Protein AF-A0A7S0EJ70-F1 (afdb_monomer_lite)

Organism: NCBI:txid3032

Radius of gyration: 41.52 Å; chains: 1; bounding box: 97×137×93 Å

Structure (mmCIF, N/CA/C/O backbone):
data_AF-A0A7S0EJ70-F1
#
_entry.id   AF-A0A7S0EJ70-F1
#
loop_
_atom_site.group_PDB
_atom_site.id
_atom_site.type_symbol
_atom_site.label_atom_id
_atom_site.label_alt_id
_atom_site.label_comp_id
_atom_site.label_asym_id
_atom_site.label_entity_id
_atom_site.label_seq_id
_atom_site.pdbx_PDB_ins_code
_atom_site.Cartn_x
_atom_site.Cartn_y
_atom_site.Cartn_z
_atom_site.occupancy
_atom_site.B_iso_or_equiv
_atom_site.auth_seq_id
_atom_site.auth_comp_id
_atom_site.auth_asym_id
_atom_site.auth_atom_id
_atom_site.pdbx_PDB_model_num
ATOM 1 N N . MET A 1 1 ? 35.571 73.703 6.014 1.00 38.12 1 MET A N 1
ATOM 2 C CA . MET A 1 1 ? 34.980 73.577 4.668 1.00 38.12 1 MET A CA 1
ATOM 3 C C . MET A 1 1 ? 33.818 72.593 4.770 1.00 38.12 1 MET A C 1
ATOM 5 O O . MET A 1 1 ? 34.076 71.427 5.020 1.00 38.12 1 MET A O 1
ATOM 9 N N . THR A 1 2 ? 32.592 73.148 4.767 1.00 40.53 2 THR A N 1
ATOM 10 C CA . THR A 1 2 ? 31.270 72.582 4.368 1.00 40.53 2 THR A CA 1
ATOM 11 C C . THR A 1 2 ? 31.025 71.085 4.635 1.00 40.53 2 THR A C 1
ATOM 13 O O . THR A 1 2 ? 31.628 70.251 3.976 1.00 40.53 2 THR A O 1
ATOM 16 N N . ALA A 1 3 ? 30.224 70.627 5.607 1.00 42.25 3 ALA A N 1
ATOM 17 C CA . ALA A 1 3 ? 28.799 70.883 5.889 1.00 42.25 3 ALA A CA 1
ATOM 18 C C . ALA A 1 3 ? 27.889 70.742 4.657 1.00 42.25 3 ALA A C 1
ATOM 20 O O . ALA A 1 3 ? 27.806 71.680 3.874 1.00 42.25 3 ALA A O 1
ATOM 21 N N . GLU A 1 4 ? 27.162 69.624 4.544 1.00 50.06 4 GLU A N 1
ATOM 22 C CA . GLU A 1 4 ? 25.881 69.593 3.832 1.00 50.06 4 GLU A CA 1
ATOM 23 C C . GLU A 1 4 ? 24.958 68.478 4.348 1.00 50.06 4 GLU A C 1
ATOM 25 O O . GLU A 1 4 ? 25.303 67.300 4.407 1.00 50.06 4 GLU A O 1
ATOM 30 N N . ALA A 1 5 ? 23.773 68.918 4.756 1.00 47.47 5 ALA A N 1
ATOM 31 C CA . ALA A 1 5 ? 22.606 68.150 5.150 1.00 47.47 5 ALA A CA 1
ATOM 32 C C . ALA A 1 5 ? 21.531 68.321 4.065 1.00 47.47 5 ALA A C 1
ATOM 34 O O . ALA A 1 5 ? 21.446 69.406 3.493 1.00 47.47 5 ALA A O 1
ATOM 35 N N . ARG A 1 6 ? 20.682 67.309 3.831 1.00 46.62 6 ARG A N 1
ATOM 36 C CA . ARG A 1 6 ? 19.354 67.397 3.169 1.00 46.62 6 ARG A CA 1
ATOM 37 C C . ARG A 1 6 ? 18.613 66.064 3.390 1.00 46.62 6 ARG A C 1
ATOM 39 O O . ARG A 1 6 ? 19.174 65.013 3.121 1.00 46.62 6 ARG A O 1
ATOM 46 N N . ALA A 1 7 ? 17.538 66.054 4.187 1.00 44.34 7 ALA A N 1
ATOM 47 C CA . ALA A 1 7 ? 16.125 66.251 3.798 1.00 44.34 7 ALA A CA 1
ATOM 48 C C . ALA A 1 7 ? 15.545 65.003 3.091 1.00 44.34 7 ALA A C 1
ATOM 50 O O . ALA A 1 7 ? 15.982 64.658 2.004 1.00 44.34 7 ALA A O 1
ATOM 51 N N . ARG A 1 8 ? 14.774 64.167 3.809 1.00 45.34 8 ARG A N 1
ATOM 52 C CA . ARG A 1 8 ? 13.290 64.117 3.842 1.00 45.34 8 ARG A CA 1
ATOM 53 C C . ARG A 1 8 ? 12.657 63.863 2.470 1.00 45.34 8 ARG A C 1
ATOM 55 O O . ARG A 1 8 ? 12.648 64.774 1.660 1.00 45.34 8 ARG A O 1
ATOM 62 N N . GLU A 1 9 ? 11.984 62.719 2.328 1.00 48.88 9 GLU A N 1
ATOM 63 C CA . GLU A 1 9 ? 10.648 62.677 1.720 1.00 48.88 9 GLU A CA 1
ATOM 64 C C . GLU A 1 9 ? 9.852 61.444 2.180 1.00 48.88 9 GLU A C 1
ATOM 66 O O . GLU A 1 9 ? 10.308 60.303 2.114 1.00 48.88 9 GLU A O 1
ATOM 71 N N . ASP A 1 10 ? 8.667 61.736 2.718 1.00 45.50 10 ASP A N 1
ATOM 72 C CA . ASP A 1 10 ? 7.643 60.818 3.197 1.00 45.50 10 ASP A CA 1
ATOM 73 C C . ASP A 1 10 ? 6.857 60.231 2.016 1.00 45.50 10 ASP A C 1
ATOM 75 O O . ASP A 1 10 ? 6.258 60.965 1.233 1.00 45.50 10 ASP A O 1
ATOM 79 N N . GLY A 1 11 ? 6.780 58.902 1.932 1.00 41.53 11 GLY A N 1
ATOM 80 C CA . GLY A 1 11 ? 5.948 58.184 0.965 1.00 41.53 11 GLY A CA 1
ATOM 81 C C . GLY A 1 11 ? 4.915 57.296 1.653 1.00 41.53 11 GLY A C 1
ATOM 82 O O . GLY A 1 11 ? 5.081 56.081 1.715 1.00 41.53 11 GLY A O 1
ATOM 83 N N . ARG A 1 12 ? 3.839 57.894 2.182 1.00 44.09 12 ARG A N 1
ATOM 84 C CA . ARG A 1 12 ? 2.617 57.171 2.576 1.00 44.09 12 ARG A CA 1
ATOM 85 C C . ARG A 1 12 ? 1.803 56.838 1.319 1.00 44.09 12 ARG A C 1
ATOM 87 O O . ARG A 1 12 ? 1.282 57.744 0.680 1.00 44.09 12 ARG A O 1
ATOM 94 N N . GLN A 1 13 ? 1.629 55.555 1.015 1.00 45.81 13 GLN A N 1
ATOM 95 C CA . GLN A 1 13 ? 0.552 55.044 0.153 1.00 45.81 13 GLN A CA 1
ATOM 96 C C . GLN A 1 13 ? -0.200 53.993 0.982 1.00 45.81 13 GLN A C 1
ATOM 98 O O . GLN A 1 13 ? 0.390 53.020 1.438 1.00 45.81 13 GLN A O 1
ATOM 103 N N . ALA A 1 14 ? -1.370 54.329 1.519 1.00 41.78 14 ALA A N 1
ATOM 104 C CA . ALA A 1 14 ? -2.676 54.338 0.857 1.00 41.78 14 ALA A CA 1
ATOM 105 C C . ALA A 1 14 ? -3.209 52.915 0.620 1.00 41.78 14 ALA A C 1
ATOM 107 O O . ALA A 1 14 ? -2.726 52.141 -0.197 1.00 41.78 14 ALA A O 1
ATOM 108 N N . GLU A 1 15 ? -4.209 52.626 1.441 1.00 40.41 15 GLU A N 1
ATOM 109 C CA . GLU A 1 15 ? -5.035 51.442 1.591 1.00 40.41 15 GLU A CA 1
ATOM 110 C C . GLU A 1 15 ? -5.521 50.802 0.281 1.00 40.41 15 GLU A C 1
ATOM 112 O O . GLU A 1 15 ? -6.084 51.458 -0.591 1.00 40.41 15 GLU A O 1
ATOM 117 N N . GLY A 1 16 ? -5.414 49.472 0.213 1.00 38.56 16 GLY A N 1
ATOM 118 C CA . GLY A 1 16 ? -6.120 48.624 -0.745 1.00 38.56 16 GLY A CA 1
ATOM 119 C C . GLY A 1 16 ? -6.826 47.484 -0.015 1.00 38.56 16 GLY A C 1
ATOM 120 O O . GLY A 1 16 ? -6.340 46.355 0.011 1.00 38.56 16 GLY A O 1
ATOM 121 N N . ARG A 1 17 ? -7.961 47.784 0.629 1.00 37.53 17 ARG A N 1
ATOM 122 C CA . ARG A 1 17 ? -8.888 46.789 1.196 1.00 37.53 17 ARG A CA 1
ATOM 123 C C . ARG A 1 17 ? -9.523 45.991 0.051 1.00 37.53 17 ARG A C 1
ATOM 125 O O . ARG A 1 17 ? -10.331 46.530 -0.698 1.00 37.53 17 ARG A O 1
ATOM 132 N N . LEU A 1 18 ? -9.192 44.707 -0.061 1.00 42.69 18 LEU A N 1
ATOM 133 C CA . LEU A 1 18 ? -9.907 43.780 -0.941 1.00 42.69 18 LEU A CA 1
ATOM 134 C C . LEU A 1 18 ? -11.213 43.305 -0.273 1.00 42.69 18 LEU A C 1
ATOM 136 O O . LEU A 1 18 ? -11.208 43.011 0.926 1.00 42.69 18 LEU A O 1
ATOM 140 N N . PRO A 1 19 ? -12.333 43.221 -1.015 1.00 50.34 19 PRO A N 1
ATOM 141 C CA . PRO A 1 19 ? -13.626 42.834 -0.466 1.00 50.34 19 PRO A CA 1
ATOM 142 C C . PRO A 1 19 ? -13.698 41.334 -0.150 1.00 50.34 19 PRO A C 1
ATOM 144 O O . PRO A 1 19 ? -13.448 40.473 -0.992 1.00 50.34 19 PRO A O 1
ATOM 147 N N . SER A 1 20 ? -14.102 41.042 1.086 1.00 39.72 20 SER A N 1
ATOM 148 C CA . SER A 1 20 ? -14.458 39.719 1.589 1.00 39.72 20 SER A CA 1
ATOM 149 C C . SER A 1 20 ? -15.634 39.134 0.807 1.00 39.72 20 SER A C 1
ATOM 151 O O . SER A 1 20 ? -16.733 39.693 0.799 1.00 39.72 20 SER A O 1
ATOM 153 N N . SER A 1 21 ? -15.412 37.986 0.172 1.00 41.38 21 SER A N 1
ATOM 154 C CA . SER A 1 21 ? -16.433 37.222 -0.535 1.00 41.38 21 SER A CA 1
ATOM 155 C C . SER A 1 21 ? -17.496 36.681 0.428 1.00 41.38 21 SER A C 1
ATOM 157 O O . SER A 1 21 ? -17.243 35.781 1.228 1.00 41.38 21 SER A O 1
ATOM 159 N N . SER A 1 22 ? -18.683 37.266 0.286 1.00 39.41 22 SER A N 1
ATOM 160 C CA . SER A 1 22 ? -20.021 36.808 0.663 1.00 39.41 22 SER A CA 1
ATOM 161 C C . SER A 1 22 ? -20.165 35.293 0.882 1.00 39.41 22 SER A C 1
ATOM 163 O O . SER A 1 22 ? -20.052 34.482 -0.041 1.00 39.41 22 SER A O 1
ATOM 165 N N . SER A 1 23 ? -20.494 34.930 2.122 1.00 38.91 23 SER A N 1
ATOM 166 C CA . SER A 1 23 ? -21.069 33.647 2.505 1.00 38.91 23 SER A CA 1
ATOM 167 C C . SER A 1 23 ? -22.523 33.579 2.028 1.00 38.91 23 SER A C 1
ATOM 169 O O . SER A 1 23 ? -23.396 34.307 2.499 1.00 38.91 23 SER A O 1
ATOM 171 N N . LYS A 1 24 ? -22.808 32.682 1.081 1.00 43.22 24 LYS A N 1
ATOM 172 C CA . LYS A 1 24 ? -24.185 32.340 0.714 1.00 43.22 24 LYS A CA 1
ATOM 173 C C . LYS A 1 24 ? -24.809 31.512 1.835 1.00 43.22 24 LYS A C 1
ATOM 175 O O . LYS A 1 24 ? -24.442 30.355 2.041 1.00 43.22 24 LYS A O 1
ATOM 180 N N . GLY A 1 25 ? -25.743 32.138 2.548 1.00 35.34 25 GLY A N 1
ATOM 181 C CA . GLY A 1 25 ? -26.663 31.486 3.467 1.00 35.34 25 GLY A CA 1
ATOM 182 C C . GLY A 1 25 ? -27.493 30.435 2.736 1.00 35.34 25 GLY A C 1
ATOM 183 O O . GLY A 1 25 ? -28.000 30.669 1.640 1.00 35.34 25 GLY A O 1
ATOM 184 N N . ARG A 1 26 ? -27.592 29.253 3.340 1.00 40.72 26 ARG A N 1
ATOM 185 C CA . ARG A 1 26 ? -28.478 28.183 2.894 1.00 40.72 26 ARG A CA 1
ATOM 186 C C . ARG A 1 26 ? -29.655 28.169 3.861 1.00 40.72 26 ARG A C 1
ATOM 188 O O . ARG A 1 26 ? -29.526 27.691 4.984 1.00 40.72 26 ARG A O 1
ATOM 195 N N . GLU A 1 27 ? -30.749 28.786 3.427 1.00 36.31 27 GLU A N 1
ATOM 196 C CA . GLU A 1 27 ? -32.036 28.800 4.115 1.00 36.31 27 GLU A CA 1
ATOM 197 C C . GLU A 1 27 ? -32.553 27.376 4.325 1.00 36.31 27 GLU A C 1
ATOM 199 O O . GLU A 1 27 ? -32.675 26.573 3.399 1.00 36.31 27 GLU A O 1
ATOM 204 N N . SER A 1 28 ? -32.845 27.078 5.584 1.00 38.75 28 SER A N 1
ATOM 205 C CA . SER A 1 28 ? -33.533 25.894 6.062 1.00 38.75 28 SER A CA 1
ATOM 206 C C . SER A 1 28 ? -35.040 26.154 6.045 1.00 38.75 28 SER A C 1
ATOM 208 O O . SER A 1 28 ? -35.596 26.774 6.951 1.00 38.75 28 SER A O 1
ATOM 210 N N . SER A 1 29 ? -35.730 25.653 5.018 1.00 42.84 29 SER A N 1
ATOM 211 C CA . SER A 1 29 ? -37.192 25.609 5.000 1.00 42.84 29 SER A CA 1
ATOM 212 C C . SER A 1 29 ? -37.689 24.514 5.947 1.00 42.84 29 SER A C 1
ATOM 214 O O . SER A 1 29 ? -37.724 23.325 5.629 1.00 42.84 29 SER A O 1
ATOM 216 N N . ARG A 1 30 ? -38.044 24.976 7.140 1.00 37.62 30 ARG A N 1
ATOM 217 C CA . ARG A 1 30 ? -38.852 24.342 8.177 1.00 37.62 30 ARG A CA 1
ATOM 218 C C . ARG A 1 30 ? -40.230 23.981 7.599 1.00 37.62 30 ARG A C 1
ATOM 220 O O . ARG A 1 30 ? -40.937 24.865 7.124 1.00 37.62 30 ARG A O 1
ATOM 227 N N . ARG A 1 31 ? -40.622 22.705 7.647 1.00 41.31 31 ARG A N 1
ATOM 228 C CA . ARG A 1 31 ? -42.029 22.288 7.546 1.00 41.31 31 ARG A CA 1
ATOM 229 C C . ARG A 1 31 ? -42.414 21.605 8.850 1.00 41.31 31 ARG A C 1
ATOM 231 O O . ARG A 1 31 ? -41.865 20.566 9.203 1.00 41.31 31 ARG A O 1
ATOM 238 N N . GLU A 1 32 ? -43.293 22.288 9.568 1.00 41.53 32 GLU A N 1
ATOM 239 C CA . GLU A 1 32 ? -44.003 21.831 10.751 1.00 41.53 32 GLU A CA 1
ATOM 240 C C . GLU A 1 32 ? -45.259 21.083 10.309 1.00 41.53 32 GLU A C 1
ATOM 242 O O . GLU A 1 32 ? -46.124 21.677 9.680 1.00 41.53 32 GLU A O 1
ATOM 247 N N . GLU A 1 33 ? -45.364 19.815 10.684 1.00 43.81 33 GLU A N 1
ATOM 248 C CA . GLU A 1 33 ? -46.610 19.086 10.944 1.00 43.81 33 GLU A CA 1
ATOM 249 C C . GLU A 1 33 ? -46.226 18.125 12.085 1.00 43.81 33 GLU A C 1
ATOM 251 O O . GLU A 1 33 ? -45.161 17.519 12.050 1.00 43.81 33 GLU A O 1
ATOM 256 N N . GLY A 1 34 ? -46.917 17.978 13.203 1.00 37.16 34 GLY A N 1
ATOM 257 C CA . GLY A 1 34 ? -48.317 18.208 13.498 1.00 37.16 34 GLY A CA 1
ATOM 258 C C . GLY A 1 34 ? -48.708 17.071 14.443 1.00 37.16 34 GLY A C 1
ATOM 259 O O . GLY A 1 34 ? -48.805 15.931 14.020 1.00 37.16 34 GLY A O 1
ATOM 260 N N . ARG A 1 35 ? -48.785 17.405 15.735 1.00 39.94 35 ARG A N 1
ATOM 261 C CA . ARG A 1 35 ? -49.450 16.735 16.870 1.00 39.94 35 ARG A CA 1
ATOM 262 C C . ARG A 1 35 ? -50.154 15.394 16.603 1.00 39.94 35 ARG A C 1
ATOM 264 O O . ARG A 1 35 ? -51.080 15.354 15.813 1.00 39.94 35 ARG A O 1
ATOM 271 N N . GLU A 1 36 ? -49.931 14.432 17.502 1.00 39.53 36 GLU A N 1
ATOM 272 C CA . GLU A 1 36 ? -51.046 13.767 18.191 1.00 39.53 36 GLU A CA 1
ATOM 273 C C . GLU A 1 36 ? -50.621 13.214 19.560 1.00 39.53 36 GLU A C 1
ATOM 275 O O . GLU A 1 36 ? -49.578 12.583 19.726 1.00 39.53 36 GLU A O 1
ATOM 280 N N . ALA A 1 37 ? -51.425 13.554 20.566 1.00 42.16 37 ALA A N 1
ATOM 281 C CA . ALA A 1 37 ? -51.299 13.148 21.955 1.00 42.16 37 ALA A CA 1
ATOM 282 C C . ALA A 1 37 ? -52.043 11.824 22.173 1.00 42.16 37 ALA A C 1
ATOM 284 O O . ALA A 1 37 ? -53.129 11.638 21.634 1.00 42.16 37 ALA A O 1
ATOM 285 N N . GLY A 1 38 ? -51.496 10.931 23.001 1.00 37.16 38 GLY A N 1
ATOM 286 C CA . GLY A 1 38 ? -52.126 9.641 23.286 1.00 37.16 38 GLY A CA 1
ATOM 287 C C . GLY A 1 38 ? -51.602 8.981 24.556 1.00 37.16 38 GLY A C 1
ATOM 288 O O . GLY A 1 38 ? -50.678 8.183 24.517 1.00 37.16 38 GLY A O 1
ATOM 289 N N . GLU A 1 39 ? -52.198 9.383 25.675 1.00 38.59 39 GLU A N 1
ATOM 290 C CA . GLU A 1 39 ? -52.530 8.596 26.871 1.00 38.59 39 GLU A CA 1
ATOM 291 C C . GLU A 1 39 ? -51.533 7.571 27.454 1.00 38.59 39 GLU A C 1
ATOM 293 O O . GLU A 1 39 ? -51.325 6.455 26.983 1.00 38.59 39 GLU A O 1
ATOM 298 N N . ARG A 1 40 ? -51.068 7.924 28.659 1.00 44.62 40 ARG A N 1
ATOM 299 C CA . ARG A 1 40 ? -50.572 7.011 29.694 1.00 44.62 40 ARG A CA 1
ATOM 300 C C . ARG A 1 40 ? -51.592 5.905 29.989 1.00 44.62 40 ARG A C 1
ATOM 302 O O . ARG A 1 40 ? -52.687 6.196 30.468 1.00 44.62 40 ARG A O 1
ATOM 309 N N . ARG A 1 41 ? -51.167 4.642 29.904 1.00 40.81 41 ARG A N 1
ATOM 310 C CA . ARG A 1 41 ? -51.750 3.555 30.703 1.00 40.81 41 ARG A CA 1
ATOM 311 C C . ARG A 1 41 ? -50.665 2.777 31.438 1.00 40.81 41 ARG A C 1
ATOM 313 O O . ARG A 1 41 ? -49.696 2.306 30.853 1.00 40.81 41 ARG A O 1
ATOM 320 N N . GLN A 1 42 ? -50.857 2.702 32.753 1.00 48.38 42 GLN A N 1
ATOM 321 C CA . GLN A 1 42 ? -50.129 1.870 33.702 1.00 48.38 42 GLN A CA 1
ATOM 322 C C . GLN A 1 42 ? -50.197 0.400 33.274 1.00 48.38 42 GLN A C 1
ATOM 324 O O . GLN A 1 42 ? -51.289 -0.149 33.139 1.00 48.38 42 GLN A O 1
ATOM 329 N N . ALA A 1 43 ? -49.045 -0.253 33.126 1.00 41.16 43 ALA A N 1
ATOM 330 C CA . ALA A 1 43 ? -48.972 -1.706 33.036 1.00 41.16 43 ALA A CA 1
ATOM 331 C C . ALA A 1 43 ? -48.594 -2.265 34.410 1.00 41.16 43 ALA A C 1
ATOM 333 O O . ALA A 1 43 ? -47.462 -2.135 34.874 1.00 41.16 43 ALA A O 1
ATOM 334 N N . GLN A 1 44 ? -49.594 -2.851 35.063 1.00 39.53 44 GLN A N 1
ATOM 335 C CA . GLN A 1 44 ? -49.446 -3.681 36.246 1.00 39.53 44 GLN A CA 1
ATOM 336 C C . GLN A 1 44 ? -48.725 -4.982 35.881 1.00 39.53 44 GLN A C 1
ATOM 338 O O . GLN A 1 44 ? -48.993 -5.611 34.856 1.00 39.53 44 GLN A O 1
ATOM 343 N N . SER A 1 45 ? -47.831 -5.394 36.767 1.00 47.97 45 SER A N 1
ATOM 344 C CA . SER A 1 45 ? -47.182 -6.693 36.803 1.00 47.97 45 SER A CA 1
ATOM 345 C C . SER A 1 45 ? -48.207 -7.820 36.977 1.00 47.97 45 SER A C 1
ATOM 347 O O . SER A 1 45 ? -48.816 -7.971 38.033 1.00 47.97 45 SER A O 1
ATOM 349 N N . LYS A 1 46 ? -48.354 -8.671 35.958 1.00 41.72 46 LYS A N 1
ATOM 350 C CA . LYS A 1 46 ? -48.888 -10.030 36.117 1.00 41.72 46 LYS A CA 1
ATOM 351 C C . LYS A 1 46 ? -48.005 -11.008 35.356 1.00 41.72 46 LYS A C 1
ATOM 353 O O . LYS A 1 46 ? -48.079 -11.126 34.138 1.00 41.72 46 LYS A O 1
ATOM 358 N N . ALA A 1 47 ? -47.165 -11.704 36.116 1.00 44.81 47 ALA A N 1
ATOM 359 C CA . ALA A 1 47 ? -46.543 -12.944 35.698 1.00 44.81 47 ALA A CA 1
ATOM 360 C C . ALA A 1 47 ? -47.655 -13.985 35.499 1.00 44.81 47 ALA A C 1
ATOM 362 O O . ALA A 1 47 ? -48.252 -14.458 36.463 1.00 44.81 47 ALA A O 1
ATOM 363 N N . VAL A 1 48 ? -47.962 -14.298 34.242 1.00 39.69 48 VAL A N 1
ATOM 364 C CA . VAL A 1 48 ? -48.814 -15.427 33.865 1.00 39.69 48 VAL A CA 1
ATOM 365 C C . VAL A 1 48 ? -47.918 -16.437 33.165 1.00 39.69 48 VAL A C 1
ATOM 367 O O . VAL A 1 48 ? -47.328 -16.155 32.124 1.00 39.69 48 VAL A O 1
ATOM 370 N N . MET A 1 49 ? -47.789 -17.600 33.796 1.00 44.06 49 MET A N 1
ATOM 371 C CA . MET A 1 49 ? -47.125 -18.784 33.266 1.00 44.06 49 MET A CA 1
ATOM 372 C C . MET A 1 49 ? -47.776 -19.199 31.943 1.00 44.06 49 MET A C 1
ATOM 374 O O . MET A 1 49 ? -48.946 -19.574 31.916 1.00 44.06 49 MET A O 1
ATOM 378 N N . PHE A 1 50 ? -47.015 -19.144 30.851 1.00 36.59 50 PHE A N 1
ATOM 379 C CA . PHE A 1 50 ? -47.409 -19.713 29.566 1.00 36.59 50 PHE A CA 1
ATOM 380 C C . PHE A 1 50 ? -46.926 -21.167 29.487 1.00 36.59 50 PHE A C 1
ATOM 382 O O . PHE A 1 50 ? -45.798 -21.443 29.085 1.00 36.59 50 PHE A O 1
ATOM 389 N N . SER A 1 51 ? -47.793 -22.110 29.851 1.00 45.41 51 SER A N 1
ATOM 390 C CA . SER A 1 51 ? -47.738 -23.481 29.342 1.00 45.41 51 SER A CA 1
ATOM 391 C C . SER A 1 51 ? -48.484 -23.515 28.003 1.00 45.41 51 SER A C 1
ATOM 393 O O . SER A 1 51 ? -49.705 -23.642 27.944 1.00 45.41 51 SER A O 1
ATOM 395 N N . LEU A 1 52 ? -47.754 -23.324 26.901 1.00 41.03 52 LEU A N 1
ATOM 396 C CA . LEU A 1 52 ? -48.318 -23.440 25.556 1.00 41.03 52 LEU A CA 1
ATOM 397 C C . LEU A 1 52 ? -48.482 -24.916 25.191 1.00 41.03 52 LEU A C 1
ATOM 399 O O . LEU A 1 52 ? -47.504 -25.633 24.991 1.00 41.03 52 LEU A O 1
ATOM 403 N N . SER A 1 53 ? -49.738 -25.344 25.073 1.00 50.22 53 SER A N 1
ATOM 404 C CA . SER A 1 53 ? -50.111 -26.510 24.278 1.00 50.22 53 SER A CA 1
ATOM 405 C C . SER A 1 53 ? -49.797 -26.250 22.793 1.00 50.22 53 SER A C 1
ATOM 407 O O . SER A 1 53 ? -49.804 -25.091 22.357 1.00 50.22 53 SER A O 1
ATOM 409 N N . PRO A 1 54 ? -49.518 -27.293 21.990 1.00 46.59 54 PRO A N 1
ATOM 410 C CA . PRO A 1 54 ? -49.273 -27.135 20.563 1.00 46.59 54 PRO A CA 1
ATOM 411 C C . PRO A 1 54 ? -50.574 -26.702 19.877 1.00 46.59 54 PRO A C 1
ATOM 413 O O . PRO A 1 54 ? -51.451 -27.513 19.585 1.00 46.59 54 PRO A O 1
ATOM 416 N N . ARG A 1 55 ? -50.721 -25.396 19.639 1.00 46.12 55 ARG A N 1
ATOM 417 C CA . ARG A 1 55 ? -51.769 -24.865 18.767 1.00 46.12 55 ARG A CA 1
ATOM 418 C C . ARG A 1 55 ? -51.450 -25.277 17.334 1.00 46.12 55 ARG A C 1
ATOM 420 O O . ARG A 1 55 ? -50.458 -24.841 16.759 1.00 46.12 55 ARG A O 1
ATOM 427 N N . THR A 1 56 ? -52.312 -26.118 16.781 1.00 52.69 56 THR A N 1
ATOM 428 C CA . THR A 1 56 ? -52.383 -26.453 15.359 1.00 52.69 56 THR A CA 1
ATOM 429 C C . THR A 1 56 ? -52.440 -25.177 14.514 1.00 52.69 56 THR A C 1
ATOM 431 O O . THR A 1 56 ? -53.245 -24.282 14.792 1.00 52.69 56 THR A O 1
ATOM 434 N N . LEU A 1 57 ? -51.587 -25.118 13.489 1.00 51.41 57 LEU A N 1
ATOM 435 C CA . LEU A 1 57 ? -51.335 -23.986 12.584 1.00 51.41 57 LEU A CA 1
ATOM 436 C C . LEU A 1 57 ? -52.608 -23.389 11.937 1.00 51.41 57 LEU A C 1
ATOM 438 O O . LEU A 1 57 ? -52.610 -22.235 11.522 1.00 51.41 57 LEU A O 1
ATOM 442 N N . ASP A 1 58 ? -53.712 -24.138 11.905 1.00 54.53 58 ASP A N 1
ATOM 443 C CA . ASP A 1 58 ? -54.960 -23.731 11.249 1.00 54.53 58 ASP A CA 1
ATOM 444 C C . ASP A 1 58 ? -55.763 -22.653 11.995 1.00 54.53 58 ASP A C 1
ATOM 446 O O . ASP A 1 58 ? -56.622 -21.994 11.405 1.00 54.53 58 ASP A O 1
ATOM 450 N N . GLN A 1 59 ? -55.503 -22.421 13.287 1.00 54.88 59 GLN A N 1
ATOM 451 C CA . GLN A 1 59 ? -56.282 -21.445 14.063 1.00 54.88 59 GLN A CA 1
ATOM 452 C C . GLN A 1 59 ? -55.794 -19.994 13.932 1.00 54.88 59 GLN A C 1
ATOM 454 O O . G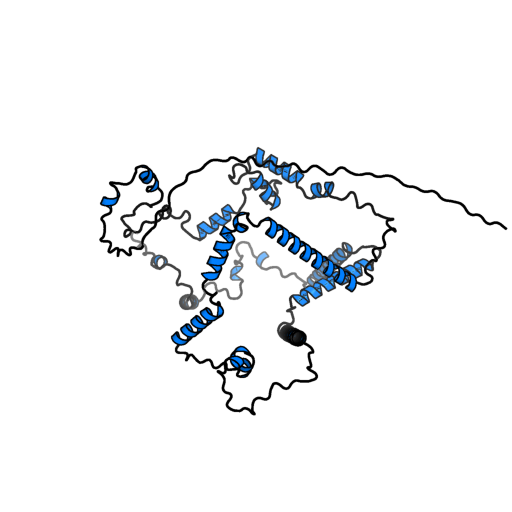LN A 1 59 ? -56.535 -19.077 14.283 1.00 54.88 59 GLN A O 1
ATOM 459 N N . THR A 1 60 ? -54.598 -19.743 13.393 1.00 52.84 60 THR A N 1
ATOM 460 C CA . THR A 1 60 ? -54.057 -18.378 13.238 1.00 52.84 60 THR A CA 1
ATOM 461 C C . THR A 1 60 ? -54.442 -17.700 11.918 1.00 52.84 60 THR A C 1
ATOM 463 O O . THR A 1 60 ? -54.268 -16.490 11.789 1.00 52.84 60 THR A O 1
ATOM 466 N N . LEU A 1 61 ? -55.041 -18.418 10.959 1.00 53.09 61 LEU A N 1
ATOM 467 C CA . LEU A 1 61 ? -55.387 -17.868 9.637 1.00 53.09 61 LEU A CA 1
ATOM 468 C C . LEU A 1 61 ? -56.762 -17.183 9.555 1.00 53.09 61 LEU A C 1
ATOM 470 O O . LEU A 1 61 ? -57.010 -16.424 8.616 1.00 53.09 61 LEU A O 1
ATOM 474 N N . LYS A 1 62 ? -57.662 -17.404 10.523 1.00 57.31 62 LYS A N 1
ATOM 475 C CA . LYS A 1 62 ? -59.053 -16.907 10.449 1.00 57.31 62 LYS A CA 1
ATOM 476 C C . LYS A 1 62 ? -59.284 -15.483 10.978 1.00 57.31 62 LYS A C 1
ATOM 478 O O . LYS A 1 62 ? -60.408 -15.006 10.892 1.00 57.31 62 LYS A O 1
ATOM 483 N N . GLY A 1 63 ? -58.255 -14.786 11.471 1.00 56.19 63 GLY A N 1
ATOM 484 C CA . GLY A 1 63 ? -58.416 -13.444 12.060 1.00 56.19 63 GLY A CA 1
ATOM 485 C C . GLY A 1 63 ? -57.383 -12.389 11.659 1.00 56.19 63 GLY A C 1
ATOM 486 O O . GLY A 1 63 ? -57.455 -11.268 12.155 1.00 56.19 63 GLY A O 1
ATOM 487 N N . ALA A 1 64 ? -56.418 -12.709 10.793 1.00 54.69 64 ALA A N 1
ATOM 488 C CA . ALA A 1 64 ? -55.389 -11.746 10.409 1.00 54.69 64 ALA A CA 1
ATOM 489 C C . ALA A 1 64 ? -55.930 -10.744 9.362 1.00 54.69 64 ALA A C 1
ATOM 491 O O . ALA A 1 64 ? -56.468 -11.177 8.334 1.00 54.69 64 ALA A O 1
ATOM 492 N N . PRO A 1 65 ? -55.797 -9.421 9.586 1.00 59.75 65 PRO A N 1
ATOM 493 C CA . PRO A 1 65 ? -56.227 -8.400 8.633 1.00 59.75 65 PRO A CA 1
ATOM 494 C C . PRO A 1 65 ? -55.510 -8.572 7.287 1.00 59.75 65 PRO A C 1
ATOM 496 O O . PRO A 1 65 ? -54.322 -8.890 7.246 1.00 59.75 65 PRO A O 1
ATOM 499 N N . ALA A 1 66 ? -56.227 -8.350 6.178 1.00 60.66 66 ALA A N 1
ATOM 500 C CA . ALA A 1 66 ? -55.764 -8.638 4.812 1.00 60.66 66 ALA A CA 1
ATOM 501 C C . ALA A 1 66 ? -54.410 -7.991 4.447 1.00 60.66 66 ALA A C 1
ATOM 503 O O . ALA A 1 66 ? -53.675 -8.531 3.626 1.00 60.66 66 ALA A O 1
ATOM 504 N N . VAL A 1 67 ? -54.039 -6.896 5.116 1.00 55.75 67 VAL A N 1
ATOM 505 C CA . VAL A 1 67 ? -52.755 -6.196 4.940 1.00 55.75 67 VAL A CA 1
ATOM 506 C C . VAL A 1 67 ? -51.548 -7.063 5.345 1.00 55.75 67 VAL A C 1
ATOM 508 O O . VAL A 1 67 ? -50.472 -6.914 4.777 1.00 55.75 67 VAL A O 1
ATOM 511 N N . PHE A 1 68 ? -51.719 -8.026 6.258 1.00 50.50 68 PHE A N 1
ATOM 512 C CA . PHE A 1 68 ? -50.652 -8.953 6.659 1.00 50.50 68 PHE A CA 1
ATOM 513 C C . PHE A 1 68 ? -50.531 -10.195 5.767 1.00 50.50 68 PHE A C 1
ATOM 515 O O . PHE A 1 68 ? -49.522 -10.890 5.847 1.00 50.50 68 PHE A O 1
ATOM 522 N N . LYS A 1 69 ? -51.503 -10.466 4.883 1.00 52.66 69 LYS A N 1
ATOM 523 C CA . LYS A 1 69 ? -51.428 -11.624 3.976 1.00 52.66 69 LYS A CA 1
ATOM 524 C C . LYS A 1 69 ? -50.393 -11.433 2.863 1.00 52.66 69 LYS A C 1
ATOM 526 O O . LYS A 1 69 ? -49.761 -12.403 2.472 1.00 52.66 69 LYS A O 1
ATOM 531 N N . CYS A 1 70 ? -50.128 -10.196 2.435 1.00 46.81 70 CYS A N 1
ATOM 532 C CA . CYS A 1 70 ? -49.090 -9.920 1.432 1.00 46.81 70 CYS A CA 1
ATOM 533 C C . CYS A 1 70 ? -47.661 -9.898 2.001 1.00 46.81 70 CYS A C 1
ATOM 535 O O . CYS A 1 70 ? -46.705 -9.972 1.238 1.00 46.81 70 CYS A O 1
ATOM 537 N N . ALA A 1 71 ? -47.494 -9.792 3.324 1.00 48.97 71 ALA A N 1
ATOM 538 C CA . ALA A 1 71 ? -46.173 -9.731 3.957 1.00 48.97 71 ALA A CA 1
ATOM 539 C C . ALA A 1 71 ? -45.608 -11.113 4.331 1.00 48.97 71 ALA A C 1
ATOM 541 O O . ALA A 1 71 ? -44.440 -11.207 4.694 1.00 48.97 71 ALA A O 1
ATOM 542 N N . GLN A 1 72 ? -46.416 -12.177 4.261 1.00 47.81 72 GLN A N 1
ATOM 543 C CA . GLN A 1 72 ? -46.020 -13.514 4.719 1.00 47.81 72 GLN A CA 1
ATOM 544 C C . GLN A 1 72 ? -45.614 -14.470 3.582 1.00 47.81 72 GLN A C 1
ATOM 546 O O . GLN A 1 72 ? -45.028 -15.515 3.853 1.00 47.81 72 GLN A O 1
ATOM 551 N N . GLU A 1 73 ? -45.867 -14.105 2.321 1.00 50.94 73 GLU A N 1
ATOM 552 C CA . GLU A 1 73 ? -45.414 -14.866 1.140 1.00 50.94 73 GLU A CA 1
ATOM 553 C C . GLU A 1 73 ? -44.032 -14.428 0.626 1.00 50.94 73 GLU A C 1
ATOM 555 O O . GLU A 1 73 ? -43.481 -15.042 -0.287 1.00 50.94 73 GLU A O 1
ATOM 560 N N . VAL A 1 74 ? -43.436 -13.398 1.230 1.00 52.62 74 VAL A N 1
ATOM 561 C CA . VAL A 1 74 ? -42.090 -12.934 0.890 1.00 52.62 74 VAL A CA 1
ATOM 562 C C . VAL A 1 74 ? -41.106 -13.583 1.872 1.00 52.62 74 VAL A C 1
ATOM 564 O O . VAL A 1 74 ? -41.079 -13.246 3.050 1.00 52.62 74 VAL A O 1
ATOM 567 N N . ASP A 1 75 ? -40.328 -14.546 1.375 1.00 55.69 75 ASP A N 1
ATOM 568 C CA . ASP A 1 75 ? -39.107 -15.127 1.975 1.00 55.69 75 ASP A CA 1
ATOM 569 C C . ASP A 1 75 ? -39.201 -16.346 2.910 1.00 55.69 75 ASP A C 1
ATOM 571 O O . ASP A 1 75 ? -38.167 -16.825 3.387 1.00 55.69 75 ASP A O 1
ATOM 575 N N . LEU A 1 76 ? -40.369 -16.960 3.109 1.00 53.22 76 LEU A N 1
ATOM 576 C CA . LEU A 1 76 ? -40.409 -18.315 3.67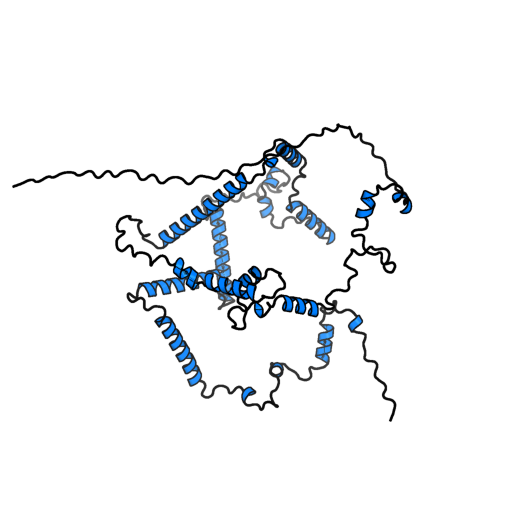5 1.00 53.22 76 LEU A CA 1
ATOM 577 C C . LEU A 1 76 ? -40.234 -19.319 2.529 1.00 53.22 76 LEU A C 1
ATOM 579 O O . LEU A 1 76 ? -41.178 -19.634 1.812 1.00 53.22 76 LEU A O 1
ATOM 583 N N . GLY A 1 77 ? -38.980 -19.734 2.314 1.00 56.47 77 GLY A N 1
ATOM 584 C CA . GLY A 1 77 ? -38.540 -20.612 1.225 1.00 56.47 77 GLY A CA 1
ATOM 585 C C . GLY A 1 77 ? -39.419 -21.849 1.000 1.00 56.47 77 GLY A C 1
ATOM 586 O O . GLY A 1 77 ? -40.160 -22.292 1.879 1.00 56.47 77 GLY A O 1
ATOM 587 N N . ARG A 1 78 ? -39.343 -22.410 -0.215 1.00 56.53 78 ARG A N 1
ATOM 588 C CA . ARG A 1 78 ? -40.140 -23.579 -0.608 1.00 56.53 78 ARG A CA 1
ATOM 589 C C . ARG A 1 78 ? -39.891 -24.735 0.362 1.00 56.53 78 ARG A C 1
ATOM 591 O O . ARG A 1 78 ? -38.754 -25.085 0.661 1.00 56.53 78 ARG A O 1
ATOM 598 N N . TYR A 1 79 ? -40.977 -25.328 0.845 1.00 56.34 79 TYR A N 1
ATOM 599 C CA . TYR A 1 79 ? -40.917 -26.492 1.717 1.00 56.34 79 TYR A CA 1
ATOM 600 C C . TYR A 1 79 ? -40.540 -27.719 0.882 1.00 56.34 79 TYR A C 1
ATOM 602 O O . TYR A 1 79 ? -41.360 -28.239 0.124 1.00 56.34 79 TYR A O 1
ATOM 610 N N . ASP A 1 80 ? -39.295 -28.173 0.994 1.00 58.38 80 ASP A N 1
ATOM 611 C CA . ASP A 1 80 ? -38.869 -29.415 0.360 1.00 58.38 80 ASP A CA 1
ATOM 612 C C . ASP A 1 80 ? -39.305 -30.603 1.230 1.00 58.38 80 ASP A C 1
ATOM 614 O O . ASP A 1 80 ? -38.694 -30.929 2.251 1.00 58.38 80 ASP A O 1
ATOM 618 N N . SER A 1 81 ? -40.408 -31.244 0.833 1.00 60.41 81 SER A N 1
ATOM 619 C CA . SER A 1 81 ? -40.989 -32.402 1.534 1.00 60.41 81 SER A CA 1
ATOM 620 C C . SER A 1 81 ? -40.026 -33.591 1.678 1.00 60.41 81 SER A C 1
ATOM 622 O O . SER A 1 81 ? -40.241 -34.450 2.532 1.00 60.41 81 SER A O 1
ATOM 624 N N . SER A 1 82 ? -38.940 -33.625 0.896 1.00 67.31 82 SER A N 1
ATOM 625 C CA . SER A 1 82 ? -37.922 -34.677 0.955 1.00 67.31 82 SER A CA 1
ATOM 626 C C . SER A 1 82 ? -36.893 -34.490 2.081 1.00 67.31 82 SER A C 1
ATOM 628 O O . SER A 1 82 ? -36.228 -35.450 2.473 1.00 67.31 82 SER A O 1
ATOM 630 N N . ARG A 1 83 ? -36.762 -33.278 2.645 1.00 60.97 83 ARG A N 1
ATOM 631 C CA . ARG A 1 83 ? -35.722 -32.918 3.626 1.00 60.97 83 ARG A CA 1
ATOM 632 C C . ARG A 1 83 ? -36.309 -32.510 4.980 1.00 60.97 83 ARG A C 1
ATOM 634 O O . ARG A 1 83 ? -36.269 -31.343 5.348 1.00 60.97 83 ARG A O 1
ATOM 641 N N . LEU A 1 84 ? -36.820 -33.487 5.740 1.00 67.00 84 LEU A N 1
ATOM 642 C CA . LEU A 1 84 ? -37.019 -33.445 7.210 1.00 67.00 84 LEU A CA 1
ATOM 643 C C . LEU A 1 84 ? -37.567 -32.120 7.810 1.00 67.00 84 LEU A C 1
ATOM 645 O O . LEU A 1 84 ? -37.232 -31.761 8.936 1.00 67.00 84 LEU A O 1
ATOM 649 N N . GLY A 1 85 ? -38.418 -31.387 7.085 1.00 65.88 85 GLY A N 1
ATOM 650 C CA . GLY A 1 85 ? -39.097 -30.187 7.588 1.00 65.88 85 GLY A CA 1
ATOM 651 C C . GLY A 1 85 ? -38.202 -28.981 7.906 1.00 65.88 85 GLY A C 1
ATOM 652 O O . GLY A 1 85 ? -38.645 -28.074 8.609 1.00 65.88 85 GLY A O 1
ATOM 653 N N . MET A 1 86 ? -36.959 -28.929 7.415 1.00 65.81 86 MET A N 1
ATOM 654 C CA . MET A 1 86 ? -36.126 -27.730 7.560 1.00 65.81 86 MET A CA 1
ATOM 655 C C . MET A 1 86 ? -36.363 -26.792 6.376 1.00 65.81 86 MET A C 1
ATOM 657 O O . MET A 1 86 ? -35.976 -27.102 5.252 1.00 65.81 86 MET A O 1
ATOM 661 N N . SER A 1 87 ? -36.981 -25.634 6.624 1.00 67.75 87 SER A N 1
ATOM 662 C CA . SER A 1 87 ? -37.134 -24.588 5.609 1.00 67.75 87 SER A CA 1
ATOM 663 C C . SER A 1 87 ? -35.754 -24.083 5.183 1.00 67.75 87 SER A C 1
ATOM 665 O O . SER A 1 87 ? -35.054 -23.426 5.961 1.00 67.75 87 SER A O 1
ATOM 667 N N . VAL A 1 88 ? -35.354 -24.403 3.957 1.00 67.00 88 VAL A N 1
ATOM 668 C CA . VAL A 1 88 ? -34.125 -23.900 3.351 1.00 67.00 88 VAL A CA 1
ATOM 669 C C . VAL A 1 88 ? -34.380 -22.445 2.919 1.00 67.00 88 VAL A C 1
ATOM 671 O O . VAL A 1 88 ? -35.369 -22.187 2.229 1.00 67.00 88 VAL A O 1
ATOM 674 N N . PRO A 1 89 ? -33.561 -21.463 3.349 1.00 75.38 89 PRO A N 1
ATOM 675 C CA . PRO A 1 89 ? -33.751 -20.070 2.954 1.00 75.38 89 PRO A CA 1
ATOM 676 C C . PRO A 1 89 ? -33.792 -19.929 1.429 1.00 75.38 89 PRO A C 1
ATOM 678 O O . PRO A 1 89 ? -32.982 -20.539 0.725 1.00 75.38 89 PRO A O 1
ATOM 681 N N . GLY A 1 90 ? -34.718 -19.113 0.917 1.00 71.56 90 GLY A N 1
ATOM 682 C CA . GLY A 1 90 ? -34.863 -18.885 -0.522 1.00 71.56 90 GLY A CA 1
ATOM 683 C C . GLY A 1 90 ? -33.518 -18.543 -1.178 1.00 71.56 90 GLY A C 1
ATOM 684 O O . GLY A 1 90 ? -32.804 -17.653 -0.723 1.00 71.56 90 GLY A O 1
ATOM 685 N N . GLY A 1 91 ? -33.146 -19.296 -2.219 1.00 70.06 91 GLY A N 1
ATOM 686 C CA . GLY A 1 91 ? -31.874 -19.150 -2.942 1.00 70.06 91 GLY A CA 1
ATOM 687 C C . GLY A 1 91 ? -30.810 -20.209 -2.631 1.00 70.06 91 GLY A C 1
ATOM 688 O O . GLY A 1 91 ? -29.845 -20.320 -3.380 1.00 70.06 91 GLY A O 1
ATOM 689 N N . TRP A 1 92 ? -30.992 -21.026 -1.590 1.00 73.00 92 TRP A N 1
ATOM 690 C CA . TRP A 1 92 ? -30.100 -22.158 -1.286 1.00 73.00 92 TRP A CA 1
ATOM 691 C C . TRP A 1 92 ? -30.459 -23.442 -2.052 1.00 73.00 92 TRP A C 1
ATOM 693 O O . TRP A 1 92 ? -29.636 -24.350 -2.127 1.00 73.00 92 TRP A O 1
ATOM 703 N N . ASP A 1 93 ? -31.649 -23.488 -2.658 1.00 69.25 93 ASP A N 1
ATOM 704 C CA . ASP A 1 93 ? -32.088 -24.572 -3.552 1.00 69.25 93 ASP A CA 1
ATOM 705 C C . ASP A 1 93 ? -31.560 -24.419 -4.987 1.00 69.25 93 ASP A C 1
ATOM 707 O O . ASP A 1 93 ? -31.794 -25.275 -5.836 1.00 69.25 93 ASP A O 1
ATOM 711 N N . GLN A 1 94 ? -30.863 -23.319 -5.290 1.00 80.69 94 GLN A N 1
ATOM 712 C CA . GLN A 1 94 ? -30.228 -23.157 -6.592 1.00 80.69 94 GLN A CA 1
ATOM 713 C C . GLN A 1 94 ? -28.926 -23.951 -6.614 1.00 80.69 94 GLN A C 1
ATOM 715 O O . GLN A 1 94 ? -28.046 -23.732 -5.777 1.00 80.69 94 GLN A O 1
ATOM 720 N N . ASP A 1 95 ? -28.788 -24.837 -7.602 1.00 86.06 95 ASP A N 1
ATOM 721 C CA . ASP A 1 95 ? -27.511 -25.484 -7.878 1.00 86.06 95 ASP A CA 1
ATOM 722 C C . ASP A 1 95 ? -26.411 -24.413 -7.958 1.00 86.06 95 ASP A C 1
ATOM 724 O O . ASP A 1 95 ? -26.589 -23.381 -8.622 1.00 86.06 95 ASP A O 1
ATOM 728 N N . PRO A 1 96 ? -25.272 -24.606 -7.267 1.00 88.44 96 PRO A N 1
ATOM 729 C CA . PRO A 1 96 ? -24.230 -23.599 -7.242 1.00 88.44 96 PRO A CA 1
ATOM 730 C C . PRO A 1 96 ? -23.784 -23.302 -8.674 1.00 88.44 96 PRO A C 1
ATOM 732 O O . PRO A 1 96 ? -23.439 -24.212 -9.427 1.00 88.44 96 PRO A O 1
ATOM 735 N N . LYS A 1 97 ? -23.729 -22.008 -9.030 1.00 91.12 97 LYS A N 1
ATOM 736 C CA . LYS A 1 97 ? -23.330 -21.524 -10.369 1.00 91.12 97 LYS A CA 1
ATOM 737 C C . LYS A 1 97 ? -22.032 -22.158 -10.888 1.00 91.12 97 LYS A C 1
ATOM 739 O O . LYS A 1 97 ? -21.839 -22.253 -12.093 1.00 91.12 97 LYS A O 1
ATOM 744 N N . TYR A 1 98 ? -21.146 -22.561 -9.978 1.00 95.69 98 TYR A N 1
ATOM 745 C CA . TYR A 1 98 ? -19.914 -23.277 -10.282 1.00 95.69 98 TYR A CA 1
ATOM 746 C C . TYR A 1 98 ? -19.884 -24.575 -9.476 1.00 95.69 98 TYR A C 1
ATOM 748 O O . TYR A 1 98 ? -19.972 -24.538 -8.245 1.00 95.69 98 TYR A O 1
ATOM 756 N N . LYS A 1 99 ? -19.719 -25.714 -10.155 1.00 93.50 99 LYS A N 1
ATOM 757 C CA . LYS A 1 99 ? -19.759 -27.047 -9.529 1.00 93.50 99 LYS A CA 1
ATOM 758 C C . LYS A 1 99 ? -18.486 -27.349 -8.744 1.00 93.50 99 LYS A C 1
ATOM 760 O O . LYS A 1 99 ? -18.501 -28.129 -7.797 1.00 93.50 99 LYS A O 1
ATOM 765 N N . THR A 1 100 ? -17.368 -26.733 -9.131 1.00 96.56 100 THR A N 1
ATOM 766 C CA . THR A 1 100 ? -16.057 -26.976 -8.518 1.00 96.56 100 THR A CA 1
ATOM 767 C C . THR A 1 100 ? -15.380 -25.688 -8.055 1.00 96.56 100 THR A C 1
ATOM 769 O O . THR A 1 100 ? -15.571 -24.599 -8.600 1.00 96.56 100 THR A O 1
ATOM 772 N N . ARG A 1 101 ? -14.509 -25.805 -7.043 1.00 95.25 101 ARG A N 1
ATOM 773 C CA . ARG A 1 101 ? -13.702 -24.675 -6.549 1.00 95.25 101 ARG A CA 1
ATOM 774 C C . ARG A 1 101 ? -12.780 -24.107 -7.632 1.00 95.25 101 ARG A C 1
ATOM 776 O O . ARG A 1 101 ? -12.539 -22.902 -7.659 1.00 95.25 101 ARG A O 1
ATOM 783 N N . THR A 1 102 ? -12.232 -24.965 -8.488 1.00 95.56 102 THR A N 1
ATOM 784 C CA . THR A 1 102 ? -11.347 -24.578 -9.594 1.00 95.56 102 THR A CA 1
ATOM 785 C C . THR A 1 102 ? -12.091 -23.736 -10.622 1.00 95.56 102 THR A C 1
ATOM 787 O O . THR A 1 102 ? -11.595 -22.673 -10.988 1.00 95.56 102 THR A O 1
ATOM 790 N N . GLU A 1 103 ? -13.299 -24.145 -11.005 1.00 96.44 103 GLU A N 1
ATOM 791 C CA . GLU A 1 103 ? -14.184 -23.396 -11.900 1.00 96.44 103 GLU A CA 1
ATOM 792 C C . GLU A 1 103 ? -14.541 -22.019 -11.322 1.00 96.44 103 GLU A C 1
ATOM 794 O O . GLU A 1 103 ? -14.372 -21.002 -11.994 1.00 96.44 103 GLU A O 1
ATOM 799 N N . LEU A 1 104 ? -14.898 -21.951 -10.035 1.00 96.00 104 LEU A N 1
ATOM 800 C CA . LEU A 1 104 ? -15.163 -20.684 -9.344 1.00 96.00 104 LEU A CA 1
ATOM 801 C C . LEU A 1 104 ? -13.944 -19.749 -9.354 1.00 96.00 104 LEU A C 1
ATOM 803 O O . LEU A 1 104 ? -14.075 -18.541 -9.565 1.00 96.00 104 LEU A O 1
ATOM 807 N N . LEU A 1 105 ? -12.741 -20.280 -9.120 1.00 95.75 105 LEU A N 1
ATOM 808 C CA . LEU A 1 105 ? -11.514 -19.481 -9.150 1.00 95.75 105 LEU A CA 1
ATOM 809 C C . LEU A 1 105 ? -11.157 -19.027 -10.567 1.00 95.75 105 LEU A C 1
ATOM 811 O O . LEU A 1 105 ? -10.693 -17.900 -10.731 1.00 95.75 105 LEU A O 1
ATOM 815 N N . GLN A 1 106 ? -11.386 -19.858 -11.583 1.00 95.62 106 GLN A N 1
ATOM 816 C CA . GLN A 1 106 ? -11.205 -19.474 -12.981 1.00 95.62 106 GLN A CA 1
ATOM 817 C C . GLN A 1 106 ? -12.198 -18.387 -13.388 1.00 95.62 106 GLN A C 1
ATOM 819 O O . GLN A 1 106 ? -11.781 -17.393 -13.974 1.00 95.62 106 GLN A O 1
ATOM 824 N N . ALA A 1 107 ? -13.470 -18.511 -13.008 1.00 95.00 107 ALA A N 1
ATOM 825 C CA . ALA A 1 107 ? -14.479 -17.486 -13.245 1.00 95.00 107 ALA A CA 1
ATOM 826 C C . ALA A 1 107 ? -14.103 -16.155 -12.578 1.00 95.00 107 ALA A C 1
ATOM 828 O O . ALA A 1 107 ? -14.166 -15.111 -13.218 1.00 95.00 107 ALA A O 1
ATOM 829 N N . ARG A 1 108 ? -13.601 -16.187 -11.336 1.00 95.62 108 ARG A N 1
ATOM 830 C CA . ARG A 1 108 ? -13.085 -14.990 -10.644 1.00 95.62 108 ARG A CA 1
ATOM 831 C C . ARG A 1 108 ? -11.838 -14.391 -11.289 1.00 95.62 108 ARG A C 1
ATOM 833 O O . ARG A 1 108 ? -11.606 -13.197 -11.148 1.00 95.62 108 ARG A O 1
ATOM 840 N N . ARG A 1 109 ? -10.985 -15.205 -11.918 1.00 93.69 109 ARG A N 1
ATOM 841 C CA . ARG A 1 109 ? -9.833 -14.697 -12.678 1.00 93.69 109 ARG A CA 1
ATOM 842 C C . ARG A 1 109 ? -10.307 -14.039 -13.967 1.00 93.69 109 ARG A C 1
ATOM 844 O O . ARG A 1 109 ? -9.900 -12.920 -14.231 1.00 93.69 109 ARG A O 1
ATOM 851 N N . LYS A 1 110 ? -11.215 -14.689 -14.699 1.00 92.00 110 LYS A N 1
ATOM 852 C CA . LYS A 1 110 ? -11.820 -14.151 -15.923 1.00 92.00 110 LYS A CA 1
ATOM 853 C C . LYS A 1 110 ? -12.556 -12.836 -15.662 1.00 92.00 110 LYS A C 1
ATOM 855 O O . LYS A 1 110 ? -12.339 -11.890 -16.394 1.00 92.00 110 LYS A O 1
ATOM 860 N N . SER A 1 111 ? -13.315 -12.733 -14.570 1.00 88.56 111 SER A N 1
ATOM 861 C CA . SER A 1 111 ? -14.029 -11.499 -14.206 1.00 88.56 111 SER A CA 1
ATOM 862 C C . SER A 1 111 ? -13.123 -10.357 -13.729 1.00 88.56 111 SER A C 1
ATOM 864 O O . SER A 1 111 ? -13.609 -9.258 -13.499 1.00 88.56 111 SER A O 1
ATOM 866 N N . LYS A 1 112 ? -11.839 -10.626 -13.465 1.00 90.75 112 LYS A N 1
ATOM 867 C CA . LYS A 1 112 ? -10.852 -9.609 -13.071 1.00 90.75 112 LYS A CA 1
ATOM 868 C C . LYS A 1 112 ? -10.040 -9.089 -14.249 1.00 90.75 112 LYS A C 1
ATOM 870 O O . LYS A 1 112 ? -9.342 -8.095 -14.081 1.00 90.75 112 LYS A O 1
ATOM 875 N N . ILE A 1 113 ? -10.065 -9.792 -15.377 1.00 92.62 113 ILE A N 1
ATOM 876 C CA . ILE A 1 113 ? -9.388 -9.354 -16.590 1.00 92.62 113 ILE A CA 1
ATOM 877 C C . ILE A 1 113 ? -10.339 -8.357 -17.260 1.00 92.62 113 ILE A C 1
ATOM 879 O O . ILE A 1 113 ? -11.460 -8.756 -17.580 1.00 92.62 113 ILE A O 1
ATOM 883 N N . PRO A 1 114 ? -9.951 -7.077 -17.401 1.00 96.00 114 PRO A N 1
ATOM 884 C CA . PRO A 1 114 ? -10.769 -6.103 -18.111 1.00 96.00 114 PRO A CA 1
ATOM 885 C C . PRO A 1 114 ? -10.935 -6.507 -19.578 1.00 96.00 114 PRO A C 1
ATOM 887 O O . PRO A 1 114 ? -10.082 -7.198 -20.141 1.00 96.00 114 PRO A O 1
ATOM 890 N N . ASP A 1 115 ? -12.041 -6.087 -20.185 1.00 96.50 115 ASP A N 1
ATOM 891 C CA . ASP A 1 115 ? -12.270 -6.286 -21.612 1.00 96.50 115 ASP A CA 1
ATOM 892 C C . ASP A 1 115 ? -11.241 -5.487 -22.434 1.00 96.50 115 ASP A C 1
ATOM 894 O O . ASP A 1 115 ? -10.760 -4.437 -22.002 1.00 96.50 115 ASP A O 1
ATOM 898 N N . ALA A 1 116 ? -10.894 -5.980 -23.625 1.00 96.56 116 ALA A N 1
ATOM 899 C CA . ALA A 1 116 ? -9.920 -5.327 -24.499 1.00 96.56 116 ALA A CA 1
ATOM 900 C C . ALA A 1 116 ? -10.374 -3.929 -24.955 1.00 96.56 116 ALA A C 1
ATOM 902 O O . ALA A 1 116 ? -9.551 -3.109 -25.332 1.00 96.56 116 ALA A O 1
ATOM 903 N N . THR A 1 117 ? -11.671 -3.620 -24.895 1.00 97.56 117 THR A N 1
ATOM 904 C CA . THR A 1 117 ? -12.191 -2.274 -25.193 1.00 97.56 117 THR A CA 1
ATOM 905 C C . THR A 1 117 ? -11.728 -1.196 -24.208 1.00 97.56 117 THR A C 1
ATOM 907 O O . THR A 1 117 ? -11.798 -0.013 -24.543 1.00 97.56 117 THR A O 1
ATOM 910 N N . PHE A 1 118 ? -11.237 -1.582 -23.025 1.00 97.94 118 PHE A N 1
ATOM 911 C CA . PHE A 1 118 ? -10.682 -0.658 -22.028 1.00 97.94 118 PHE A CA 1
ATOM 912 C C . PHE A 1 118 ? -9.251 -0.218 -22.365 1.00 97.94 118 PHE A C 1
ATOM 914 O O . PHE A 1 118 ? -8.732 0.682 -21.709 1.00 97.94 118 PHE A O 1
ATOM 921 N N . ASP A 1 119 ? -8.632 -0.837 -23.373 1.00 97.62 119 ASP A N 1
ATOM 922 C CA . ASP A 1 119 ? -7.368 -0.409 -23.962 1.00 97.62 119 ASP A CA 1
ATOM 923 C C . ASP A 1 119 ? -7.627 0.802 -24.879 1.00 97.62 119 ASP A C 1
ATOM 925 O O . ASP A 1 119 ? -8.197 0.705 -25.983 1.00 97.62 119 ASP A O 1
ATOM 929 N N . LEU A 1 120 ? -7.312 1.989 -24.357 1.00 97.19 120 LEU A N 1
ATOM 930 C CA . LEU A 1 120 ? -7.606 3.248 -25.027 1.00 97.19 120 LEU A CA 1
ATOM 931 C C . LEU A 1 120 ? -6.478 3.616 -25.993 1.00 97.19 120 LEU A C 1
ATOM 933 O O . LEU A 1 120 ? -6.776 4.184 -27.046 1.00 97.19 120 LEU A O 1
ATOM 937 N N . ASP A 1 121 ? -5.225 3.291 -25.676 1.00 95.62 121 ASP A N 1
ATOM 938 C CA . ASP A 1 121 ? -4.066 3.594 -26.520 1.00 95.62 121 ASP A CA 1
ATOM 939 C C . ASP A 1 121 ? -3.734 2.513 -27.569 1.00 95.62 121 ASP A C 1
ATOM 941 O O . ASP A 1 121 ? -3.116 2.829 -28.591 1.00 95.62 121 ASP A O 1
ATOM 945 N N . GLY A 1 122 ? -4.249 1.294 -27.399 1.00 96.31 122 GLY A N 1
ATOM 946 C CA . GLY A 1 122 ? -4.119 0.187 -28.343 1.00 96.31 122 GLY A CA 1
ATOM 947 C C . GLY A 1 122 ? -2.813 -0.597 -28.213 1.00 96.31 122 GLY A C 1
ATOM 948 O O . GLY A 1 122 ? -2.398 -1.225 -29.193 1.00 96.31 122 GLY A O 1
ATOM 949 N N . ASP A 1 123 ? -2.140 -0.550 -27.062 1.00 95.56 123 ASP A N 1
ATOM 950 C CA . ASP A 1 123 ? -0.892 -1.278 -26.810 1.00 95.56 123 ASP A CA 1
ATOM 951 C C . ASP A 1 123 ? -1.098 -2.765 -26.433 1.00 95.56 123 ASP A C 1
ATOM 953 O O . ASP A 1 123 ? -0.143 -3.551 -26.387 1.00 95.56 123 ASP A O 1
ATOM 957 N N . GLY A 1 124 ? -2.353 -3.175 -26.226 1.00 95.38 124 GLY A N 1
ATOM 958 C CA . GLY A 1 124 ? -2.769 -4.516 -25.831 1.00 95.38 124 GLY A CA 1
ATOM 959 C C . GLY A 1 124 ? -2.757 -4.770 -24.318 1.00 95.38 124 GLY A C 1
ATOM 960 O O . GLY A 1 124 ? -3.002 -5.908 -23.899 1.00 95.38 124 GLY A O 1
ATOM 961 N N . ILE A 1 125 ? -2.469 -3.767 -23.484 1.00 95.62 125 ILE A N 1
ATOM 962 C CA . ILE A 1 125 ? -2.364 -3.856 -22.026 1.00 95.62 125 ILE A CA 1
ATOM 963 C C . ILE A 1 125 ? -3.134 -2.705 -21.371 1.00 95.62 125 ILE A C 1
ATOM 965 O O . ILE A 1 125 ? -2.665 -1.584 -21.265 1.00 95.62 125 ILE A O 1
ATOM 969 N N . VAL A 1 126 ? -4.261 -3.028 -20.734 1.00 97.00 126 VAL A N 1
ATOM 970 C CA . VAL A 1 126 ? -5.032 -2.024 -19.985 1.00 97.00 126 VAL A CA 1
ATOM 971 C C . VAL A 1 126 ? -4.248 -1.530 -18.763 1.00 97.00 126 VAL A C 1
ATOM 973 O O . VAL A 1 126 ? -4.100 -2.239 -17.755 1.00 97.00 126 VAL A O 1
ATOM 976 N N . SER A 1 127 ? -3.772 -0.290 -18.818 1.00 95.06 127 SER A N 1
ATOM 977 C CA . SER A 1 127 ? -3.098 0.366 -17.704 1.00 95.06 127 SER A CA 1
ATOM 978 C C . SER A 1 127 ? -4.078 0.701 -16.568 1.00 95.06 127 SER A C 1
ATOM 980 O O . SER A 1 127 ? -5.302 0.724 -16.718 1.00 95.06 127 SER A O 1
ATOM 982 N N . ARG A 1 128 ? -3.552 0.988 -15.368 1.00 94.81 128 ARG A N 1
ATOM 983 C CA . ARG A 1 128 ? -4.401 1.353 -14.217 1.00 94.81 128 ARG A CA 1
ATOM 984 C C . ARG A 1 128 ? -5.211 2.626 -14.481 1.00 94.81 128 ARG A C 1
ATOM 986 O O . ARG A 1 128 ? -6.342 2.726 -14.012 1.00 94.81 128 ARG A O 1
ATOM 993 N N . GLU A 1 129 ? -4.617 3.594 -15.171 1.00 94.44 129 GLU A N 1
ATOM 994 C CA . GLU A 1 129 ? -5.248 4.882 -15.462 1.00 94.44 129 GLU A CA 1
ATOM 995 C C . GLU A 1 129 ? -6.393 4.701 -16.461 1.00 94.44 129 GLU A C 1
ATOM 997 O O . GLU A 1 129 ? -7.518 5.124 -16.177 1.00 94.44 129 GLU A O 1
ATOM 1002 N N . GLU A 1 130 ? -6.149 3.966 -17.547 1.00 96.69 130 GLU A N 1
ATOM 1003 C CA . GLU A 1 130 ? -7.172 3.606 -18.532 1.00 96.69 130 GLU A CA 1
ATOM 1004 C C . GLU A 1 130 ? -8.302 2.800 -17.912 1.00 96.69 130 GLU A C 1
ATOM 1006 O O . GLU A 1 130 ? -9.460 3.123 -18.149 1.00 96.69 130 GLU A O 1
ATOM 1011 N N . TYR A 1 131 ? -8.004 1.828 -17.044 1.00 96.81 131 TYR A N 1
ATOM 1012 C CA . TYR A 1 131 ? -9.039 1.080 -16.332 1.00 96.81 131 TYR A CA 1
ATOM 1013 C C . TYR A 1 131 ? -9.934 2.011 -15.501 1.00 96.81 131 TYR A C 1
ATOM 1015 O O . TYR A 1 131 ? -11.158 1.926 -15.565 1.00 96.81 131 TYR A O 1
ATOM 1023 N N . THR A 1 132 ? -9.347 2.937 -14.732 1.00 95.88 132 THR A N 1
ATOM 1024 C CA . THR A 1 132 ? -10.135 3.865 -13.902 1.00 95.88 132 THR A CA 1
ATOM 1025 C C . THR A 1 132 ? -10.964 4.855 -14.714 1.00 95.88 132 THR A C 1
ATOM 1027 O O . THR A 1 132 ? -12.069 5.201 -14.296 1.00 95.88 132 THR A O 1
ATOM 1030 N N . LEU A 1 133 ? -10.450 5.313 -15.859 1.00 96.38 133 LEU A N 1
ATOM 1031 C CA . LEU A 1 133 ? -11.182 6.194 -16.765 1.00 96.38 133 LEU A CA 1
ATOM 1032 C C . LEU A 1 133 ? -12.296 5.430 -17.479 1.00 96.38 133 LEU A C 1
ATOM 1034 O O . LEU A 1 133 ? -13.430 5.899 -17.486 1.00 96.38 133 LEU A O 1
ATOM 1038 N N . SER A 1 134 ? -12.004 4.237 -17.986 1.00 97.12 134 SER A N 1
ATOM 1039 C CA . SER A 1 134 ? -12.968 3.367 -18.662 1.00 97.12 134 SER A CA 1
ATOM 1040 C C . SER A 1 134 ? -14.150 3.045 -17.754 1.00 97.12 134 SER A C 1
ATOM 1042 O O . SER A 1 134 ? -15.277 3.350 -18.114 1.00 97.12 134 SER A O 1
ATOM 1044 N N . VAL A 1 135 ? -13.909 2.607 -16.511 1.00 96.94 135 VAL A N 1
ATOM 1045 C CA . VAL A 1 135 ? -14.975 2.343 -15.517 1.00 96.94 135 VAL A CA 1
ATOM 1046 C C . VAL A 1 135 ? -15.803 3.591 -15.179 1.00 96.94 135 VAL A C 1
ATOM 1048 O O . VAL A 1 135 ? -16.965 3.489 -14.799 1.00 96.94 135 VAL A O 1
ATOM 1051 N N . LYS A 1 136 ? -15.217 4.789 -15.273 1.00 97.44 136 LYS A N 1
ATOM 1052 C CA . LYS A 1 136 ? -15.940 6.046 -15.034 1.00 97.44 136 LYS A CA 1
ATOM 1053 C C . LYS A 1 136 ? -16.823 6.440 -16.225 1.00 97.44 136 LYS A C 1
ATOM 1055 O O . LYS A 1 136 ? -17.814 7.144 -16.026 1.00 97.44 136 LYS A O 1
ATOM 1060 N N . HIS A 1 137 ? -16.426 6.052 -17.434 1.00 97.62 137 HIS A N 1
ATOM 1061 C CA . HIS A 1 137 ? -17.098 6.398 -18.685 1.00 97.62 137 HIS A CA 1
ATOM 1062 C C . HIS A 1 137 ? -18.041 5.303 -19.211 1.00 97.62 137 HIS A C 1
ATOM 1064 O O . HIS A 1 137 ? -18.894 5.646 -20.021 1.00 97.62 137 HIS A O 1
ATOM 1070 N N . ASP A 1 138 ? -17.934 4.073 -18.703 1.00 97.69 138 ASP A N 1
ATOM 1071 C CA . ASP A 1 138 ? -18.871 2.948 -18.846 1.00 97.69 138 ASP A CA 1
ATOM 1072 C C . ASP A 1 138 ? -20.164 3.251 -18.053 1.00 97.69 138 ASP A C 1
ATOM 1074 O O . ASP A 1 138 ? -20.227 3.114 -16.821 1.00 97.69 138 ASP A O 1
ATOM 1078 N N . ARG A 1 139 ? -21.172 3.814 -18.734 1.00 97.44 139 ARG A N 1
ATOM 1079 C CA . ARG A 1 139 ? -22.397 4.325 -18.089 1.00 97.44 139 ARG A CA 1
ATOM 1080 C C . ARG A 1 139 ? -23.410 3.225 -17.824 1.00 97.44 139 ARG A C 1
ATOM 1082 O O . ARG A 1 139 ? -24.139 3.313 -16.832 1.00 97.44 139 ARG A O 1
ATOM 1089 N N . ASP A 1 140 ? -23.482 2.243 -18.709 1.00 96.62 140 ASP A N 1
ATOM 1090 C CA . ASP A 1 140 ? -24.375 1.093 -18.612 1.00 96.62 140 ASP A CA 1
ATOM 1091 C C . ASP A 1 140 ? -23.811 -0.025 -17.720 1.00 96.62 140 ASP A C 1
ATOM 1093 O O . ASP A 1 140 ? -24.585 -0.846 -17.221 1.00 96.62 140 ASP A O 1
ATOM 1097 N N . ARG A 1 141 ? -22.515 0.028 -17.381 1.00 96.19 141 ARG A N 1
ATOM 1098 C CA . ARG A 1 141 ? -21.805 -0.910 -16.495 1.00 96.19 141 ARG A CA 1
ATOM 1099 C C . ARG A 1 141 ? -21.837 -2.333 -17.028 1.00 96.19 141 ARG A C 1
ATOM 1101 O O . ARG A 1 141 ? -21.905 -3.288 -16.244 1.00 96.19 141 ARG A O 1
ATOM 1108 N N . ASP A 1 142 ? -21.806 -2.475 -18.346 1.00 95.56 142 ASP A N 1
ATOM 1109 C CA . ASP A 1 142 ? -21.776 -3.774 -19.007 1.00 95.56 142 ASP A CA 1
ATOM 1110 C C . ASP A 1 142 ? -20.357 -4.387 -19.013 1.00 95.56 142 ASP A C 1
ATOM 1112 O O . ASP A 1 142 ? -20.190 -5.586 -19.268 1.00 95.56 142 ASP A O 1
ATOM 1116 N N . GLY A 1 143 ? -19.344 -3.597 -18.627 1.00 95.19 143 GLY A N 1
ATOM 1117 C CA . GLY A 1 143 ? -17.940 -3.992 -18.578 1.00 95.19 143 GLY A CA 1
ATOM 1118 C C . GLY A 1 143 ? -17.228 -3.891 -19.926 1.00 95.19 143 GLY A C 1
ATOM 1119 O O . GLY A 1 143 ? -16.140 -4.455 -20.075 1.00 95.19 143 GLY A O 1
ATOM 1120 N N . ARG A 1 144 ? -17.825 -3.205 -20.902 1.00 97.12 144 ARG A N 1
ATOM 1121 C CA . ARG A 1 144 ? -17.285 -2.895 -22.225 1.00 97.12 144 ARG A CA 1
ATOM 1122 C C . ARG A 1 144 ? -17.477 -1.408 -22.499 1.00 97.12 144 ARG A C 1
ATOM 1124 O O . ARG A 1 144 ? -18.286 -0.741 -21.881 1.00 97.12 144 ARG A O 1
ATOM 1131 N N . LEU A 1 145 ? -16.675 -0.857 -23.402 1.00 97.38 145 LEU A N 1
ATOM 1132 C CA . LEU A 1 145 ? -16.855 0.531 -23.828 1.00 97.38 145 LEU A CA 1
ATOM 1133 C C . LEU A 1 145 ? -17.492 0.576 -25.210 1.00 97.38 145 LEU A C 1
ATOM 1135 O O . LEU A 1 145 ? -16.899 0.120 -26.194 1.00 97.38 145 LEU A O 1
ATOM 1139 N N . CYS A 1 146 ? -18.668 1.195 -25.302 1.00 97.62 146 CYS A N 1
ATOM 1140 C CA . CYS A 1 146 ? -19.263 1.546 -26.586 1.00 97.62 146 CYS A CA 1
ATOM 1141 C C . CYS A 1 146 ? -18.442 2.649 -27.285 1.00 97.62 146 CYS A C 1
ATOM 1143 O O . CYS A 1 146 ? -17.716 3.411 -26.646 1.00 97.62 146 CYS A O 1
ATOM 1145 N N . THR A 1 147 ? -18.572 2.793 -28.610 1.00 97.56 147 THR A N 1
ATOM 1146 C CA . THR A 1 147 ? -17.833 3.810 -29.389 1.00 97.56 147 THR A CA 1
ATOM 1147 C C . THR A 1 147 ? -17.920 5.244 -28.827 1.00 97.56 147 THR A C 1
ATOM 1149 O O . THR A 1 147 ? -16.860 5.856 -28.669 1.00 97.56 147 THR A O 1
ATOM 1152 N N . PRO A 1 148 ? -19.094 5.792 -28.433 1.00 97.62 148 PRO A N 1
ATOM 1153 C CA . PRO A 1 148 ? -19.158 7.139 -27.855 1.00 97.62 148 PRO A CA 1
ATOM 1154 C C . PRO A 1 148 ? -18.517 7.238 -26.462 1.00 97.62 148 PRO A C 1
ATOM 1156 O O . PRO A 1 148 ? -17.942 8.270 -26.109 1.00 97.62 148 PRO A O 1
ATOM 1159 N N . GLU A 1 149 ? -18.596 6.179 -25.655 1.00 97.94 149 GLU A N 1
ATOM 1160 C CA . GLU A 1 149 ? -17.997 6.147 -24.317 1.00 97.94 149 GLU A CA 1
ATOM 1161 C C . GLU A 1 149 ? -16.477 6.070 -24.406 1.00 97.94 149 GLU A C 1
ATOM 1163 O O . GLU A 1 149 ? -15.777 6.812 -23.712 1.00 97.94 149 GLU A O 1
ATOM 1168 N N . ARG A 1 150 ? -15.971 5.252 -25.335 1.00 97.38 150 ARG A N 1
ATOM 1169 C CA . ARG A 1 150 ? -14.549 5.146 -25.654 1.00 97.38 150 ARG A CA 1
ATOM 1170 C C . ARG A 1 150 ? -13.977 6.488 -26.097 1.00 97.38 150 ARG A C 1
ATOM 1172 O O . ARG A 1 150 ? -12.924 6.888 -25.607 1.00 97.38 150 ARG A O 1
ATOM 1179 N N . GLU A 1 151 ? -14.671 7.224 -26.965 1.00 97.44 151 GLU A N 1
ATOM 1180 C CA . GLU A 1 151 ? -14.251 8.574 -27.364 1.00 97.44 151 GLU A CA 1
ATOM 1181 C C . GLU A 1 151 ? -14.206 9.546 -26.180 1.00 97.44 151 GLU A C 1
ATOM 1183 O O . GLU A 1 151 ? -13.265 10.336 -26.054 1.00 97.44 151 GLU A O 1
ATOM 1188 N N . SER A 1 152 ? -15.199 9.489 -25.289 1.00 97.12 152 SER A N 1
ATOM 1189 C CA . SER A 1 152 ? -15.215 10.316 -24.082 1.00 97.12 152 SER A CA 1
ATOM 1190 C C . SER A 1 152 ? -14.061 9.970 -23.139 1.00 97.12 152 SER A C 1
ATOM 1192 O O . SER A 1 152 ? -13.445 10.882 -22.584 1.00 97.12 152 SER A O 1
ATOM 1194 N N . ALA A 1 153 ? -13.760 8.682 -22.965 1.00 97.06 153 ALA A N 1
ATOM 1195 C CA . ALA A 1 153 ? -12.649 8.209 -22.149 1.00 97.06 153 ALA A CA 1
ATOM 1196 C C . ALA A 1 153 ? -11.298 8.627 -22.752 1.00 97.06 153 ALA A C 1
ATOM 1198 O O . ALA A 1 153 ? -10.430 9.113 -22.031 1.00 97.06 153 ALA A O 1
ATOM 1199 N N . LEU A 1 154 ? -11.152 8.549 -24.078 1.00 96.75 154 LEU A N 1
ATOM 1200 C CA . LEU A 1 154 ? -9.973 9.017 -24.810 1.00 96.75 154 LEU A CA 1
ATOM 1201 C C . LEU A 1 154 ? -9.731 10.520 -24.651 1.00 96.75 154 LEU A C 1
ATOM 1203 O O . LEU A 1 154 ? -8.590 10.942 -24.460 1.00 96.75 154 LEU A O 1
ATOM 1207 N N . ARG A 1 155 ? -10.784 11.345 -24.709 1.00 96.12 155 ARG A N 1
ATOM 1208 C CA . ARG A 1 155 ? -10.670 12.787 -24.425 1.00 96.12 155 ARG A CA 1
ATOM 1209 C C . ARG A 1 155 ? -10.200 13.017 -22.990 1.00 96.12 155 ARG A C 1
ATOM 1211 O O . ARG A 1 155 ? -9.219 13.722 -22.778 1.00 96.12 155 ARG A O 1
ATOM 1218 N N . ALA A 1 156 ? -10.819 12.336 -22.027 1.00 95.06 156 ALA A N 1
ATOM 1219 C CA . ALA A 1 156 ? -10.434 12.438 -20.625 1.00 95.06 156 ALA A CA 1
ATOM 1220 C C . ALA A 1 156 ? -9.001 11.944 -20.353 1.00 95.06 156 ALA A C 1
ATOM 1222 O O . ALA A 1 156 ? -8.342 12.491 -19.470 1.00 95.06 156 ALA A O 1
ATOM 1223 N N . LEU A 1 157 ? -8.510 10.942 -21.090 1.00 94.00 157 LEU A N 1
ATOM 1224 C CA . LEU A 1 157 ? -7.131 10.455 -21.008 1.00 94.00 157 LEU A CA 1
ATOM 1225 C C . LEU A 1 157 ? -6.145 11.516 -21.513 1.00 94.00 157 LEU A C 1
ATOM 1227 O O . LEU A 1 157 ? -5.165 11.810 -20.830 1.00 94.00 157 LEU A O 1
ATOM 1231 N N . LYS A 1 158 ? -6.440 12.155 -22.654 1.00 92.38 158 LYS A N 1
ATOM 1232 C CA . LYS A 1 158 ? -5.641 13.270 -23.196 1.00 92.38 158 LYS A CA 1
ATOM 1233 C C . LYS A 1 158 ? -5.589 14.454 -22.228 1.00 92.38 158 LYS A C 1
ATOM 1235 O O . LYS A 1 158 ? -4.515 15.003 -21.989 1.00 92.38 158 LYS A O 1
ATOM 1240 N N . ASP A 1 159 ? -6.717 14.789 -21.609 1.00 90.06 159 ASP A N 1
ATOM 1241 C CA . ASP A 1 159 ? -6.803 15.880 -20.634 1.00 90.06 159 ASP A CA 1
ATOM 1242 C C . ASP A 1 159 ? -6.083 15.545 -19.317 1.00 90.06 159 ASP A C 1
ATOM 1244 O O . ASP A 1 159 ? -5.460 16.412 -18.705 1.00 90.06 159 ASP A O 1
ATOM 1248 N N . ASN A 1 160 ? -6.138 14.283 -18.873 1.00 80.19 160 ASN A N 1
ATOM 1249 C CA . ASN A 1 160 ? -5.512 13.833 -17.627 1.00 80.19 160 ASN A CA 1
ATOM 1250 C C . ASN A 1 160 ? -4.043 13.442 -17.749 1.00 80.19 160 ASN A C 1
ATOM 1252 O O . ASN A 1 160 ? -3.435 13.158 -16.707 1.00 80.19 160 ASN A O 1
ATOM 1256 N N . HIS A 1 161 ? -3.501 13.429 -18.964 1.00 77.06 161 HIS A N 1
ATOM 1257 C CA . HIS A 1 161 ? -2.137 13.020 -19.231 1.00 77.06 161 HIS A CA 1
ATOM 1258 C C . HIS A 1 161 ? -1.164 13.819 -18.344 1.00 77.06 161 HIS A C 1
ATOM 1260 O O . HIS A 1 161 ? -1.268 15.042 -18.228 1.00 77.06 161 HIS A O 1
ATOM 1266 N N . PRO A 1 162 ? -0.197 13.173 -17.676 1.00 71.50 162 PRO A N 1
ATOM 1267 C CA . PRO A 1 162 ? 0.676 13.860 -16.732 1.00 71.50 162 PRO A CA 1
ATOM 1268 C C . PRO A 1 162 ? 1.392 15.051 -17.376 1.00 71.50 162 PRO A C 1
ATOM 1270 O O . PRO A 1 162 ? 1.518 16.087 -16.731 1.00 71.50 162 PRO A O 1
ATOM 1273 N N . LEU A 1 163 ? 1.786 14.966 -18.655 1.00 67.75 163 LEU A N 1
ATOM 1274 C CA . LEU A 1 163 ? 2.410 16.104 -19.341 1.00 67.75 163 LEU A CA 1
ATOM 1275 C C . LEU A 1 163 ? 1.487 17.329 -19.432 1.00 67.75 163 LEU A C 1
ATOM 1277 O O . LEU A 1 163 ? 1.992 18.428 -19.242 1.00 67.75 163 LEU A O 1
ATOM 1281 N N . THR A 1 164 ? 0.178 17.179 -19.666 1.00 68.00 164 THR A N 1
ATOM 1282 C CA . THR A 1 164 ? -0.749 18.327 -19.762 1.00 68.00 164 THR A CA 1
ATOM 1283 C C . THR A 1 164 ? -1.033 18.938 -18.390 1.00 68.00 164 THR A C 1
ATOM 1285 O O . THR A 1 164 ? -1.112 20.160 -18.241 1.00 68.00 164 THR A O 1
ATOM 1288 N N . LYS A 1 165 ? -1.085 18.109 -17.341 1.00 68.81 165 LYS A N 1
ATOM 1289 C CA . LYS A 1 165 ? -1.111 18.599 -15.956 1.00 68.81 165 LYS A CA 1
ATOM 1290 C C . LYS A 1 165 ? 0.164 19.371 -15.635 1.00 68.81 165 LYS A C 1
ATOM 1292 O O . LYS A 1 165 ? 0.083 20.493 -15.150 1.00 68.81 165 LYS A O 1
ATOM 1297 N N . PHE A 1 166 ? 1.330 18.829 -15.988 1.00 61.81 166 PHE A N 1
ATOM 1298 C CA . PHE A 1 166 ? 2.613 19.491 -15.762 1.00 61.81 166 PHE A CA 1
ATOM 1299 C C . PHE A 1 166 ? 2.831 20.735 -16.628 1.00 61.81 166 PHE A C 1
ATOM 1301 O O . PHE A 1 166 ? 3.580 21.600 -16.196 1.00 61.81 166 PHE A O 1
ATOM 1308 N N . THR A 1 167 ? 2.221 20.893 -17.804 1.00 62.28 167 THR A N 1
ATOM 1309 C CA . THR A 1 167 ? 2.337 22.154 -18.561 1.00 62.28 167 THR A CA 1
ATOM 1310 C C . THR A 1 167 ? 1.568 23.286 -17.894 1.00 62.28 167 THR A C 1
ATOM 1312 O O . THR A 1 167 ? 2.068 24.404 -17.861 1.00 62.28 167 THR A O 1
ATOM 1315 N N . ASN A 1 168 ? 0.408 22.991 -17.299 1.00 61.50 168 ASN A N 1
ATOM 1316 C CA . ASN A 1 168 ? -0.430 24.004 -16.653 1.00 61.50 168 ASN A CA 1
ATOM 1317 C C . ASN A 1 168 ? -0.047 24.256 -15.187 1.00 61.50 168 ASN A C 1
ATOM 1319 O O . ASN A 1 168 ? -0.269 25.349 -14.677 1.00 61.50 168 ASN A O 1
ATOM 1323 N N . THR A 1 169 ? 0.532 23.265 -14.502 1.00 58.28 169 THR A N 1
ATOM 1324 C CA . THR A 1 169 ? 0.985 23.393 -13.107 1.00 58.28 169 THR A CA 1
ATOM 1325 C C . THR A 1 169 ? 2.494 23.462 -12.960 1.00 58.28 169 THR A C 1
ATOM 1327 O O . THR A 1 169 ? 2.976 23.478 -11.827 1.00 58.28 169 THR A O 1
ATOM 1330 N N . ARG A 1 170 ? 3.276 23.482 -14.049 1.00 51.28 170 ARG A N 1
ATOM 1331 C CA . ARG A 1 170 ? 4.641 23.993 -13.939 1.00 51.28 170 ARG A CA 1
ATOM 1332 C C . ARG A 1 170 ? 4.468 25.427 -13.454 1.00 51.28 170 ARG A C 1
ATOM 1334 O O . ARG A 1 170 ? 3.885 26.211 -14.202 1.00 51.28 170 ARG A O 1
ATOM 1341 N N . PRO A 1 171 ? 4.918 25.785 -12.235 1.00 52.53 171 PRO A N 1
ATOM 1342 C CA . PRO A 1 171 ? 5.126 27.191 -11.956 1.00 52.53 171 PRO A CA 1
ATOM 1343 C C . PRO A 1 171 ? 5.977 27.670 -13.121 1.00 52.53 171 PRO A C 1
ATOM 1345 O O . PRO A 1 171 ? 7.020 27.059 -13.387 1.00 52.53 171 PRO A O 1
ATOM 1348 N N . GLN A 1 172 ? 5.450 28.631 -13.887 1.00 49.69 172 GLN A N 1
ATOM 1349 C CA . GLN A 1 172 ? 6.202 29.375 -14.886 1.00 49.69 172 GLN A CA 1
ATOM 1350 C C . GLN A 1 172 ? 7.565 29.582 -14.257 1.00 49.69 172 GLN A C 1
ATOM 1352 O O . GLN A 1 172 ? 7.600 30.169 -13.177 1.00 49.69 172 GLN A O 1
ATOM 1357 N N . THR A 1 173 ? 8.561 28.867 -14.806 1.00 50.16 173 THR A N 1
ATOM 1358 C CA . THR A 1 173 ? 9.862 28.554 -14.194 1.00 50.16 173 THR A CA 1
ATOM 1359 C C . THR A 1 173 ? 10.112 29.463 -13.020 1.00 50.16 173 THR A C 1
ATOM 1361 O O . THR A 1 173 ? 10.274 30.650 -13.301 1.00 50.16 173 THR A O 1
ATOM 1364 N N . VAL A 1 174 ? 10.027 28.926 -11.782 1.00 46.72 174 VAL A N 1
ATOM 1365 C CA . VAL A 1 174 ? 10.313 29.627 -10.513 1.00 46.72 174 VAL A CA 1
ATOM 1366 C C . VAL A 1 174 ? 11.091 30.877 -10.871 1.00 46.72 174 VAL A C 1
ATOM 1368 O O . VAL A 1 174 ? 12.219 30.670 -11.340 1.00 46.72 174 VAL A O 1
ATOM 1371 N N . PRO A 1 175 ? 10.503 32.099 -10.830 1.00 46.28 175 PRO A N 1
ATOM 1372 C CA . PRO A 1 175 ? 11.305 33.282 -11.070 1.00 46.28 175 PRO A CA 1
ATOM 1373 C C . PRO A 1 175 ? 12.505 33.056 -10.178 1.00 46.28 175 PRO A C 1
ATOM 1375 O O . PRO A 1 175 ? 12.342 32.788 -8.982 1.00 46.28 175 PRO A O 1
ATOM 1378 N N . MET A 1 176 ? 13.685 32.925 -10.787 1.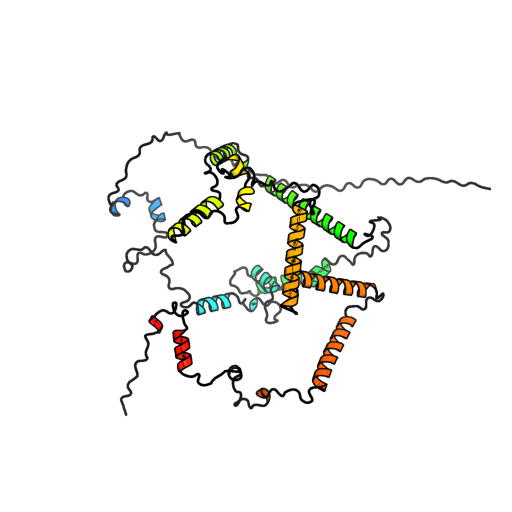00 39.78 176 MET A N 1
ATOM 1379 C CA . MET A 1 176 ? 14.881 32.906 -9.988 1.00 39.78 176 MET A CA 1
ATOM 1380 C C . MET A 1 176 ? 14.788 34.246 -9.285 1.00 39.78 176 MET A C 1
ATOM 1382 O O . MET A 1 176 ? 14.946 35.284 -9.920 1.00 39.78 176 MET A O 1
ATOM 1386 N N . ASN A 1 177 ? 14.389 34.226 -8.014 1.00 43.94 177 ASN A N 1
ATOM 1387 C CA . ASN A 1 177 ? 14.564 35.345 -7.122 1.00 43.94 177 ASN A CA 1
ATOM 1388 C C . ASN A 1 177 ? 16.080 35.416 -6.978 1.00 43.94 177 ASN A C 1
ATOM 1390 O O . ASN A 1 177 ? 16.655 34.843 -6.055 1.00 43.94 177 ASN A O 1
ATOM 1394 N N . VAL A 1 178 ? 16.723 35.989 -7.998 1.00 50.28 178 VAL A N 1
ATOM 1395 C CA . VAL A 1 178 ? 18.151 36.263 -8.022 1.00 50.28 178 VAL A CA 1
ATOM 1396 C C . VAL A 1 178 ? 18.453 37.281 -6.919 1.00 50.28 178 VAL A C 1
ATOM 1398 O O . VAL A 1 178 ? 19.534 37.218 -6.360 1.00 50.28 178 VAL A O 1
ATOM 1401 N N . ASP A 1 179 ? 17.464 38.071 -6.471 1.00 46.91 179 ASP A N 1
ATOM 1402 C CA . ASP A 1 179 ? 17.709 39.214 -5.587 1.00 46.91 179 ASP A CA 1
ATOM 1403 C C . ASP A 1 179 ? 16.698 39.372 -4.427 1.00 46.91 179 ASP A C 1
ATOM 1405 O O . ASP A 1 179 ? 16.344 40.489 -4.057 1.00 46.91 179 ASP A O 1
ATOM 1409 N N . GLU A 1 180 ? 16.224 38.293 -3.788 1.00 51.00 180 GLU A N 1
ATOM 1410 C CA . GLU A 1 180 ? 15.598 38.441 -2.454 1.00 51.00 180 GLU A CA 1
ATOM 1411 C C . GLU A 1 180 ? 16.660 38.379 -1.342 1.00 51.00 180 GLU A C 1
ATOM 1413 O O . GLU A 1 180 ? 16.673 37.492 -0.489 1.00 51.00 180 GLU A O 1
ATOM 1418 N N . GLU A 1 181 ? 17.547 39.376 -1.327 1.00 51.62 181 GLU A N 1
ATOM 1419 C CA . GLU A 1 181 ? 18.495 39.662 -0.236 1.00 51.62 181 GLU A CA 1
ATOM 1420 C C . GLU A 1 181 ? 17.804 40.191 1.048 1.00 51.62 181 GLU A C 1
ATOM 1422 O O . GLU A 1 181 ? 18.459 40.537 2.028 1.00 51.62 181 GLU A O 1
ATOM 1427 N N . GLY A 1 182 ? 16.468 40.254 1.088 1.00 53.19 182 GLY A N 1
ATOM 1428 C CA . GLY A 1 182 ? 15.744 41.098 2.045 1.00 53.19 182 GLY A CA 1
ATOM 1429 C C . GLY A 1 182 ? 15.226 40.457 3.334 1.00 53.19 182 GLY A C 1
ATOM 1430 O O . GLY A 1 182 ? 14.826 41.189 4.237 1.00 53.19 182 GLY A O 1
ATOM 1431 N N . GLN A 1 183 ? 15.187 39.129 3.481 1.00 51.88 183 GLN A N 1
ATOM 1432 C CA . GLN A 1 183 ? 14.692 38.518 4.725 1.00 51.88 183 GLN A CA 1
ATOM 1433 C C . GLN A 1 183 ? 15.575 37.359 5.170 1.00 51.88 183 GLN A C 1
ATOM 1435 O O . GLN A 1 183 ? 15.412 36.217 4.742 1.00 51.88 183 GLN A O 1
ATOM 1440 N N . GLY A 1 184 ? 16.505 37.682 6.074 1.00 55.72 184 GLY A N 1
ATOM 1441 C CA . GLY A 1 184 ? 17.449 36.781 6.729 1.00 55.72 184 GLY A CA 1
ATOM 1442 C C . GLY A 1 184 ? 16.784 35.677 7.549 1.00 55.72 184 GLY A C 1
ATOM 1443 O O . GLY A 1 184 ? 16.895 35.631 8.771 1.00 55.72 184 GLY A O 1
ATOM 1444 N N . LYS A 1 185 ? 16.129 34.724 6.886 1.00 62.44 185 LYS A N 1
ATOM 1445 C CA . LYS A 1 185 ? 15.943 33.392 7.452 1.00 62.44 185 LYS A CA 1
ATOM 1446 C C . LYS A 1 185 ? 17.318 32.745 7.440 1.00 62.44 185 LYS A C 1
ATOM 1448 O O . LYS A 1 185 ? 17.723 32.181 6.425 1.00 62.44 185 LYS A O 1
ATOM 1453 N N . GLU A 1 186 ? 18.038 32.891 8.555 1.00 68.31 186 GLU A N 1
ATOM 1454 C CA . GLU A 1 186 ? 19.316 32.222 8.786 1.00 68.31 186 GLU A CA 1
ATOM 1455 C C . GLU A 1 186 ? 19.189 30.770 8.319 1.00 68.31 186 GLU A C 1
ATOM 1457 O O . GLU A 1 186 ? 18.367 29.989 8.818 1.00 68.31 186 GLU A O 1
ATOM 1462 N N . ARG A 1 187 ? 19.969 30.419 7.293 1.00 66.31 187 ARG A N 1
ATOM 1463 C CA . ARG A 1 187 ? 20.095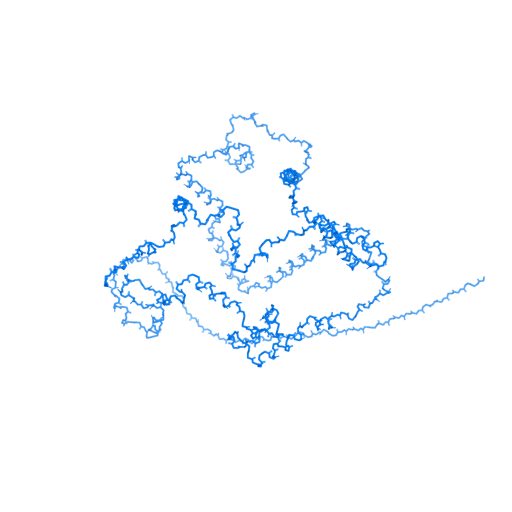 29.025 6.885 1.00 66.31 187 ARG A CA 1
ATOM 1464 C C . ARG A 1 187 ? 20.658 28.284 8.103 1.00 66.31 187 ARG A C 1
ATOM 1466 O O . ARG A 1 187 ? 21.617 28.781 8.694 1.00 66.31 187 ARG A O 1
ATOM 1473 N N . PRO A 1 188 ? 20.062 27.151 8.517 1.00 72.00 188 PRO A N 1
ATOM 1474 C CA . PRO A 1 188 ? 20.529 26.431 9.696 1.00 72.00 188 PRO A CA 1
ATOM 1475 C C . PRO A 1 188 ? 22.021 26.146 9.541 1.00 72.00 188 PRO A C 1
ATOM 1477 O O . PRO A 1 188 ? 22.447 25.626 8.506 1.00 72.00 188 PRO A O 1
ATOM 1480 N N . ARG A 1 189 ? 22.811 26.532 10.548 1.00 75.94 189 ARG A N 1
ATOM 1481 C CA . ARG A 1 189 ? 24.279 26.523 10.474 1.00 75.94 189 ARG A CA 1
ATOM 1482 C C . ARG A 1 189 ? 24.811 25.096 10.443 1.00 75.94 189 ARG A C 1
ATOM 1484 O O . ARG A 1 189 ? 25.893 24.842 9.923 1.00 75.94 189 ARG A O 1
ATOM 1491 N N . THR A 1 190 ? 24.038 24.152 10.980 1.00 79.12 190 THR A N 1
ATOM 1492 C CA . THR A 1 190 ? 24.412 22.741 11.065 1.00 79.12 190 THR A CA 1
ATOM 1493 C C . THR A 1 190 ? 23.273 21.795 10.663 1.00 79.12 190 THR A C 1
ATOM 1495 O O . THR A 1 190 ? 22.082 22.088 10.794 1.00 79.12 190 THR A O 1
ATOM 1498 N N . ARG A 1 191 ? 23.636 20.593 10.187 1.00 73.56 191 ARG A N 1
ATOM 1499 C CA . ARG A 1 191 ? 22.685 19.516 9.833 1.00 73.56 191 ARG A CA 1
ATOM 1500 C C . ARG A 1 191 ? 21.797 19.115 11.014 1.00 73.56 191 ARG A C 1
ATOM 1502 O O . ARG A 1 191 ? 20.627 18.786 10.829 1.00 73.56 191 ARG A O 1
ATOM 1509 N N . THR A 1 192 ? 22.353 19.112 12.219 1.00 79.50 192 THR A N 1
ATOM 1510 C CA . THR A 1 192 ? 21.642 18.775 13.456 1.00 79.50 192 THR A CA 1
ATOM 1511 C C . THR A 1 192 ? 20.527 19.777 13.746 1.00 79.50 192 THR A C 1
ATOM 1513 O O . THR A 1 192 ? 19.417 19.355 14.069 1.00 79.50 192 THR A O 1
ATOM 1516 N N . GLU A 1 193 ? 20.766 21.073 13.537 1.00 80.38 193 GLU A N 1
ATOM 1517 C CA . GLU A 1 193 ? 19.744 22.122 13.653 1.00 80.38 193 GLU A CA 1
ATOM 1518 C C . GLU A 1 193 ? 18.639 21.975 12.608 1.00 80.38 193 GLU A C 1
ATOM 1520 O O . GLU A 1 193 ? 17.463 22.041 12.960 1.00 80.38 193 GLU A O 1
ATOM 1525 N N . LEU A 1 194 ? 18.987 21.697 11.344 1.00 85.31 194 LEU A N 1
ATOM 1526 C CA . LEU A 1 194 ? 17.995 21.446 10.292 1.00 85.31 194 LEU A CA 1
ATOM 1527 C C . LEU A 1 194 ? 17.068 20.279 10.668 1.00 85.31 194 LEU A C 1
ATOM 1529 O O . LEU A 1 194 ? 15.849 20.370 10.521 1.00 85.31 194 LEU A O 1
ATOM 1533 N N . MET A 1 195 ? 17.636 19.178 11.165 1.00 81.75 195 MET A N 1
ATOM 1534 C CA . MET A 1 195 ? 16.857 18.004 11.563 1.00 81.75 195 MET A CA 1
ATOM 1535 C C . MET A 1 195 ? 16.025 18.262 12.820 1.00 81.75 195 MET A C 1
ATOM 1537 O O . MET A 1 195 ? 14.901 17.768 12.904 1.00 81.75 195 MET A O 1
ATOM 1541 N N . ARG A 1 196 ? 16.536 19.045 13.778 1.00 85.44 196 ARG A N 1
ATOM 1542 C CA . ARG A 1 196 ? 15.769 19.468 14.957 1.00 85.44 196 ARG A CA 1
ATOM 1543 C C . ARG A 1 196 ? 14.571 20.318 14.539 1.00 85.44 196 ARG A C 1
ATOM 1545 O O . ARG A 1 196 ? 13.451 19.991 14.911 1.00 85.44 196 ARG A O 1
ATOM 1552 N N . LYS A 1 197 ? 14.792 21.304 13.668 1.00 86.50 197 LYS A N 1
ATOM 1553 C CA . LYS A 1 197 ? 13.743 22.176 13.134 1.00 86.50 197 LYS A CA 1
ATOM 1554 C C . LYS A 1 197 ? 12.677 21.394 12.364 1.00 86.50 197 LYS A C 1
ATOM 1556 O O . LYS A 1 197 ? 11.498 21.563 12.633 1.00 86.50 197 LYS A O 1
ATOM 1561 N N . ARG A 1 198 ? 13.064 20.443 11.503 1.00 87.56 198 ARG A N 1
ATOM 1562 C CA . ARG A 1 198 ? 12.097 19.553 10.826 1.00 87.56 198 ARG A CA 1
ATOM 1563 C C . ARG A 1 198 ? 11.295 18.684 11.797 1.00 87.56 198 ARG A C 1
ATOM 1565 O O . ARG A 1 198 ? 10.128 18.406 11.544 1.00 87.56 198 ARG A O 1
ATOM 1572 N N . ARG A 1 199 ? 11.905 18.216 12.894 1.00 89.38 199 ARG A N 1
ATOM 1573 C CA . ARG A 1 199 ? 11.179 17.468 13.936 1.00 89.38 199 ARG A CA 1
ATOM 1574 C C . ARG A 1 199 ? 10.176 18.359 14.661 1.00 89.38 199 ARG A C 1
ATOM 1576 O O . ARG A 1 199 ? 9.054 17.917 14.874 1.00 89.38 199 ARG A O 1
ATOM 1583 N N . GLU A 1 200 ? 10.564 19.584 15.000 1.00 91.81 200 GLU A N 1
ATOM 1584 C CA . GLU A 1 200 ? 9.679 20.588 15.603 1.00 91.81 200 GLU A CA 1
ATOM 1585 C C . GLU A 1 200 ? 8.515 20.936 14.659 1.00 91.81 200 GLU A C 1
ATOM 1587 O O . GLU A 1 200 ? 7.361 20.886 15.075 1.00 91.81 200 GLU A O 1
ATOM 1592 N N . GLU A 1 201 ? 8.787 21.176 13.374 1.00 89.44 201 GLU A N 1
ATOM 1593 C CA . GLU A 1 201 ? 7.772 21.440 12.343 1.00 89.44 201 GLU A CA 1
ATOM 1594 C C . GLU A 1 201 ? 6.803 20.260 12.175 1.00 89.44 201 GLU A C 1
ATOM 1596 O O . GLU A 1 201 ? 5.590 20.459 12.133 1.00 89.44 201 GLU A O 1
ATOM 1601 N N . ASN A 1 202 ? 7.306 19.021 12.150 1.00 90.50 202 ASN A N 1
ATOM 1602 C CA . ASN A 1 202 ? 6.459 17.826 12.089 1.00 90.50 202 ASN A CA 1
ATOM 1603 C C . ASN A 1 202 ? 5.609 17.646 13.354 1.00 90.50 202 ASN A C 1
ATOM 1605 O O . ASN A 1 202 ? 4.447 17.258 13.254 1.00 90.50 202 ASN A O 1
ATOM 1609 N N . LEU A 1 203 ? 6.164 17.921 14.539 1.00 92.38 203 LEU A N 1
ATOM 1610 C CA . LEU A 1 203 ? 5.410 17.885 15.794 1.00 92.38 203 LEU A CA 1
ATOM 1611 C C . LEU A 1 203 ? 4.292 18.930 15.788 1.00 92.38 203 LEU A C 1
ATOM 1613 O O . LEU A 1 203 ? 3.154 18.586 16.094 1.00 92.38 203 LEU A O 1
ATOM 1617 N N . GLN A 1 204 ? 4.583 20.162 15.364 1.00 92.44 204 GLN A N 1
ATOM 1618 C CA . GLN A 1 204 ? 3.586 21.226 15.239 1.00 92.44 204 GLN A CA 1
ATOM 1619 C C . GLN A 1 204 ? 2.517 20.900 14.193 1.00 92.44 204 GLN A C 1
ATOM 1621 O O . GLN A 1 204 ? 1.338 21.155 14.422 1.00 92.44 204 GLN A O 1
ATOM 1626 N N . HIS A 1 205 ? 2.900 20.329 13.049 1.00 91.56 205 HIS A N 1
ATOM 1627 C CA . HIS A 1 205 ? 1.951 19.913 12.018 1.00 91.56 205 HIS A CA 1
ATOM 1628 C C . HIS A 1 205 ? 1.010 18.817 12.530 1.00 91.56 205 HIS A C 1
ATOM 1630 O O . HIS A 1 205 ? -0.204 18.926 12.370 1.00 91.56 205 HIS A O 1
ATOM 1636 N N . ASN A 1 206 ? 1.555 17.803 13.208 1.00 89.12 206 ASN A N 1
ATOM 1637 C CA . ASN A 1 206 ? 0.757 16.745 13.821 1.00 89.12 206 ASN A CA 1
ATOM 1638 C C . ASN A 1 206 ? -0.169 17.301 14.906 1.00 89.12 206 ASN A C 1
ATOM 1640 O O . ASN A 1 206 ? -1.343 16.949 14.928 1.00 89.12 206 ASN A O 1
ATOM 1644 N N . GLN A 1 207 ? 0.335 18.184 15.770 1.00 92.38 207 GLN A N 1
ATOM 1645 C CA . GLN A 1 207 ? -0.461 18.824 16.814 1.00 92.38 207 GLN A CA 1
ATOM 1646 C C . GLN A 1 207 ? -1.632 19.616 16.219 1.00 92.38 207 GLN A C 1
ATOM 1648 O O . GLN A 1 207 ? -2.769 19.400 16.624 1.00 92.38 207 GLN A O 1
ATOM 1653 N N . LYS A 1 208 ? -1.389 20.434 15.186 1.00 92.69 208 LYS A N 1
ATOM 1654 C CA . LYS A 1 208 ? -2.458 21.134 14.455 1.00 92.69 208 LYS A CA 1
ATOM 1655 C C . LYS A 1 208 ? -3.471 20.167 13.842 1.00 92.69 208 LYS A C 1
ATOM 1657 O O . LYS A 1 208 ? -4.663 20.451 13.850 1.00 92.69 208 LYS A O 1
ATOM 1662 N N . GLY A 1 209 ? -3.016 19.027 13.321 1.00 90.94 209 GLY A N 1
ATOM 1663 C CA . GLY A 1 209 ? -3.901 17.975 12.815 1.00 90.94 209 GLY A CA 1
ATOM 1664 C C . GLY A 1 209 ? -4.805 17.382 13.903 1.00 90.94 209 GLY A C 1
ATOM 1665 O O . GLY A 1 209 ? -5.992 17.177 13.659 1.00 90.94 209 GLY A O 1
ATOM 1666 N N . TYR A 1 210 ? -4.274 17.155 15.109 1.00 90.81 210 TYR A N 1
ATOM 1667 C CA . TYR A 1 210 ? -5.067 16.721 16.265 1.00 90.81 210 TYR A CA 1
ATOM 1668 C C . TYR A 1 210 ? -6.074 17.788 16.704 1.00 90.81 210 TYR A C 1
ATOM 1670 O O . TYR A 1 210 ? -7.242 17.463 16.889 1.00 90.81 210 TYR A O 1
ATOM 1678 N N . GLU A 1 211 ? -5.658 19.051 16.797 1.00 91.44 211 GLU A N 1
ATOM 1679 C CA . GLU A 1 211 ? -6.538 20.170 17.162 1.00 91.44 211 GLU A CA 1
ATOM 1680 C C . GLU A 1 211 ? -7.692 20.327 16.156 1.00 91.44 211 GLU A C 1
ATOM 1682 O O . GLU A 1 211 ? -8.851 20.430 16.552 1.00 91.44 211 GLU A O 1
ATOM 1687 N N . GLN A 1 212 ? -7.410 20.244 14.850 1.00 91.62 212 GLN A N 1
ATOM 1688 C CA . GLN A 1 212 ? -8.441 20.265 13.802 1.00 91.62 212 GLN A CA 1
ATOM 1689 C C . GLN A 1 212 ? -9.402 19.078 13.901 1.00 91.62 212 GLN A C 1
ATOM 1691 O O . GL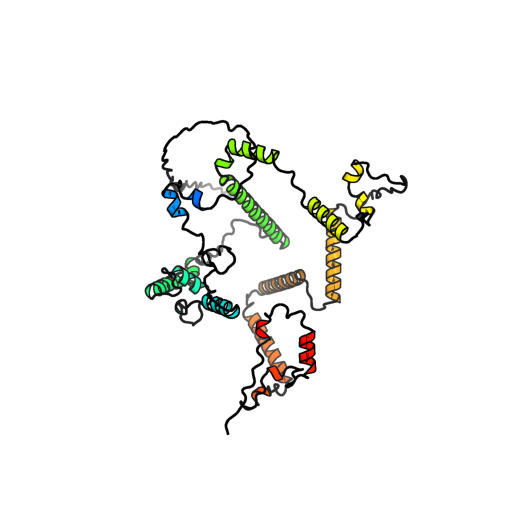N A 1 212 ? -10.601 19.224 13.660 1.00 91.62 212 GLN A O 1
ATOM 1696 N N . TYR A 1 213 ? -8.888 17.894 14.238 1.00 90.00 213 TYR A N 1
ATOM 1697 C CA . TYR A 1 213 ? -9.715 16.711 14.434 1.00 90.00 213 TYR A CA 1
ATOM 1698 C C . TYR A 1 213 ? -10.625 16.859 15.659 1.00 90.00 213 TYR A C 1
ATOM 1700 O O . TYR A 1 213 ? -11.817 16.577 15.560 1.00 90.00 213 TYR A O 1
ATOM 1708 N N . GLU A 1 214 ? -10.113 17.344 16.790 1.00 84.62 214 GLU A N 1
ATOM 1709 C CA . GLU A 1 214 ? -10.922 17.621 17.983 1.00 84.62 214 GLU A CA 1
ATOM 1710 C C . GLU A 1 214 ? -11.975 18.707 17.722 1.00 84.62 214 GLU A C 1
ATOM 1712 O O . GLU A 1 214 ? -13.135 18.563 18.119 1.00 84.62 214 GLU A O 1
ATOM 1717 N N . GLU A 1 215 ? -11.624 19.758 16.978 1.00 89.56 215 GLU A N 1
ATOM 1718 C CA . GLU A 1 215 ? -12.566 20.792 16.548 1.00 89.56 215 GLU A CA 1
ATOM 1719 C C . GLU A 1 215 ? -13.656 20.220 15.620 1.00 89.56 215 GLU A C 1
ATOM 1721 O O . GLU A 1 215 ? -14.839 20.527 15.766 1.00 89.56 215 GLU A O 1
ATOM 1726 N N . ALA A 1 216 ? -13.301 19.337 14.685 1.00 85.69 216 ALA A N 1
ATOM 1727 C CA . ALA A 1 216 ? -14.275 18.668 13.826 1.00 85.69 216 ALA A CA 1
ATOM 1728 C C . ALA A 1 216 ? -15.190 17.723 14.624 1.00 85.69 216 ALA A C 1
ATOM 1730 O O . ALA A 1 216 ? -16.406 17.736 14.437 1.00 85.69 216 ALA A O 1
ATOM 1731 N N . VAL A 1 217 ? -14.635 16.931 15.544 1.00 83.06 217 VAL A N 1
ATOM 1732 C CA . VAL A 1 217 ? -15.402 16.005 16.390 1.00 83.06 217 VAL A CA 1
ATOM 1733 C C . VAL A 1 217 ? -16.348 16.765 17.318 1.00 83.06 217 VAL A C 1
ATOM 1735 O O . VAL A 1 217 ? -17.504 16.366 17.454 1.00 83.06 217 VAL A O 1
ATOM 1738 N N . SER A 1 218 ? -15.896 17.872 17.911 1.00 79.12 218 SER A N 1
ATOM 1739 C CA . SER A 1 218 ? -16.737 18.728 18.758 1.00 79.12 218 SER A CA 1
ATOM 1740 C C . SER A 1 218 ? -17.873 19.394 17.975 1.00 79.12 218 SER A C 1
ATOM 1742 O O . SER A 1 218 ? -18.993 19.460 18.479 1.00 79.12 218 SER A O 1
ATOM 1744 N N . LYS A 1 219 ? -17.648 19.795 16.717 1.00 84.19 219 LYS A N 1
ATOM 1745 C CA . LYS A 1 219 ? -18.702 20.328 15.832 1.00 84.19 219 LYS A CA 1
ATOM 1746 C C . LYS A 1 219 ? -19.714 19.274 15.376 1.00 84.19 219 LYS A C 1
ATOM 1748 O O . LYS A 1 219 ? -20.861 19.615 15.103 1.00 84.19 219 LYS A O 1
ATOM 1753 N N . VAL A 1 220 ? -19.308 18.008 15.275 1.00 82.19 220 VAL A N 1
ATOM 1754 C CA . VAL A 1 220 ? -20.150 16.902 14.775 1.00 82.19 220 VAL A CA 1
ATOM 1755 C C . VAL A 1 220 ? -20.908 16.191 15.904 1.00 82.19 220 VAL A C 1
ATOM 1757 O O . VAL A 1 220 ? -21.620 15.221 15.646 1.00 82.19 220 VAL A O 1
ATOM 1760 N N . VAL A 1 221 ? -20.830 16.663 17.156 1.00 73.88 221 VAL A N 1
ATOM 1761 C CA . VAL A 1 221 ? -21.674 16.127 18.233 1.00 73.88 221 VAL A CA 1
ATOM 1762 C C . VAL A 1 221 ? -23.144 16.316 17.830 1.00 73.88 221 VAL A C 1
ATOM 1764 O O . VAL A 1 221 ? -23.607 17.450 17.719 1.00 73.88 221 VAL A O 1
ATOM 1767 N N . PRO A 1 222 ? -23.898 15.231 17.578 1.00 77.81 222 PRO A N 1
ATOM 1768 C CA . PRO A 1 222 ? -25.279 15.353 17.141 1.00 77.81 222 PRO A CA 1
ATOM 1769 C C . PRO A 1 222 ? -26.101 16.102 18.193 1.00 77.81 222 PRO A C 1
ATOM 1771 O O . PRO A 1 222 ? -25.958 15.815 19.380 1.00 77.81 222 PRO A O 1
ATOM 1774 N N . LEU A 1 223 ? -27.002 16.994 17.771 1.00 74.94 223 LEU A N 1
ATOM 1775 C CA . LEU A 1 223 ? -27.851 17.812 18.661 1.00 74.94 223 LEU A CA 1
ATOM 1776 C C . LEU A 1 223 ? -28.589 16.995 19.741 1.00 74.94 223 LEU A C 1
ATOM 1778 O O . LEU A 1 223 ? -28.828 17.478 20.847 1.00 74.94 223 LEU A O 1
ATOM 1782 N N . TRP A 1 224 ? -28.909 15.728 19.462 1.00 78.75 224 TRP A N 1
ATOM 1783 C CA . TRP A 1 224 ? -29.535 14.837 20.441 1.00 78.75 224 TRP A CA 1
ATOM 1784 C C . TRP A 1 224 ? -28.598 14.450 21.596 1.00 78.75 224 TRP A C 1
ATOM 1786 O O . TRP A 1 224 ? -29.077 14.268 22.710 1.00 78.75 224 TRP A O 1
ATOM 1796 N N . LYS A 1 225 ? -27.272 14.406 21.393 1.00 80.12 225 LYS A N 1
ATOM 1797 C CA . LYS A 1 225 ? -26.291 14.164 22.468 1.00 80.12 225 LYS A CA 1
ATOM 1798 C C . LYS A 1 225 ? -26.108 15.360 23.406 1.00 80.12 225 LYS A C 1
ATOM 1800 O O . LYS A 1 225 ? -25.649 15.175 24.528 1.00 80.12 225 LYS A O 1
ATOM 1805 N N . SER A 1 226 ? -26.471 16.571 22.979 1.00 78.62 226 SER A N 1
ATOM 1806 C CA . SER A 1 226 ? -26.520 17.749 23.859 1.00 78.62 226 SER A CA 1
ATOM 1807 C C . SER A 1 226 ? -27.832 17.884 24.640 1.00 78.62 226 SER A C 1
ATOM 1809 O O . SER A 1 226 ? -27.924 18.753 25.504 1.00 78.62 226 SER A O 1
ATOM 1811 N N . SER A 1 227 ? -28.839 17.046 24.366 1.00 90.31 227 SER A N 1
ATOM 1812 C CA . SER A 1 227 ? -30.119 17.090 25.080 1.00 90.31 227 SER A CA 1
ATOM 1813 C C . SER A 1 227 ? -29.978 16.648 26.543 1.00 90.31 227 SER A C 1
ATOM 1815 O O . SER A 1 227 ? -29.183 15.765 26.877 1.00 90.31 227 SER A O 1
ATOM 1817 N N . GLU A 1 228 ? -30.783 17.233 27.432 1.00 92.06 228 GLU A N 1
ATOM 1818 C CA . GLU A 1 228 ? -30.855 16.806 28.837 1.00 92.06 228 GLU A CA 1
ATOM 1819 C C . GLU A 1 228 ? -31.325 15.353 28.980 1.00 92.06 228 GLU A C 1
ATOM 1821 O O . GLU A 1 228 ? -30.927 14.650 29.908 1.00 92.06 228 GLU A O 1
ATOM 1826 N N . GLU A 1 229 ? -32.150 14.883 28.043 1.00 88.62 229 GLU A N 1
ATOM 1827 C CA . GLU A 1 229 ? -32.633 13.504 27.999 1.00 88.62 229 GLU A CA 1
ATOM 1828 C C . GLU A 1 229 ? -31.494 12.518 27.750 1.00 88.62 229 GLU A C 1
ATOM 1830 O O . GLU A 1 229 ? -31.417 11.484 28.416 1.00 88.62 229 GLU A O 1
ATOM 1835 N N . TYR A 1 230 ? -30.568 12.856 26.849 1.00 89.12 230 TYR A N 1
ATOM 1836 C CA . TYR A 1 230 ? -29.388 12.038 26.602 1.00 89.12 230 TYR A CA 1
ATOM 1837 C C . TYR A 1 230 ? -28.464 11.994 27.818 1.00 89.12 230 TYR A C 1
ATOM 1839 O O . TYR A 1 230 ? -27.999 10.911 28.163 1.00 89.12 230 TYR A O 1
ATOM 1847 N N . LYS A 1 231 ? -28.263 13.121 28.518 1.00 90.44 231 LYS A N 1
ATOM 1848 C CA . LYS A 1 231 ? -27.504 13.135 29.782 1.00 90.44 231 LYS A CA 1
ATOM 1849 C C . LYS A 1 231 ? -28.136 12.208 30.820 1.00 90.44 231 LYS A C 1
ATOM 1851 O O . LYS A 1 231 ? -27.466 11.311 31.311 1.00 90.44 231 LYS A O 1
ATOM 1856 N N . LYS A 1 232 ? -29.453 12.305 31.037 1.00 93.50 232 LYS A N 1
ATOM 1857 C CA . LYS A 1 232 ? -30.188 11.401 31.944 1.00 93.50 232 LYS A CA 1
ATOM 1858 C C . LYS A 1 232 ? -30.085 9.929 31.529 1.00 93.50 232 LYS A C 1
ATOM 1860 O O . LYS A 1 232 ? -30.024 9.053 32.388 1.00 93.50 232 LYS A O 1
ATOM 1865 N N . CYS A 1 233 ? -30.088 9.633 30.227 1.00 88.50 233 CYS A N 1
ATOM 1866 C CA . CYS A 1 233 ? -29.890 8.270 29.725 1.00 88.50 233 CYS A CA 1
ATOM 1867 C C . CYS A 1 233 ? -28.452 7.785 29.925 1.00 88.50 233 CYS A C 1
ATOM 1869 O O . CYS A 1 233 ? -28.249 6.611 30.225 1.00 88.50 233 CYS A O 1
ATOM 1871 N N . GLN A 1 234 ? -27.470 8.671 29.768 1.00 91.75 234 GLN A N 1
ATOM 1872 C CA . GLN A 1 234 ? -26.067 8.367 30.000 1.00 91.75 234 GLN A CA 1
ATOM 1873 C C . GLN A 1 234 ? -25.805 8.090 31.482 1.00 91.75 234 GLN A C 1
ATOM 1875 O O . GLN A 1 234 ? -25.199 7.068 31.784 1.00 91.75 234 GLN A O 1
ATOM 1880 N N . ASP A 1 235 ? -26.338 8.909 32.387 1.00 93.31 235 ASP A N 1
ATOM 1881 C CA . ASP A 1 235 ? -26.206 8.716 33.835 1.00 93.31 235 ASP A CA 1
ATOM 1882 C C . ASP A 1 235 ? -26.840 7.385 34.264 1.00 93.31 235 ASP A C 1
ATOM 1884 O O . ASP A 1 235 ? -26.186 6.551 34.889 1.00 93.31 235 ASP A O 1
ATOM 1888 N N . LYS A 1 236 ? -28.068 7.098 33.804 1.00 94.56 236 LYS A N 1
ATOM 1889 C CA . LYS A 1 236 ? -28.711 5.791 34.030 1.00 94.56 236 LYS A CA 1
ATOM 1890 C C . LYS A 1 236 ? -27.911 4.636 33.439 1.00 94.56 236 LYS A C 1
ATOM 1892 O O . LYS A 1 236 ? -27.861 3.559 34.029 1.00 94.56 236 LYS A O 1
ATOM 1897 N N . TYR A 1 237 ? -27.312 4.813 32.263 1.00 91.00 237 TYR A N 1
ATOM 1898 C CA . TYR A 1 237 ? -26.460 3.790 31.664 1.00 91.00 237 TYR A CA 1
ATOM 1899 C C . TYR A 1 237 ? -25.189 3.572 32.481 1.00 91.00 237 TYR A C 1
ATOM 1901 O O . TYR A 1 237 ? -24.766 2.432 32.612 1.00 91.00 237 TYR A O 1
ATOM 1909 N N . GLU A 1 238 ? -24.583 4.618 33.040 1.00 89.19 238 GLU A N 1
ATOM 1910 C CA . GLU A 1 238 ? -23.398 4.511 33.893 1.00 89.19 238 GLU A CA 1
ATOM 1911 C C . GLU A 1 238 ? -23.716 3.853 35.241 1.00 89.19 238 GLU A C 1
ATOM 1913 O O . GLU A 1 238 ? -22.954 2.985 35.665 1.00 89.19 238 GLU A O 1
ATOM 1918 N N . GLU A 1 239 ? -24.869 4.156 35.841 1.00 91.06 239 GLU A N 1
ATOM 1919 C CA . GLU A 1 239 ? -25.384 3.487 37.046 1.00 91.06 239 GLU A CA 1
ATOM 1920 C C . GLU A 1 239 ? -25.701 2.005 36.805 1.00 91.06 239 GLU A C 1
ATOM 1922 O O . GLU A 1 239 ? -25.398 1.147 37.634 1.00 91.06 239 GLU A O 1
ATOM 1927 N N . THR A 1 240 ? -26.303 1.684 35.657 1.00 88.25 240 THR A N 1
ATOM 1928 C CA . THR A 1 240 ? -26.684 0.306 35.295 1.00 88.25 240 THR A CA 1
ATOM 1929 C C . THR A 1 240 ? -25.573 -0.463 34.596 1.00 88.25 240 THR A C 1
ATOM 1931 O O . THR A 1 240 ? -25.729 -1.653 34.300 1.00 88.25 240 THR A O 1
ATOM 1934 N N . LYS A 1 241 ? -24.435 0.184 34.323 1.00 83.19 241 LYS A N 1
ATOM 1935 C CA . LYS A 1 241 ? -23.323 -0.451 33.634 1.00 83.19 241 LYS A CA 1
ATOM 1936 C C . LYS A 1 241 ? -22.812 -1.577 34.519 1.00 83.19 241 LYS A C 1
ATOM 1938 O O . LYS A 1 241 ? -22.342 -1.304 35.626 1.00 83.19 241 LYS A O 1
ATOM 1943 N N . PRO A 1 242 ? -22.822 -2.837 34.051 1.00 79.88 242 PRO A N 1
ATOM 1944 C CA . PRO A 1 242 ? -22.149 -3.879 34.799 1.00 79.88 242 PRO A CA 1
ATOM 1945 C C . PRO A 1 242 ? -20.690 -3.436 34.974 1.00 79.88 242 PRO A C 1
ATOM 1947 O O . PRO A 1 242 ? -20.099 -2.932 34.004 1.00 79.88 242 PRO A O 1
ATOM 1950 N N . PRO A 1 243 ? -20.107 -3.576 36.181 1.00 76.50 243 PRO A N 1
ATOM 1951 C CA . PRO A 1 243 ? -18.717 -3.215 36.408 1.00 76.50 243 PRO A CA 1
ATOM 1952 C C . PRO A 1 243 ? -17.909 -3.871 35.300 1.00 76.50 243 PRO A C 1
ATOM 1954 O O . PRO A 1 243 ? -18.074 -5.070 35.054 1.00 76.50 243 PRO A O 1
ATOM 1957 N N . LYS A 1 244 ? -17.130 -3.067 34.559 1.00 67.06 244 LYS A N 1
ATOM 1958 C CA . LYS A 1 244 ? -16.327 -3.568 33.440 1.00 67.06 244 LYS A CA 1
ATOM 1959 C C . LYS A 1 244 ? -15.541 -4.745 33.984 1.00 67.06 244 LYS A C 1
ATOM 1961 O O . LYS A 1 244 ? -14.598 -4.545 34.748 1.00 67.06 244 LYS A O 1
ATOM 1966 N N . LYS A 1 245 ? -15.943 -5.958 33.609 1.00 63.06 245 LYS A N 1
ATOM 1967 C CA . LYS A 1 245 ? -15.197 -7.148 33.966 1.00 63.06 245 LYS A CA 1
ATOM 1968 C C . LYS A 1 245 ? -13.840 -6.938 33.335 1.00 63.06 245 LYS A C 1
ATOM 1970 O O . LYS A 1 245 ? -13.719 -6.843 32.111 1.00 63.06 245 LYS A O 1
ATOM 1975 N N . THR A 1 246 ? -12.837 -6.704 34.169 1.00 66.31 246 THR A N 1
ATOM 1976 C CA . THR A 1 246 ? -11.485 -6.527 33.680 1.00 66.31 246 THR A CA 1
ATOM 1977 C C . THR A 1 246 ? -11.175 -7.819 32.950 1.00 66.31 246 THR A C 1
ATOM 1979 O O . THR A 1 246 ? -11.240 -8.905 33.518 1.00 66.31 246 THR A O 1
ATOM 1982 N N . ARG A 1 247 ? -10.939 -7.720 31.640 1.00 69.19 247 ARG A N 1
ATOM 1983 C CA . ARG A 1 247 ? -10.682 -8.867 30.761 1.00 69.19 247 ARG A CA 1
ATOM 1984 C C . ARG A 1 247 ? -9.623 -9.808 31.358 1.00 69.19 247 ARG A C 1
ATOM 1986 O O . ARG A 1 247 ? -9.658 -11.006 31.115 1.00 69.19 247 ARG A O 1
ATOM 1993 N N . SER A 1 248 ? -8.726 -9.269 32.186 1.00 72.69 248 SER A N 1
ATOM 1994 C CA . SER A 1 248 ? -7.773 -10.015 33.005 1.00 72.69 248 SER A CA 1
ATOM 1995 C C . SER A 1 248 ? -8.422 -11.008 33.976 1.00 72.69 248 SER A C 1
ATOM 1997 O O . SER A 1 248 ? -7.973 -12.143 34.019 1.00 72.69 248 SER A O 1
ATOM 1999 N N . GLN A 1 249 ? -9.477 -10.649 34.710 1.00 73.31 249 GLN A N 1
ATOM 2000 C CA . GLN A 1 249 ? -10.130 -11.538 35.679 1.00 73.31 249 GLN A CA 1
ATOM 2001 C C . GLN A 1 249 ? -10.874 -12.695 35.005 1.00 73.31 249 GLN A C 1
ATOM 2003 O O . GLN A 1 249 ? -10.827 -13.820 35.496 1.00 73.31 249 GLN A O 1
ATOM 2008 N N . GLU A 1 250 ? -11.545 -12.453 33.877 1.00 77.19 250 GLU A N 1
ATOM 2009 C CA . GLU A 1 250 ? -12.207 -13.529 33.124 1.00 77.19 250 GLU A CA 1
ATOM 2010 C C . GLU A 1 250 ? -11.193 -14.458 32.455 1.00 77.19 250 GLU A C 1
ATOM 2012 O O . GLU A 1 250 ? -11.357 -15.674 32.513 1.00 77.19 250 GLU A O 1
ATOM 2017 N N . ILE A 1 251 ? -10.109 -13.907 31.893 1.00 75.25 251 ILE A N 1
ATOM 2018 C CA . ILE A 1 251 ? -8.995 -14.705 31.364 1.00 75.25 251 ILE A CA 1
ATOM 2019 C C . ILE A 1 251 ? -8.344 -15.529 32.479 1.00 75.25 251 ILE A C 1
ATOM 2021 O O . ILE A 1 251 ? -8.014 -16.691 32.255 1.00 75.25 251 ILE A O 1
ATOM 2025 N N . GLU A 1 252 ? -8.187 -14.973 33.679 1.00 76.56 252 GLU A N 1
ATOM 2026 C CA . GLU A 1 252 ? -7.600 -15.693 34.808 1.00 76.56 252 GLU A CA 1
ATOM 2027 C C . GLU A 1 252 ? -8.528 -16.808 35.312 1.00 76.56 252 GLU A C 1
ATOM 2029 O O . GLU A 1 252 ? -8.072 -17.927 35.530 1.00 76.56 252 GLU A O 1
ATOM 2034 N N . LYS A 1 253 ? -9.847 -16.577 35.372 1.00 80.94 253 LYS A N 1
ATOM 2035 C CA . LYS A 1 253 ? -10.840 -17.635 35.642 1.00 80.94 253 LYS A CA 1
ATOM 2036 C C . LYS A 1 253 ? -10.820 -18.731 34.570 1.00 80.94 253 LYS A C 1
ATOM 2038 O O . LYS A 1 253 ? -10.881 -19.915 34.899 1.00 80.94 253 LYS A O 1
ATOM 2043 N N . LEU A 1 254 ? -10.687 -18.366 33.294 1.00 84.56 254 LEU A N 1
ATOM 2044 C CA . LEU A 1 254 ? -10.534 -19.315 32.183 1.00 84.56 254 LEU A CA 1
ATOM 2045 C C . LEU A 1 254 ? -9.239 -20.130 32.293 1.00 84.56 254 LEU A C 1
ATOM 2047 O O . LEU A 1 254 ? -9.238 -21.336 32.057 1.00 84.56 254 LEU A O 1
ATOM 2051 N N . ARG A 1 255 ? -8.136 -19.505 32.710 1.00 79.12 255 ARG A N 1
ATOM 2052 C CA . ARG A 1 255 ? -6.874 -20.204 32.987 1.00 79.12 255 ARG A CA 1
ATOM 2053 C C . ARG A 1 255 ? -7.004 -21.159 34.167 1.00 79.12 255 ARG A C 1
ATOM 2055 O O . ARG A 1 255 ? -6.546 -22.292 34.070 1.00 79.12 255 ARG A O 1
ATOM 2062 N N . GLN A 1 256 ? -7.650 -20.737 35.251 1.00 80.00 256 GLN A N 1
ATOM 2063 C CA . GLN A 1 256 ? -7.879 -21.577 36.428 1.00 80.00 256 GLN A CA 1
ATOM 2064 C C . GLN A 1 256 ? -8.778 -22.777 36.110 1.00 80.00 256 GLN A C 1
ATOM 2066 O O . GLN A 1 256 ? -8.474 -23.891 36.524 1.00 80.00 256 GLN A O 1
ATOM 2071 N N . THR A 1 257 ? -9.851 -22.581 35.343 1.00 87.94 257 THR A N 1
ATOM 2072 C CA . THR A 1 257 ? -10.736 -23.675 34.900 1.00 87.94 257 THR A CA 1
ATOM 2073 C C . THR A 1 257 ? -10.029 -24.632 33.944 1.00 87.94 257 THR A C 1
ATOM 2075 O O . THR A 1 257 ? -10.114 -25.839 34.141 1.00 87.94 257 THR A O 1
ATOM 2078 N N . SER A 1 258 ? -9.253 -24.115 32.986 1.00 84.88 258 SER A N 1
ATOM 2079 C CA . SER A 1 258 ? -8.432 -24.944 32.087 1.00 84.88 258 SER A CA 1
ATOM 2080 C C . SER A 1 258 ? -7.399 -25.773 32.855 1.00 84.88 258 SER A C 1
ATOM 2082 O O . SER A 1 258 ? -7.152 -26.919 32.510 1.00 84.88 258 SER A O 1
ATOM 2084 N N . ARG A 1 259 ? -6.814 -25.225 33.926 1.00 76.56 259 ARG A N 1
ATOM 2085 C CA . ARG A 1 259 ? -5.881 -25.958 34.797 1.00 76.56 259 ARG A CA 1
ATOM 2086 C C . ARG A 1 259 ? -6.569 -27.042 35.617 1.00 76.56 259 ARG A C 1
ATOM 2088 O O . ARG A 1 259 ? -6.047 -28.147 35.675 1.00 76.56 259 ARG A O 1
ATOM 2095 N N . LYS A 1 260 ? -7.741 -26.744 36.192 1.00 82.75 260 LYS A N 1
ATOM 2096 C CA . LYS A 1 260 ? -8.564 -27.738 36.899 1.00 82.75 260 LYS A CA 1
ATOM 2097 C C . LYS A 1 260 ? -8.964 -28.898 35.987 1.00 82.75 260 LYS A C 1
ATOM 2099 O O . LYS A 1 260 ? -8.964 -30.028 36.438 1.00 82.75 260 LYS A O 1
ATOM 2104 N N . LEU A 1 261 ? -9.267 -28.618 34.718 1.00 89.75 261 LEU A N 1
ATOM 2105 C CA . LEU A 1 261 ? -9.563 -29.640 33.706 1.00 89.75 261 LEU A CA 1
ATOM 2106 C C . LEU A 1 261 ? -8.362 -30.530 33.357 1.00 89.75 261 LEU A C 1
ATOM 2108 O O . LEU A 1 261 ? -8.559 -31.634 32.866 1.00 89.75 261 LEU A O 1
ATOM 2112 N N . CYS A 1 262 ? -7.140 -30.050 33.588 1.00 87.00 262 CYS A N 1
ATOM 2113 C CA . CYS A 1 262 ? -5.901 -30.784 33.334 1.00 87.00 262 CYS A CA 1
ATOM 2114 C C . CYS A 1 262 ? -5.272 -31.356 34.620 1.00 87.00 262 CYS A C 1
ATOM 2116 O O . CYS A 1 262 ? -4.071 -31.616 34.618 1.00 87.00 262 CYS A O 1
ATOM 2118 N N . ASP A 1 263 ? -6.027 -31.460 35.721 1.00 87.62 263 ASP A N 1
ATOM 2119 C CA . ASP A 1 263 ? -5.556 -31.933 37.037 1.00 87.62 263 ASP A CA 1
ATOM 2120 C C . ASP A 1 263 ? -4.313 -31.200 37.589 1.00 87.62 263 ASP A C 1
ATOM 2122 O O . ASP A 1 263 ? -3.568 -31.706 38.428 1.00 87.62 263 ASP A O 1
ATOM 2126 N N . LEU A 1 264 ? -4.085 -29.956 37.158 1.00 78.56 264 LEU A N 1
ATOM 2127 C CA . LEU A 1 264 ? -3.020 -29.106 37.688 1.00 78.56 264 LEU A CA 1
ATOM 2128 C C . LEU A 1 264 ? -3.541 -28.380 38.935 1.00 78.56 264 LEU A C 1
ATOM 2130 O O . LEU A 1 264 ? -4.376 -27.474 38.833 1.00 78.56 264 LEU A O 1
ATOM 2134 N N . HIS A 1 265 ? -3.043 -28.764 40.115 1.00 65.44 265 HIS A N 1
ATOM 2135 C CA . HIS A 1 265 ? -3.428 -28.146 41.386 1.00 65.44 265 HIS A CA 1
ATOM 2136 C C . HIS A 1 265 ? -3.211 -26.620 41.367 1.00 65.44 265 HIS A C 1
ATOM 2138 O O . HIS A 1 265 ? -2.186 -26.099 40.930 1.00 65.44 265 HIS A O 1
ATOM 2144 N N . ALA A 1 266 ? -4.239 -25.895 41.811 1.00 55.03 266 ALA A N 1
ATOM 2145 C CA . ALA A 1 266 ? -4.490 -24.487 41.498 1.00 55.03 266 ALA A CA 1
ATOM 2146 C C . ALA A 1 266 ? -3.546 -23.462 42.154 1.00 55.03 266 ALA A C 1
ATOM 2148 O O . ALA A 1 266 ? -3.704 -22.261 41.933 1.00 55.03 266 ALA A O 1
ATOM 2149 N N . THR A 1 267 ? -2.557 -23.884 42.930 1.00 54.44 267 THR A N 1
ATOM 2150 C CA . THR A 1 267 ? -1.609 -22.978 43.573 1.00 54.44 267 THR A CA 1
ATOM 2151 C C . THR A 1 267 ? -0.348 -22.877 42.733 1.00 54.44 267 THR A C 1
ATOM 2153 O O . THR A 1 267 ? 0.673 -23.486 43.031 1.00 54.44 267 THR A O 1
ATOM 2156 N N . THR A 1 268 ? -0.380 -22.045 41.691 1.00 51.41 268 THR A N 1
ATOM 2157 C CA . THR A 1 268 ? 0.858 -21.342 41.344 1.00 51.41 268 THR A CA 1
ATOM 2158 C C . THR A 1 268 ? 1.099 -20.321 42.445 1.00 51.41 268 THR A C 1
ATOM 2160 O O . THR A 1 268 ? 0.714 -19.163 42.309 1.00 51.41 268 THR A O 1
ATOM 2163 N N . THR A 1 269 ? 1.725 -20.746 43.542 1.00 52.50 269 THR A N 1
ATOM 2164 C CA . THR A 1 269 ? 2.657 -19.874 44.254 1.00 52.50 269 THR A CA 1
ATOM 2165 C C . THR A 1 269 ? 3.572 -19.322 43.171 1.00 52.50 269 THR A C 1
ATOM 2167 O O . THR A 1 269 ? 4.210 -20.083 42.442 1.00 52.50 269 THR A O 1
ATOM 2170 N N . CYS A 1 270 ? 3.519 -18.013 42.938 1.00 48.00 270 CYS A N 1
ATOM 2171 C CA . CYS A 1 270 ? 4.397 -17.365 41.979 1.00 48.00 270 CYS A CA 1
ATOM 2172 C C . CYS A 1 270 ? 5.832 -17.792 42.318 1.00 48.00 270 CYS A C 1
ATOM 2174 O O . CYS A 1 270 ? 6.359 -17.377 43.341 1.00 48.00 270 CYS A O 1
ATOM 2176 N N . LEU A 1 271 ? 6.457 -18.621 41.473 1.00 49.81 271 LEU A N 1
ATOM 2177 C CA . LEU A 1 271 ? 7.816 -19.158 41.664 1.00 49.81 271 LEU A CA 1
ATOM 2178 C C . LEU A 1 271 ? 8.910 -18.072 41.747 1.00 49.81 271 LEU A C 1
ATOM 2180 O O . LEU A 1 271 ? 10.074 -18.393 41.934 1.00 49.81 271 LEU A O 1
ATOM 2184 N N . ASN A 1 272 ? 8.535 -16.794 41.630 1.00 49.88 272 ASN A N 1
ATOM 2185 C CA . ASN A 1 272 ? 9.355 -15.664 42.041 1.00 49.88 272 ASN A CA 1
ATOM 2186 C C . ASN A 1 272 ? 8.739 -15.019 43.293 1.00 49.88 272 ASN A C 1
ATOM 2188 O O . ASN A 1 272 ? 7.853 -14.169 43.138 1.00 49.88 272 ASN A O 1
ATOM 2192 N N . PRO A 1 273 ? 9.210 -15.364 44.507 1.00 56.62 273 PRO A N 1
ATOM 2193 C CA . PRO A 1 273 ? 8.830 -14.648 45.729 1.00 56.62 273 PRO A CA 1
ATOM 2194 C C . PRO A 1 273 ? 9.094 -13.133 45.615 1.00 56.62 273 PRO A C 1
ATOM 2196 O O . PRO A 1 273 ? 8.299 -12.328 46.095 1.00 56.62 273 PRO A O 1
ATOM 2199 N N . ASP A 1 274 ? 10.104 -12.738 44.833 1.00 55.03 274 ASP A N 1
ATOM 2200 C CA . ASP A 1 274 ? 10.464 -11.342 44.531 1.00 55.03 274 ASP A CA 1
ATOM 2201 C C . ASP A 1 274 ? 9.392 -10.545 43.776 1.00 55.03 274 ASP A C 1
ATOM 2203 O O . ASP A 1 274 ? 9.491 -9.326 43.639 1.00 55.03 274 ASP A O 1
ATOM 2207 N N . ARG A 1 275 ? 8.381 -11.214 43.212 1.00 51.06 275 ARG A N 1
ATOM 2208 C CA . ARG A 1 275 ? 7.315 -10.538 42.466 1.00 51.06 275 ARG A CA 1
ATOM 2209 C C . ARG A 1 275 ? 6.098 -10.226 43.335 1.00 51.06 275 ARG A C 1
ATOM 2211 O O . ARG A 1 275 ? 5.396 -9.269 43.023 1.00 51.06 275 ARG A O 1
ATOM 2218 N N . ASN A 1 276 ? 5.895 -10.967 44.426 1.00 53.03 276 ASN A N 1
ATOM 2219 C CA . ASN A 1 276 ? 4.860 -10.668 45.420 1.00 53.03 276 ASN A CA 1
ATOM 2220 C C . ASN A 1 276 ? 5.261 -9.494 46.329 1.00 53.03 276 ASN A C 1
ATOM 2222 O O . ASN A 1 276 ? 4.386 -8.768 46.783 1.00 53.03 276 ASN A O 1
ATOM 2226 N N . SER A 1 277 ? 6.560 -9.242 46.525 1.00 54.91 277 SER A N 1
ATOM 2227 C CA . SER A 1 277 ? 7.061 -8.063 47.256 1.00 54.91 277 SER A CA 1
ATOM 2228 C C . SER A 1 277 ? 6.929 -6.740 46.484 1.00 54.91 277 SER A C 1
ATOM 2230 O O . SER A 1 277 ? 7.229 -5.674 47.016 1.00 54.91 277 SER A O 1
ATOM 2232 N N . LEU A 1 278 ? 6.491 -6.788 45.221 1.00 52.78 278 LEU A N 1
ATOM 2233 C CA . LEU A 1 278 ? 6.304 -5.616 44.361 1.00 52.78 278 LEU A CA 1
ATOM 2234 C C . LEU A 1 278 ? 4.832 -5.251 44.135 1.00 52.78 278 LEU A C 1
ATOM 2236 O O . LEU A 1 278 ? 4.573 -4.289 43.411 1.00 52.78 278 LEU A O 1
ATOM 2240 N N . ASP A 1 279 ? 3.882 -5.992 44.714 1.00 51.38 279 ASP A N 1
ATOM 2241 C CA . ASP A 1 279 ? 2.461 -5.658 44.628 1.00 51.38 279 ASP A CA 1
ATOM 2242 C C . ASP A 1 279 ? 2.045 -4.819 45.853 1.00 51.38 279 ASP A C 1
ATOM 2244 O O . ASP A 1 279 ? 1.841 -5.366 46.942 1.00 51.38 279 ASP A O 1
ATOM 2248 N N . PRO A 1 280 ? 1.929 -3.482 45.730 1.00 54.88 280 PRO A N 1
ATOM 2249 C CA . PRO A 1 280 ? 1.621 -2.617 46.868 1.00 54.88 280 PRO A CA 1
ATOM 2250 C C . PRO A 1 280 ? 0.233 -2.902 47.460 1.00 54.88 280 PRO A C 1
ATOM 2252 O O . PRO A 1 280 ? -0.016 -2.582 48.619 1.00 54.88 280 PRO A O 1
ATOM 2255 N N . VAL A 1 281 ? -0.667 -3.534 46.696 1.00 51.00 281 VAL A N 1
ATOM 2256 C CA . VAL A 1 281 ? -2.025 -3.870 47.148 1.00 51.00 281 VAL A CA 1
ATOM 2257 C C . VAL A 1 281 ? -2.015 -5.056 48.118 1.00 51.00 281 VAL A C 1
ATOM 2259 O O . VAL A 1 281 ? -2.778 -5.063 49.085 1.00 51.00 281 VAL A O 1
ATOM 2262 N N . ALA A 1 282 ? -1.111 -6.023 47.928 1.00 52.44 282 ALA A N 1
ATOM 2263 C CA . ALA A 1 282 ? -0.981 -7.172 48.824 1.00 52.44 282 ALA A CA 1
ATOM 2264 C C . ALA A 1 282 ? -0.491 -6.750 50.222 1.00 52.44 282 ALA A C 1
ATOM 2266 O O . ALA A 1 282 ? -1.012 -7.241 51.224 1.00 52.44 282 ALA A O 1
ATOM 2267 N N . HIS A 1 283 ? 0.415 -5.768 50.294 1.00 52.41 283 HIS A N 1
ATOM 2268 C CA . HIS A 1 283 ? 0.927 -5.217 51.554 1.00 52.41 283 HIS A CA 1
ATOM 2269 C C . HIS A 1 283 ? -0.120 -4.437 52.364 1.00 52.41 283 HIS A C 1
ATOM 2271 O O . HIS A 1 283 ? -0.094 -4.485 53.590 1.00 52.41 283 HIS A O 1
ATOM 2277 N N . ILE A 1 284 ? -1.065 -3.757 51.706 1.00 50.84 284 ILE A N 1
ATOM 2278 C CA . ILE A 1 284 ? -2.118 -2.983 52.392 1.00 50.84 284 ILE A CA 1
ATOM 2279 C C . ILE A 1 284 ? -3.232 -3.903 52.925 1.00 50.84 284 ILE A C 1
ATOM 2281 O O . ILE A 1 284 ? -3.881 -3.583 53.916 1.00 50.84 284 ILE A O 1
ATOM 2285 N N . SER A 1 285 ? -3.439 -5.068 52.304 1.00 50.53 285 SER A N 1
ATOM 2286 C CA . SER A 1 285 ? -4.518 -6.000 52.671 1.00 50.53 285 SER A CA 1
ATOM 2287 C C . SER A 1 285 ? -4.225 -6.915 53.872 1.00 50.53 285 SER A C 1
ATOM 2289 O O . SER A 1 285 ? -5.110 -7.657 54.291 1.00 50.53 285 SER A O 1
ATOM 2291 N N . GLY A 1 286 ? -3.003 -6.900 54.419 1.00 50.75 286 GLY A N 1
ATOM 2292 C CA . GLY A 1 286 ? -2.630 -7.697 55.598 1.00 50.75 286 GLY A CA 1
ATOM 2293 C C . GLY A 1 286 ? -2.592 -9.220 55.388 1.00 50.75 286 GLY A C 1
ATOM 2294 O O . GLY A 1 286 ? -2.442 -9.959 56.355 1.00 50.75 286 GLY A O 1
ATOM 2295 N N . GLN A 1 287 ? -2.720 -9.712 54.150 1.00 50.91 287 GLN A N 1
ATOM 2296 C CA . GLN A 1 287 ? -2.807 -11.152 53.859 1.00 50.91 287 GLN A CA 1
ATOM 2297 C C . GLN A 1 287 ? -1.461 -11.886 53.776 1.00 50.91 287 GLN A C 1
ATOM 2299 O O . GLN A 1 287 ? -1.449 -13.104 53.610 1.00 50.91 287 GLN A O 1
ATOM 2304 N N . VAL A 1 288 ? -0.331 -11.187 53.893 1.00 50.72 288 VAL A N 1
ATOM 2305 C CA . VAL A 1 288 ? 0.995 -11.815 53.865 1.00 50.72 288 VAL A CA 1
ATOM 2306 C C . VAL A 1 288 ? 1.643 -11.654 55.235 1.00 50.72 288 VAL A C 1
ATOM 2308 O O . VAL A 1 288 ? 2.160 -10.590 55.566 1.00 50.72 288 VAL A O 1
ATOM 2311 N N . GLN A 1 289 ? 1.581 -12.713 56.041 1.00 51.00 289 GLN A N 1
ATOM 2312 C CA . GLN A 1 289 ? 2.414 -12.850 57.233 1.00 51.00 289 GLN A CA 1
ATOM 2313 C C . GLN A 1 289 ? 3.794 -13.327 56.775 1.00 51.00 289 GLN A C 1
ATOM 2315 O O . GLN A 1 289 ? 3.912 -14.377 56.147 1.00 51.00 289 GLN A O 1
ATOM 2320 N N . TYR A 1 290 ? 4.827 -12.526 57.028 1.00 57.44 290 TYR A N 1
ATOM 2321 C CA . TYR A 1 290 ? 6.210 -12.934 56.796 1.00 57.44 290 TYR A CA 1
ATOM 2322 C C . TYR A 1 290 ? 6.718 -13.639 58.052 1.00 57.44 290 TYR A C 1
ATOM 2324 O O . TYR A 1 290 ? 6.587 -13.100 59.148 1.00 57.44 290 TYR A O 1
ATOM 2332 N N . GLU A 1 291 ? 7.278 -14.836 57.888 1.00 54.91 291 GLU A N 1
ATOM 2333 C CA . GLU A 1 291 ? 7.727 -15.680 59.006 1.00 54.91 291 GLU A CA 1
ATOM 2334 C C . GLU A 1 291 ? 8.970 -15.122 59.720 1.00 54.91 291 GLU A C 1
ATOM 2336 O O . GLU A 1 291 ? 9.185 -15.446 60.881 1.00 54.91 291 GLU A O 1
ATOM 2341 N N . ASP A 1 292 ? 9.725 -14.216 59.085 1.00 55.47 292 ASP A N 1
ATOM 2342 C CA . ASP A 1 292 ? 10.901 -13.579 59.685 1.00 55.47 292 ASP A CA 1
ATOM 2343 C C . ASP A 1 292 ? 10.912 -12.053 59.473 1.00 55.47 292 ASP A C 1
ATOM 2345 O O . ASP A 1 292 ? 11.172 -11.587 58.359 1.00 55.47 292 ASP A O 1
ATOM 2349 N N . PRO A 1 293 ? 10.719 -11.234 60.526 1.00 60.25 293 PRO A N 1
ATOM 2350 C CA . PRO A 1 293 ? 10.830 -9.775 60.425 1.00 60.25 293 PRO A CA 1
ATOM 2351 C C . PRO A 1 293 ? 12.261 -9.299 60.114 1.00 60.25 293 PRO A C 1
ATOM 2353 O O . PRO A 1 293 ? 12.445 -8.176 59.650 1.00 60.25 293 PRO A O 1
ATOM 2356 N N . ASN A 1 294 ? 13.270 -10.158 60.307 1.00 60.06 294 ASN A N 1
ATOM 2357 C CA . ASN A 1 294 ? 14.680 -9.843 60.061 1.00 60.06 294 ASN A CA 1
ATOM 2358 C C . ASN A 1 294 ? 15.185 -10.253 58.666 1.00 60.06 294 ASN A C 1
ATOM 2360 O O . ASN A 1 294 ? 16.254 -9.796 58.261 1.00 60.06 294 ASN A O 1
ATOM 2364 N N . SER A 1 295 ? 14.452 -11.079 57.906 1.00 59.62 295 SER A N 1
ATOM 2365 C CA . SER A 1 295 ? 14.846 -11.428 56.528 1.00 59.62 295 SER A CA 1
ATOM 2366 C C . SER A 1 295 ? 14.453 -10.348 55.514 1.00 59.62 295 SER A C 1
ATOM 2368 O O . SER A 1 295 ? 14.941 -10.340 54.381 1.00 59.62 295 SER A O 1
ATOM 2370 N N . PHE A 1 296 ? 13.635 -9.380 55.941 1.00 50.25 296 PHE A N 1
ATOM 2371 C CA . PHE A 1 296 ? 13.243 -8.219 55.157 1.00 50.25 296 PHE A CA 1
ATOM 2372 C C . PHE A 1 296 ? 14.384 -7.195 55.110 1.00 50.25 296 PHE A C 1
ATOM 2374 O O . PHE A 1 296 ? 14.309 -6.088 55.643 1.00 50.25 296 PHE A O 1
ATOM 2381 N N . THR A 1 297 ? 15.467 -7.559 54.423 1.00 56.91 297 THR A N 1
ATOM 2382 C CA . THR A 1 297 ? 16.391 -6.570 53.872 1.00 56.91 297 THR A CA 1
ATOM 2383 C C . THR A 1 297 ? 15.612 -5.782 52.827 1.00 56.91 297 THR A C 1
ATOM 2385 O O . THR A 1 297 ? 15.559 -6.135 51.650 1.00 56.91 297 THR A O 1
ATOM 2388 N N . PHE A 1 298 ? 14.947 -4.719 53.290 1.00 53.31 298 PHE A N 1
ATOM 2389 C CA . PHE A 1 298 ? 14.453 -3.621 52.468 1.00 53.31 298 PHE A CA 1
ATOM 2390 C C . PHE A 1 298 ? 15.495 -3.406 51.377 1.00 53.31 298 PHE A C 1
ATOM 2392 O O . PHE A 1 298 ? 16.660 -3.216 51.732 1.00 53.31 298 PHE A O 1
ATOM 2399 N N . MET A 1 299 ? 15.127 -3.526 50.091 1.00 57.66 299 MET A N 1
ATOM 2400 C CA . MET A 1 299 ? 16.064 -3.280 48.991 1.00 57.66 299 MET A CA 1
ATOM 2401 C C . MET A 1 299 ? 16.788 -1.975 49.304 1.00 57.66 299 MET A C 1
ATOM 2403 O O . MET A 1 299 ? 16.173 -0.909 49.234 1.00 57.66 299 MET A O 1
ATOM 2407 N N . GLY A 1 300 ? 18.044 -2.090 49.749 1.00 61.41 300 GLY A N 1
ATOM 2408 C CA . GLY A 1 300 ? 18.710 -0.998 50.438 1.00 61.41 300 GLY A CA 1
ATOM 2409 C C . GLY A 1 300 ? 18.688 0.211 49.530 1.00 61.41 300 GLY A C 1
ATOM 2410 O O . GLY A 1 300 ? 19.085 0.106 48.363 1.00 61.41 300 GLY A O 1
ATOM 2411 N N . TYR A 1 301 ? 18.166 1.328 50.032 1.00 67.75 301 TYR A N 1
ATOM 2412 C CA . TYR A 1 301 ? 18.236 2.583 49.310 1.00 67.75 301 TYR A CA 1
ATOM 2413 C C . TYR A 1 301 ? 19.708 2.826 48.969 1.00 67.75 301 TYR A C 1
ATOM 2415 O O . TYR A 1 301 ? 20.542 3.031 49.848 1.00 67.75 301 TYR A O 1
ATOM 2423 N N . LYS A 1 302 ? 20.056 2.713 47.686 1.00 74.75 302 LYS A N 1
ATOM 2424 C CA . LYS A 1 302 ? 21.393 3.060 47.216 1.00 74.75 302 LYS A CA 1
ATOM 2425 C C . LYS A 1 302 ? 21.399 4.562 47.026 1.00 74.75 302 LYS A C 1
ATOM 2427 O O . LYS A 1 302 ? 20.772 5.037 46.086 1.00 74.75 302 LYS A O 1
ATOM 2432 N N . GLU A 1 303 ? 22.120 5.278 47.885 1.00 82.62 303 GLU A N 1
ATOM 2433 C CA . GLU A 1 303 ? 22.223 6.745 47.842 1.00 82.62 303 GLU A CA 1
ATOM 2434 C C . GLU A 1 303 ? 22.657 7.277 46.468 1.00 82.62 303 GLU A C 1
ATOM 2436 O O . GLU A 1 303 ? 22.226 8.347 46.047 1.00 82.62 303 GLU A O 1
ATOM 2441 N N . ALA A 1 304 ? 23.433 6.491 45.717 1.00 86.81 304 ALA A N 1
ATOM 2442 C CA . ALA A 1 304 ? 23.801 6.781 44.337 1.00 86.81 304 ALA A CA 1
ATOM 2443 C C . ALA A 1 304 ? 23.433 5.602 43.415 1.00 86.81 304 ALA A C 1
ATOM 2445 O O . ALA A 1 304 ? 24.273 4.735 43.139 1.00 86.81 304 ALA A O 1
ATOM 2446 N N . PRO A 1 305 ? 22.184 5.513 42.916 1.00 88.25 305 PRO A N 1
ATOM 2447 C CA . PRO A 1 305 ? 21.838 4.479 41.958 1.00 88.25 305 PRO A CA 1
ATOM 2448 C C . PRO A 1 305 ? 22.605 4.727 40.654 1.00 88.25 305 PRO A C 1
ATOM 2450 O O . PRO A 1 305 ? 22.695 5.852 40.163 1.00 88.25 305 PRO A O 1
ATOM 2453 N N . LYS A 1 306 ? 23.117 3.653 40.040 1.00 90.69 306 LYS A N 1
ATOM 2454 C CA . LYS A 1 306 ? 23.830 3.711 38.746 1.00 90.69 306 LYS A CA 1
ATOM 2455 C C . LYS A 1 306 ? 23.015 4.416 37.647 1.00 90.69 306 LYS A C 1
ATOM 2457 O O . LYS A 1 306 ? 23.582 4.950 36.700 1.00 90.69 306 LYS A O 1
ATOM 2462 N N . PHE A 1 307 ? 21.691 4.408 37.784 1.00 90.81 307 PHE A N 1
ATOM 2463 C CA . PHE A 1 307 ? 20.741 5.071 36.903 1.00 90.81 307 PHE A CA 1
ATOM 2464 C C . PHE A 1 307 ? 19.884 6.024 37.732 1.00 90.81 307 PHE A C 1
ATOM 2466 O O . PHE A 1 307 ? 19.222 5.590 38.672 1.00 90.81 307 PHE A O 1
ATOM 2473 N N . LYS A 1 308 ? 19.887 7.313 37.373 1.00 88.62 308 LYS A N 1
ATOM 2474 C CA . LYS A 1 308 ? 19.166 8.367 38.109 1.00 88.62 308 LYS A CA 1
ATOM 2475 C C . LYS A 1 308 ? 17.647 8.181 38.076 1.00 88.62 308 LYS A C 1
ATOM 2477 O O . LYS A 1 308 ? 16.956 8.597 38.995 1.00 88.62 308 LYS A O 1
ATOM 2482 N N . THR A 1 309 ? 17.121 7.577 37.010 1.00 91.00 309 THR A N 1
ATOM 2483 C CA . THR A 1 309 ? 15.679 7.369 36.817 1.00 91.00 309 THR A CA 1
ATOM 2484 C C . THR A 1 309 ? 15.382 5.956 36.328 1.00 91.00 309 THR A C 1
ATOM 2486 O O . THR A 1 309 ? 16.191 5.334 35.631 1.00 91.00 309 THR A O 1
ATOM 2489 N N . ARG A 1 310 ? 14.178 5.453 36.628 1.00 85.69 310 ARG A N 1
ATOM 2490 C CA . ARG A 1 310 ? 13.691 4.162 36.115 1.00 85.69 310 ARG A CA 1
ATOM 2491 C C . ARG A 1 310 ? 13.709 4.106 34.586 1.00 85.69 310 ARG A C 1
ATOM 2493 O O . ARG A 1 310 ? 14.075 3.073 34.033 1.00 85.69 310 ARG A O 1
ATOM 2500 N N . SER A 1 311 ? 13.360 5.205 33.921 1.00 88.75 311 SER A N 1
ATOM 2501 C CA . SER A 1 311 ? 13.389 5.297 32.459 1.00 88.75 311 SER A CA 1
ATOM 2502 C C . SER A 1 311 ? 14.806 5.083 31.926 1.00 88.75 311 SER A C 1
ATOM 2504 O O . SER A 1 311 ? 15.010 4.214 31.089 1.00 88.75 311 SER A O 1
ATOM 2506 N N . SER A 1 312 ? 15.815 5.735 32.522 1.00 89.88 312 SER A N 1
ATOM 2507 C CA . SER A 1 312 ? 17.215 5.551 32.110 1.00 89.88 312 SER A CA 1
ATOM 2508 C C . SER A 1 312 ? 17.723 4.112 32.297 1.00 89.88 312 SER A C 1
ATOM 2510 O O . SER A 1 312 ? 18.469 3.604 31.462 1.00 89.88 312 SER A O 1
ATOM 2512 N N . LEU A 1 313 ? 17.272 3.416 33.349 1.00 92.56 313 LEU A N 1
ATOM 2513 C CA . LEU A 1 313 ? 17.553 1.990 33.549 1.00 92.56 313 LEU A CA 1
ATOM 2514 C C . LEU A 1 313 ? 16.905 1.134 32.450 1.00 92.56 313 LEU A C 1
ATOM 2516 O O . LEU A 1 313 ? 17.524 0.190 31.955 1.00 92.56 313 LEU A O 1
ATOM 2520 N N . GLN A 1 314 ? 15.649 1.418 32.100 1.00 90.19 314 GLN A N 1
ATOM 2521 C CA . GLN A 1 314 ? 14.924 0.677 31.068 1.00 90.19 314 GLN A CA 1
ATOM 2522 C C . GLN A 1 314 ? 15.540 0.897 29.684 1.00 90.19 314 GLN A C 1
ATOM 2524 O O . GLN A 1 314 ? 15.768 -0.084 28.978 1.00 90.19 314 GLN A O 1
ATOM 2529 N N . ASP A 1 315 ? 15.916 2.130 29.348 1.00 87.56 315 ASP A N 1
ATOM 2530 C CA . ASP A 1 315 ? 16.601 2.468 28.096 1.00 87.56 315 ASP A CA 1
ATOM 2531 C C . ASP A 1 315 ? 17.970 1.785 28.001 1.00 87.56 315 ASP A C 1
ATOM 2533 O O . ASP A 1 315 ? 18.340 1.229 26.962 1.00 87.56 315 ASP A O 1
ATOM 2537 N N . PHE A 1 316 ? 18.712 1.739 29.111 1.00 94.62 316 PHE A N 1
ATOM 2538 C CA . PHE A 1 316 ? 19.971 1.002 29.187 1.00 94.62 316 PHE A CA 1
ATOM 2539 C C . PHE A 1 316 ? 19.776 -0.508 28.983 1.00 94.62 316 PHE A C 1
ATOM 2541 O O . PHE A 1 316 ? 20.543 -1.151 28.270 1.00 94.62 316 PHE A O 1
ATOM 2548 N N . ARG A 1 317 ? 18.735 -1.102 29.578 1.00 93.31 317 ARG A N 1
ATOM 2549 C CA . ARG A 1 317 ? 18.423 -2.528 29.385 1.00 93.31 317 ARG A CA 1
ATOM 2550 C C . ARG A 1 317 ? 18.000 -2.824 27.947 1.00 93.31 317 ARG A C 1
ATOM 2552 O O . ARG A 1 317 ? 18.457 -3.813 27.382 1.00 93.31 317 ARG A O 1
ATOM 2559 N N . ALA A 1 318 ? 17.175 -1.965 27.355 1.00 90.44 318 ALA A N 1
ATOM 2560 C CA . ALA A 1 318 ? 16.724 -2.105 25.975 1.00 90.44 318 ALA A CA 1
ATOM 2561 C C . ALA A 1 318 ? 17.894 -1.999 24.987 1.00 90.44 318 ALA A C 1
ATOM 2563 O O . ALA A 1 318 ? 18.060 -2.867 24.132 1.00 90.44 318 ALA A O 1
ATOM 2564 N N . SER A 1 319 ? 18.751 -0.987 25.141 1.00 88.38 319 SER A N 1
ATOM 2565 C CA . SER A 1 319 ? 19.954 -0.829 24.313 1.00 88.38 319 SER A CA 1
ATOM 2566 C C . SER A 1 319 ? 20.932 -1.992 24.478 1.00 88.38 319 SER A C 1
ATOM 2568 O O . SER A 1 319 ? 21.454 -2.492 23.484 1.00 88.38 319 SER A O 1
ATOM 2570 N N . ARG A 1 320 ? 21.137 -2.491 25.703 1.00 93.88 320 ARG A N 1
ATOM 2571 C CA . ARG A 1 320 ? 21.965 -3.678 25.944 1.00 93.88 320 ARG A CA 1
ATOM 2572 C C . ARG A 1 320 ? 21.422 -4.917 25.228 1.00 93.88 320 ARG A C 1
ATOM 2574 O O . ARG A 1 320 ? 22.199 -5.590 24.559 1.00 93.88 320 ARG A O 1
ATOM 2581 N N . LEU A 1 321 ? 20.120 -5.194 25.334 1.00 91.06 321 LEU A N 1
ATOM 2582 C CA . LEU A 1 321 ? 19.488 -6.332 24.655 1.00 91.06 321 LEU A CA 1
ATOM 2583 C C . LEU A 1 321 ? 19.594 -6.223 23.132 1.00 91.06 321 LEU A C 1
ATOM 2585 O O . LEU A 1 321 ? 19.898 -7.211 22.473 1.00 91.06 321 LEU A O 1
ATOM 2589 N N . LEU A 1 322 ? 19.398 -5.026 22.571 1.00 85.75 322 LEU A N 1
ATOM 2590 C CA . LEU A 1 322 ? 19.588 -4.789 21.138 1.00 85.75 322 LEU A CA 1
ATOM 2591 C C . LEU A 1 322 ? 21.035 -5.054 20.706 1.00 85.75 322 LEU A C 1
ATOM 2593 O O . LEU A 1 322 ? 21.255 -5.727 19.705 1.00 85.75 322 LEU A O 1
ATOM 2597 N N . ASN A 1 323 ? 22.013 -4.596 21.489 1.00 88.38 323 ASN A N 1
ATOM 2598 C CA . ASN A 1 323 ? 23.429 -4.833 21.207 1.00 88.38 323 ASN A CA 1
ATOM 2599 C C . ASN A 1 323 ? 23.803 -6.319 21.303 1.00 88.38 323 ASN A C 1
ATOM 2601 O O . ASN A 1 323 ? 24.612 -6.802 20.514 1.00 88.38 323 ASN A O 1
ATOM 2605 N N . GLU A 1 324 ? 23.251 -7.051 22.270 1.00 91.12 324 GLU A N 1
ATOM 2606 C CA . GLU A 1 324 ? 23.441 -8.501 22.382 1.00 91.12 324 GLU A CA 1
ATOM 2607 C C . GLU A 1 324 ? 22.811 -9.224 21.183 1.00 91.12 324 GLU A C 1
ATOM 2609 O O . GLU A 1 324 ? 23.464 -10.066 20.570 1.00 91.12 324 GLU A O 1
ATOM 2614 N N . LEU A 1 325 ? 21.604 -8.830 20.767 1.00 85.56 325 LEU A N 1
ATOM 2615 C CA . LEU A 1 325 ? 20.936 -9.391 19.594 1.00 85.56 325 LEU A CA 1
ATOM 2616 C C . LEU A 1 325 ? 21.744 -9.125 18.314 1.00 85.56 325 LEU A C 1
ATOM 2618 O O . LEU A 1 325 ? 22.027 -10.060 17.569 1.00 85.56 325 LEU A O 1
ATOM 2622 N N . ASP A 1 326 ? 22.228 -7.902 18.102 1.00 81.88 326 ASP A N 1
ATOM 2623 C CA . ASP A 1 326 ? 23.096 -7.574 16.965 1.00 81.88 326 ASP A CA 1
ATOM 2624 C C . ASP A 1 326 ? 24.414 -8.371 16.987 1.00 81.88 326 ASP A C 1
ATOM 2626 O O . ASP A 1 326 ? 24.872 -8.840 15.940 1.00 81.88 326 ASP A O 1
ATOM 2630 N N . LYS A 1 327 ? 25.007 -8.616 18.163 1.00 88.69 327 LYS A N 1
ATOM 2631 C CA . LYS A 1 327 ? 26.183 -9.497 18.294 1.00 88.69 327 LYS A CA 1
ATOM 2632 C C . LYS A 1 327 ? 25.857 -10.938 17.899 1.00 88.69 327 LYS A C 1
ATOM 2634 O O . LYS A 1 327 ? 26.599 -11.536 17.126 1.00 88.69 327 LYS A O 1
ATOM 2639 N N . THR A 1 328 ? 24.737 -11.488 18.367 1.00 85.56 328 THR A N 1
ATOM 2640 C CA . THR A 1 328 ? 24.337 -12.859 18.002 1.00 85.56 328 THR A CA 1
ATOM 2641 C C . THR A 1 328 ? 24.052 -12.992 16.509 1.00 85.56 328 THR A C 1
ATOM 2643 O O . THR A 1 328 ? 24.475 -13.959 15.879 1.00 85.56 328 THR A O 1
ATOM 2646 N N . VAL A 1 329 ? 23.405 -11.995 15.909 1.00 83.31 329 VAL A N 1
ATOM 2647 C CA . VAL A 1 329 ? 23.092 -11.958 14.479 1.00 83.31 329 VAL A CA 1
ATOM 2648 C C . VAL A 1 329 ? 24.359 -11.855 13.637 1.00 83.31 329 VAL A C 1
ATOM 2650 O O . VAL A 1 329 ? 24.506 -12.592 12.668 1.00 83.31 329 VAL A O 1
ATOM 2653 N N . THR A 1 330 ? 25.303 -10.994 14.017 1.00 79.44 330 THR A N 1
ATOM 2654 C CA . THR A 1 330 ? 26.581 -10.858 13.297 1.00 79.44 330 THR A CA 1
ATOM 2655 C C . THR A 1 330 ? 27.445 -12.118 13.392 1.00 79.44 330 THR A C 1
ATOM 2657 O O . THR A 1 330 ? 28.123 -12.458 12.424 1.00 79.44 330 THR A O 1
ATOM 2660 N N . GLN A 1 331 ? 27.386 -12.847 14.512 1.00 86.06 331 GLN A N 1
ATOM 2661 C CA . GLN A 1 331 ? 28.077 -14.130 14.684 1.00 86.06 331 GLN A CA 1
ATOM 2662 C C . GLN A 1 331 ? 27.424 -15.276 13.895 1.00 86.06 331 GLN A C 1
ATOM 2664 O O . GLN A 1 331 ? 28.127 -16.054 13.254 1.00 86.06 331 GLN A O 1
ATOM 2669 N N . THR A 1 332 ? 26.094 -15.384 13.927 1.00 86.06 332 THR A N 1
ATOM 2670 C CA . THR A 1 332 ? 25.354 -16.513 13.329 1.00 86.06 332 THR A CA 1
ATOM 2671 C C . THR A 1 332 ? 25.070 -16.329 11.842 1.00 86.06 332 THR A C 1
ATOM 2673 O O . THR A 1 332 ? 25.090 -17.292 11.079 1.00 86.06 332 THR A O 1
ATOM 2676 N N . ALA A 1 333 ? 24.841 -15.096 11.400 1.00 80.56 333 ALA A N 1
ATOM 2677 C CA . ALA A 1 333 ? 24.451 -14.776 10.041 1.00 80.56 333 ALA A CA 1
ATOM 2678 C C . ALA A 1 333 ? 25.325 -13.640 9.501 1.00 80.56 333 ALA A C 1
ATOM 2680 O O . ALA A 1 333 ? 24.915 -12.481 9.458 1.00 80.56 333 ALA A O 1
ATOM 2681 N N . LYS A 1 334 ? 26.521 -13.994 9.006 1.00 79.31 334 LYS A N 1
ATOM 2682 C CA . LYS A 1 334 ? 27.503 -13.054 8.420 1.00 79.31 334 LYS A CA 1
ATOM 2683 C C . LYS A 1 334 ? 26.910 -12.102 7.365 1.00 79.31 334 LYS A C 1
ATOM 2685 O O . LYS A 1 334 ? 27.407 -10.995 7.195 1.00 79.31 334 LYS A O 1
ATOM 2690 N N . ASN A 1 335 ? 25.825 -12.508 6.697 1.00 81.25 335 ASN A N 1
ATOM 2691 C CA . ASN A 1 335 ? 25.147 -11.722 5.659 1.00 81.25 335 ASN A CA 1
ATOM 2692 C C . ASN A 1 335 ? 23.843 -11.049 6.125 1.00 81.25 335 ASN A C 1
ATOM 2694 O O . ASN A 1 335 ? 23.231 -10.296 5.362 1.00 81.25 335 ASN A O 1
ATOM 2698 N N . PHE A 1 336 ? 23.374 -11.305 7.348 1.00 76.12 336 PHE A N 1
ATOM 2699 C CA . PHE A 1 336 ? 22.148 -10.690 7.837 1.00 76.12 336 PHE A CA 1
ATOM 2700 C C . PHE A 1 336 ? 22.451 -9.322 8.446 1.00 76.12 336 PHE A C 1
ATOM 2702 O O . PHE A 1 336 ? 23.003 -9.192 9.534 1.00 76.12 336 PHE A O 1
ATOM 2709 N N . LYS A 1 337 ? 22.026 -8.274 7.743 1.00 79.94 337 LYS A N 1
ATOM 2710 C CA . LYS A 1 337 ? 21.942 -6.919 8.296 1.00 79.94 337 LYS A CA 1
ATOM 2711 C C . LYS A 1 337 ? 20.553 -6.695 8.883 1.00 79.94 337 LYS A C 1
ATOM 2713 O O . LYS A 1 337 ? 19.564 -6.962 8.187 1.00 79.94 337 LYS A O 1
ATOM 2718 N N . SER A 1 338 ? 20.474 -6.175 10.109 1.00 78.19 338 SER A N 1
ATOM 2719 C CA . SER A 1 338 ? 19.210 -5.737 10.711 1.00 78.19 338 SER A CA 1
ATOM 2720 C C . SER A 1 338 ? 18.555 -4.643 9.856 1.00 78.19 338 SER A C 1
ATOM 2722 O O . SER A 1 338 ? 19.231 -3.920 9.121 1.00 78.19 338 SER A O 1
ATOM 2724 N N . MET A 1 339 ? 17.224 -4.525 9.911 1.00 75.00 339 MET A N 1
ATOM 2725 C CA . MET A 1 339 ? 16.486 -3.546 9.097 1.00 75.00 339 MET A CA 1
ATOM 2726 C C . MET A 1 339 ? 16.964 -2.113 9.361 1.00 75.00 339 MET A C 1
ATOM 2728 O O . MET A 1 339 ? 17.139 -1.347 8.418 1.00 75.00 339 MET A O 1
ATOM 2732 N N . ARG A 1 340 ? 17.255 -1.795 10.627 1.00 78.94 340 ARG A N 1
ATOM 2733 C CA . ARG A 1 340 ? 17.844 -0.521 11.039 1.00 78.94 340 ARG A CA 1
ATOM 2734 C C . ARG A 1 340 ? 19.179 -0.265 10.339 1.00 78.94 340 ARG A C 1
ATOM 2736 O O . ARG A 1 340 ? 19.323 0.760 9.689 1.00 78.94 340 ARG A O 1
ATOM 2743 N N . ARG A 1 341 ? 20.100 -1.231 10.372 1.00 77.94 341 ARG A N 1
ATOM 2744 C CA . ARG A 1 341 ? 21.414 -1.090 9.733 1.00 77.94 341 ARG A CA 1
ATOM 2745 C C . ARG A 1 341 ? 21.328 -0.981 8.209 1.00 77.94 341 ARG A C 1
ATOM 2747 O O . ARG A 1 341 ? 22.101 -0.260 7.602 1.00 77.94 341 ARG A O 1
ATOM 2754 N N . ARG A 1 342 ? 20.349 -1.639 7.573 1.00 81.88 342 ARG A N 1
ATOM 2755 C CA . ARG A 1 342 ? 20.080 -1.461 6.131 1.00 81.88 342 ARG A CA 1
ATOM 2756 C C . ARG A 1 342 ? 19.555 -0.065 5.791 1.00 81.88 342 ARG A C 1
ATOM 2758 O O . ARG A 1 342 ? 19.785 0.394 4.676 1.00 81.88 342 ARG A O 1
ATOM 2765 N N . LEU A 1 343 ? 18.797 0.563 6.692 1.00 81.69 343 LEU A N 1
ATOM 2766 C CA . LEU A 1 343 ? 18.338 1.942 6.521 1.00 81.69 343 LEU A CA 1
ATOM 2767 C C . LEU A 1 343 ? 19.497 2.918 6.708 1.00 81.69 343 LEU A C 1
ATOM 2769 O O . LEU A 1 343 ? 19.695 3.751 5.834 1.00 81.69 343 LEU A O 1
ATOM 2773 N N . GLU A 1 344 ? 20.306 2.737 7.754 1.00 81.12 344 GLU A N 1
ATOM 2774 C CA . GLU A 1 344 ? 21.530 3.516 7.988 1.00 81.12 344 GLU A CA 1
ATOM 2775 C C . GLU A 1 344 ? 22.480 3.419 6.777 1.00 81.12 344 GLU A C 1
ATOM 2777 O O . GLU A 1 344 ? 22.814 4.442 6.191 1.00 81.12 344 GLU A O 1
ATOM 2782 N N . ASP A 1 345 ? 22.774 2.212 6.275 1.00 83.69 345 ASP A N 1
ATOM 2783 C CA . ASP A 1 345 ? 23.599 2.015 5.069 1.00 83.69 345 ASP A CA 1
ATOM 2784 C C . ASP A 1 345 ? 23.026 2.735 3.827 1.00 83.69 345 ASP A C 1
ATOM 2786 O O . ASP A 1 345 ? 23.769 3.240 2.982 1.00 83.69 345 ASP A O 1
ATOM 2790 N N . ARG A 1 346 ? 21.693 2.762 3.668 1.00 84.62 346 ARG A N 1
ATOM 2791 C CA . ARG A 1 346 ? 21.031 3.460 2.549 1.00 84.62 346 ARG A CA 1
ATOM 2792 C C . ARG A 1 346 ? 21.128 4.971 2.699 1.00 84.62 346 ARG A C 1
ATOM 2794 O O . ARG A 1 346 ? 21.339 5.658 1.702 1.00 84.62 346 ARG A O 1
ATOM 2801 N N . GLU A 1 347 ? 20.943 5.477 3.909 1.00 80.62 347 GLU A N 1
ATOM 2802 C CA . GLU A 1 347 ? 21.041 6.900 4.219 1.00 80.62 347 GLU A CA 1
ATOM 2803 C C . GLU A 1 347 ? 22.477 7.399 4.064 1.00 80.62 347 GLU A C 1
ATOM 2805 O O . GLU A 1 347 ? 22.684 8.420 3.410 1.00 80.62 347 GLU A O 1
ATOM 2810 N N . ASP A 1 348 ? 23.464 6.646 4.546 1.00 85.31 348 ASP A N 1
ATOM 2811 C CA . ASP A 1 348 ? 24.886 6.949 4.376 1.00 85.31 348 ASP A CA 1
ATOM 2812 C C . ASP A 1 348 ? 25.285 6.927 2.899 1.00 85.31 348 ASP A C 1
ATOM 2814 O O . ASP A 1 348 ? 25.963 7.836 2.420 1.00 85.31 348 ASP A O 1
ATOM 2818 N N . ALA A 1 349 ? 24.788 5.956 2.125 1.00 80.56 349 ALA A N 1
ATOM 2819 C CA . ALA A 1 349 ? 25.011 5.917 0.682 1.00 80.56 349 ALA A CA 1
ATOM 2820 C C . ALA A 1 349 ? 24.388 7.120 -0.047 1.00 80.56 349 ALA A C 1
ATOM 2822 O O . ALA A 1 349 ? 24.955 7.609 -1.024 1.00 80.56 349 ALA A O 1
ATOM 2823 N N . LEU A 1 350 ? 23.221 7.604 0.392 1.00 77.75 350 LEU A N 1
ATOM 2824 C CA . LEU A 1 350 ? 22.601 8.813 -0.160 1.00 77.75 350 LEU A CA 1
ATOM 2825 C C . LEU A 1 350 ? 23.350 10.077 0.262 1.00 77.75 350 LEU A C 1
ATOM 2827 O O . LEU A 1 350 ? 23.514 10.977 -0.558 1.00 77.75 350 LEU A O 1
ATOM 2831 N N . PHE A 1 351 ? 23.822 10.135 1.505 1.00 81.75 351 PHE A N 1
ATOM 2832 C CA . PHE A 1 351 ? 24.597 11.254 2.019 1.00 81.75 351 PHE A CA 1
ATOM 2833 C C . PHE A 1 351 ? 25.934 11.382 1.290 1.00 81.75 351 PHE A C 1
ATOM 2835 O O . PHE A 1 351 ? 26.239 12.458 0.788 1.00 81.75 351 PHE A O 1
ATOM 2842 N N . LEU A 1 352 ? 26.677 10.283 1.135 1.00 79.50 352 LEU A N 1
ATOM 2843 C CA . LEU A 1 352 ? 27.911 10.255 0.349 1.00 79.50 352 LEU A CA 1
ATOM 2844 C C . LEU A 1 352 ? 27.655 10.668 -1.102 1.00 79.50 352 LEU A C 1
ATOM 2846 O O . LEU A 1 352 ? 28.385 11.494 -1.636 1.00 79.50 352 LEU A O 1
ATOM 2850 N N . LYS A 1 353 ? 26.576 10.178 -1.729 1.00 73.62 353 LYS A N 1
ATOM 2851 C CA . LYS A 1 353 ? 26.185 10.615 -3.081 1.00 73.62 353 LYS A CA 1
ATOM 2852 C C . LYS A 1 353 ? 25.888 12.110 -3.155 1.00 73.62 353 LYS A C 1
ATOM 2854 O O . LYS A 1 353 ? 26.276 12.748 -4.125 1.00 73.62 353 LYS A O 1
ATOM 2859 N N . ALA A 1 354 ? 25.203 12.663 -2.157 1.00 74.81 354 ALA A N 1
ATOM 2860 C CA . ALA A 1 354 ? 24.906 14.089 -2.096 1.00 74.81 354 ALA A CA 1
ATOM 2861 C C . ALA A 1 354 ? 26.170 14.924 -1.854 1.00 74.81 354 ALA A C 1
ATOM 2863 O O . ALA A 1 354 ? 26.318 15.984 -2.449 1.00 74.81 354 ALA A O 1
ATOM 2864 N N . GLN A 1 355 ? 27.093 14.438 -1.024 1.00 78.81 355 GLN A N 1
ATOM 2865 C CA . GLN A 1 355 ? 28.362 15.104 -0.753 1.00 78.81 355 GLN A CA 1
ATOM 2866 C C . GLN A 1 355 ? 29.269 15.106 -1.989 1.00 78.81 355 GLN A C 1
ATOM 2868 O O . GLN A 1 355 ? 29.816 16.151 -2.314 1.00 78.81 355 GLN A O 1
ATOM 2873 N N . ILE A 1 356 ? 29.344 13.985 -2.716 1.00 75.38 356 ILE A N 1
ATOM 2874 C CA . ILE A 1 356 ? 30.036 13.887 -4.012 1.00 75.38 356 ILE A CA 1
ATOM 2875 C C . ILE A 1 356 ? 29.398 14.842 -5.034 1.00 75.38 356 ILE A C 1
ATOM 2877 O O . ILE A 1 356 ? 30.093 15.566 -5.734 1.00 75.38 356 ILE A O 1
ATOM 2881 N N . ALA A 1 357 ? 28.063 14.910 -5.080 1.00 68.69 357 ALA A N 1
ATOM 2882 C CA . ALA A 1 357 ? 27.362 15.835 -5.969 1.00 68.69 357 ALA A CA 1
ATOM 2883 C C . ALA A 1 357 ? 27.592 17.318 -5.621 1.00 68.69 357 ALA A C 1
ATOM 2885 O O . ALA A 1 357 ? 27.528 18.162 -6.507 1.00 68.69 357 ALA A O 1
ATOM 2886 N N . LEU A 1 358 ? 27.845 17.637 -4.348 1.00 73.81 358 LEU A N 1
ATOM 2887 C CA . LEU A 1 358 ? 28.151 18.993 -3.886 1.00 73.81 358 LEU A CA 1
ATOM 2888 C C . LEU A 1 358 ? 29.625 19.372 -4.074 1.00 73.81 358 LEU A C 1
ATOM 2890 O O . LEU A 1 358 ? 29.916 20.556 -4.218 1.00 73.81 358 LEU A O 1
ATOM 2894 N N . SER A 1 359 ? 30.549 18.405 -4.047 1.00 76.62 359 SER A N 1
ATOM 2895 C CA . SER A 1 359 ? 31.980 18.664 -4.245 1.00 76.62 359 SER A CA 1
ATOM 2896 C C . SER A 1 359 ? 32.356 18.907 -5.704 1.00 76.62 359 SER A C 1
ATOM 2898 O O . SER A 1 359 ? 33.378 19.539 -5.955 1.00 76.62 359 SER A O 1
ATOM 2900 N N . ASP A 1 360 ? 31.537 18.450 -6.654 1.00 67.25 360 ASP A N 1
ATOM 2901 C CA . ASP A 1 360 ? 31.789 18.636 -8.082 1.00 67.25 360 ASP A CA 1
ATOM 2902 C C . ASP A 1 360 ? 31.060 19.887 -8.617 1.00 67.25 360 ASP A C 1
ATOM 2904 O O . ASP A 1 360 ? 29.847 19.843 -8.848 1.00 67.25 360 ASP A O 1
ATOM 2908 N N . PRO A 1 361 ? 31.767 21.002 -8.903 1.00 65.25 361 PRO A N 1
ATOM 2909 C CA . PRO A 1 361 ? 31.150 22.268 -9.326 1.00 65.25 361 PRO A CA 1
ATOM 2910 C C . PRO A 1 361 ? 30.417 22.190 -10.676 1.00 65.25 361 PRO A C 1
ATOM 2912 O O . PRO A 1 361 ? 29.631 23.074 -11.006 1.00 65.25 361 PRO A O 1
ATOM 2915 N N . ASN A 1 362 ? 30.631 21.120 -11.447 1.00 69.00 362 ASN A N 1
ATOM 2916 C CA . ASN A 1 362 ? 30.052 20.933 -12.779 1.00 69.00 362 ASN A CA 1
ATOM 2917 C C . ASN A 1 362 ? 28.799 20.040 -12.810 1.00 69.00 362 ASN A C 1
ATOM 2919 O O . ASN A 1 362 ? 28.281 19.783 -13.896 1.00 69.00 362 ASN A O 1
ATOM 2923 N N . ASN A 1 363 ? 28.305 19.547 -11.665 1.00 60.47 363 ASN A N 1
ATOM 2924 C CA . ASN A 1 363 ? 27.037 18.803 -11.548 1.00 60.47 363 ASN A CA 1
ATOM 2925 C C . ASN A 1 363 ? 26.866 17.635 -12.562 1.00 60.47 363 ASN A C 1
ATOM 2927 O O . ASN A 1 363 ? 25.754 17.247 -12.927 1.00 60.47 363 ASN A O 1
ATOM 2931 N N . ARG A 1 364 ? 27.977 17.044 -13.024 1.00 60.19 364 ARG A N 1
ATOM 2932 C CA . ARG A 1 364 ? 28.037 15.893 -13.944 1.00 60.19 364 ARG A CA 1
ATOM 2933 C C . ARG A 1 364 ? 27.798 14.563 -13.206 1.00 60.19 364 ARG A C 1
ATOM 2935 O O . ARG A 1 364 ? 28.595 13.645 -13.293 1.00 60.19 364 ARG A O 1
ATOM 2942 N N . VAL A 1 365 ? 26.740 14.425 -12.401 1.00 62.81 365 VAL A N 1
ATOM 2943 C CA . VAL A 1 365 ? 26.737 13.373 -11.345 1.00 62.81 365 VAL A CA 1
ATOM 2944 C C . VAL A 1 365 ? 25.574 12.375 -11.442 1.00 62.81 365 VAL A C 1
ATOM 2946 O O . VAL A 1 365 ? 25.203 11.708 -10.481 1.00 62.81 365 VAL A O 1
ATOM 2949 N N . ARG A 1 366 ? 24.987 12.161 -12.627 1.00 59.75 366 ARG A N 1
ATOM 2950 C CA . ARG A 1 366 ? 24.077 11.003 -12.802 1.00 59.75 366 ARG A CA 1
ATOM 2951 C C . ARG A 1 366 ? 24.209 10.272 -14.123 1.00 59.75 366 ARG A C 1
ATOM 2953 O O . ARG A 1 366 ? 24.065 9.051 -14.128 1.00 59.75 366 ARG A O 1
ATOM 2960 N N . SER A 1 367 ? 24.471 10.983 -15.214 1.00 66.25 367 SER A N 1
ATOM 2961 C CA . SER A 1 367 ? 24.812 10.373 -16.503 1.00 66.25 367 SER A CA 1
ATOM 2962 C C . SER A 1 367 ? 26.132 9.621 -16.407 1.00 66.25 367 SER A C 1
ATOM 2964 O O . SER A 1 367 ? 26.184 8.452 -16.769 1.00 66.25 367 SER A O 1
ATOM 2966 N N . ASP A 1 368 ? 27.142 10.259 -15.825 1.00 72.75 368 ASP A N 1
ATOM 2967 C CA . ASP A 1 368 ? 28.522 9.780 -15.865 1.00 72.75 368 ASP A CA 1
ATOM 2968 C C . ASP A 1 368 ? 28.694 8.620 -14.881 1.00 72.75 368 ASP A C 1
ATOM 2970 O O . ASP A 1 368 ? 29.124 7.547 -15.277 1.00 72.75 368 ASP A O 1
ATOM 2974 N N . LEU A 1 369 ? 28.130 8.726 -13.669 1.00 69.69 369 LEU A N 1
ATOM 2975 C CA . LEU A 1 369 ? 28.040 7.595 -12.733 1.00 69.69 369 LEU A CA 1
ATOM 2976 C C . LEU A 1 369 ? 27.266 6.391 -13.301 1.00 69.69 369 LEU A C 1
ATOM 2978 O O . LEU A 1 369 ? 27.603 5.241 -13.015 1.00 69.69 369 LEU A O 1
ATOM 2982 N N . LYS A 1 370 ? 26.207 6.619 -14.094 1.00 76.19 370 LYS A N 1
ATOM 2983 C CA . LYS A 1 370 ? 25.509 5.523 -14.792 1.00 76.19 370 LYS A CA 1
ATOM 2984 C C . LYS A 1 370 ? 26.362 4.952 -15.919 1.00 76.19 370 LYS A C 1
ATOM 2986 O O . LYS A 1 370 ? 26.306 3.745 -16.154 1.00 76.19 370 LYS A O 1
ATOM 2991 N N . HIS A 1 371 ? 27.108 5.798 -16.621 1.00 80.25 371 HIS A N 1
ATOM 2992 C CA . HIS A 1 371 ? 27.999 5.378 -17.687 1.00 80.25 371 HIS A CA 1
ATOM 2993 C C . HIS A 1 371 ? 29.141 4.527 -17.128 1.00 80.25 371 HIS A C 1
ATOM 2995 O O . HIS A 1 371 ? 29.336 3.414 -17.607 1.00 80.25 371 HIS A O 1
ATOM 3001 N N . ASP A 1 372 ? 29.766 4.956 -16.036 1.00 81.06 372 ASP A N 1
ATOM 3002 C CA . ASP A 1 372 ? 30.811 4.222 -15.324 1.00 81.06 372 ASP A CA 1
ATOM 3003 C C . ASP A 1 372 ? 30.293 2.901 -14.759 1.00 81.06 372 ASP A C 1
ATOM 3005 O O . ASP A 1 372 ? 30.930 1.862 -14.917 1.00 81.06 372 ASP A O 1
ATOM 3009 N N . ALA A 1 373 ? 29.093 2.889 -14.167 1.00 81.31 373 ALA A N 1
ATOM 3010 C CA . ALA A 1 373 ? 28.465 1.648 -13.716 1.00 81.31 373 ALA A CA 1
ATOM 3011 C C . ALA A 1 373 ? 28.215 0.675 -14.882 1.00 81.31 373 ALA A C 1
ATOM 3013 O O . ALA A 1 373 ? 28.439 -0.528 -14.742 1.00 81.31 373 ALA A O 1
ATOM 3014 N N . LYS A 1 374 ? 27.787 1.185 -16.046 1.00 87.88 374 LYS A N 1
ATOM 3015 C CA . LYS A 1 374 ? 27.600 0.384 -17.263 1.00 87.88 374 LYS A CA 1
ATOM 3016 C C . LYS A 1 374 ? 28.937 -0.137 -17.794 1.00 87.88 374 LYS A C 1
ATOM 3018 O O . LYS A 1 374 ? 29.019 -1.312 -18.138 1.00 87.88 374 LYS A O 1
ATOM 3023 N N . GLN A 1 375 ? 29.977 0.695 -17.821 1.00 90.44 375 GLN A N 1
ATOM 3024 C CA . GLN A 1 375 ? 31.317 0.289 -18.243 1.00 90.44 375 GLN A CA 1
ATOM 3025 C C . GLN A 1 375 ? 31.916 -0.757 -17.299 1.00 90.44 375 GLN A C 1
ATOM 3027 O O . GLN A 1 375 ? 32.477 -1.741 -17.768 1.00 90.44 375 GLN A O 1
ATOM 3032 N N . ASN A 1 376 ? 31.749 -0.604 -15.985 1.00 87.56 376 ASN A N 1
ATOM 3033 C CA . ASN A 1 376 ? 32.234 -1.567 -14.998 1.00 87.56 376 ASN A CA 1
ATOM 3034 C C . ASN A 1 376 ? 31.507 -2.911 -15.097 1.00 87.56 376 ASN A C 1
ATOM 3036 O O . ASN A 1 376 ? 32.153 -3.953 -15.046 1.00 87.56 376 ASN A O 1
ATOM 3040 N N . ASN A 1 377 ? 30.187 -2.903 -15.298 1.00 87.00 377 ASN A N 1
ATOM 3041 C CA . ASN A 1 377 ? 29.421 -4.130 -15.518 1.00 87.00 377 ASN A CA 1
ATOM 3042 C C . ASN A 1 377 ? 29.848 -4.821 -16.827 1.00 87.00 377 ASN A C 1
ATOM 3044 O O . ASN A 1 377 ? 30.077 -6.026 -16.853 1.00 87.00 377 ASN A O 1
ATOM 3048 N N . MET A 1 378 ? 30.077 -4.045 -17.892 1.00 89.38 378 MET A N 1
ATOM 3049 C CA . MET A 1 378 ? 30.597 -4.573 -19.154 1.00 89.38 378 MET A CA 1
ATOM 3050 C C . MET A 1 378 ? 32.003 -5.161 -18.996 1.00 89.38 378 MET A C 1
ATOM 3052 O O . MET A 1 378 ? 32.250 -6.259 -19.473 1.00 89.38 378 MET A O 1
ATOM 3056 N N . LYS A 1 379 ? 32.907 -4.493 -18.270 1.00 89.50 379 LYS A N 1
ATOM 3057 C CA . LYS A 1 379 ? 34.242 -5.026 -17.954 1.00 89.50 379 LYS A CA 1
ATOM 3058 C C . LYS A 1 379 ? 34.167 -6.324 -17.150 1.00 89.50 379 LYS A C 1
ATOM 3060 O O . LYS A 1 379 ? 34.934 -7.235 -17.424 1.00 89.50 379 LYS A O 1
ATOM 3065 N N . GLN A 1 380 ? 33.247 -6.434 -16.191 1.00 85.88 380 GLN A N 1
ATOM 3066 C CA . GLN A 1 380 ? 33.037 -7.675 -15.434 1.00 85.88 380 GLN A CA 1
ATOM 3067 C C . GLN A 1 380 ? 32.514 -8.812 -16.319 1.00 85.88 380 GLN A C 1
ATOM 3069 O O . GLN A 1 380 ? 33.007 -9.931 -16.209 1.00 85.88 380 GLN A O 1
ATOM 3074 N N . LEU A 1 381 ? 31.563 -8.528 -17.213 1.00 81.94 381 LEU A N 1
ATOM 3075 C CA . LEU A 1 381 ? 31.070 -9.495 -18.200 1.00 81.94 381 LEU A CA 1
ATOM 3076 C C . LEU A 1 381 ? 32.176 -9.942 -19.161 1.00 81.94 381 LEU A C 1
ATOM 3078 O O . LEU A 1 381 ? 32.344 -11.137 -19.373 1.00 81.94 381 LEU A O 1
ATOM 3082 N N . MET A 1 382 ? 32.970 -9.003 -19.678 1.00 84.75 382 MET A N 1
ATOM 3083 C CA . MET A 1 382 ? 34.107 -9.313 -20.549 1.00 84.75 382 MET A CA 1
ATOM 3084 C C . MET A 1 382 ? 35.170 -10.132 -19.807 1.00 84.75 382 MET A C 1
ATOM 3086 O O . MET A 1 382 ? 35.658 -11.111 -20.350 1.00 84.75 382 MET A O 1
ATOM 3090 N N . ALA A 1 383 ? 35.466 -9.817 -18.543 1.00 87.81 383 ALA A N 1
ATOM 3091 C CA . ALA A 1 383 ? 36.406 -10.590 -17.729 1.00 87.81 383 ALA A CA 1
ATOM 3092 C C . ALA A 1 383 ? 35.901 -12.009 -17.396 1.00 87.81 383 ALA A C 1
ATOM 3094 O O . ALA A 1 383 ? 36.707 -12.922 -17.213 1.00 87.81 383 ALA A O 1
ATOM 3095 N N . LEU A 1 384 ? 34.581 -12.206 -17.300 1.00 79.94 384 LEU A N 1
ATOM 3096 C CA . LEU A 1 384 ? 33.972 -13.535 -17.188 1.00 79.94 384 LEU A CA 1
ATOM 3097 C C . LEU A 1 384 ? 34.111 -14.311 -18.505 1.00 79.94 384 LEU A C 1
ATOM 3099 O O . LEU A 1 384 ? 34.521 -15.467 -18.481 1.00 79.94 384 LEU A O 1
ATOM 3103 N N . TRP A 1 385 ? 33.853 -13.663 -19.643 1.00 79.88 385 TRP A N 1
ATOM 3104 C CA . TRP A 1 385 ? 34.006 -14.267 -20.970 1.00 79.88 385 TRP A CA 1
ATOM 3105 C C . TRP A 1 385 ? 35.459 -14.557 -21.355 1.00 79.88 385 TRP A C 1
ATOM 3107 O O . TRP A 1 385 ? 35.718 -15.550 -22.018 1.00 79.88 385 TRP A O 1
ATOM 3117 N N . GLU A 1 386 ? 36.424 -13.750 -20.919 1.00 81.94 386 GLU A N 1
ATOM 3118 C CA . GLU A 1 386 ? 37.848 -14.026 -21.154 1.00 81.94 386 GLU A CA 1
ATOM 3119 C C . GLU A 1 386 ? 38.353 -15.225 -20.341 1.00 81.94 386 GLU A C 1
ATOM 3121 O O . GLU A 1 386 ? 39.284 -15.913 -20.762 1.00 81.94 386 GLU A O 1
ATOM 3126 N N . LYS A 1 387 ? 37.748 -15.496 -19.176 1.00 79.94 387 LYS A N 1
ATOM 3127 C CA . LYS A 1 387 ? 38.098 -16.656 -18.342 1.00 79.94 387 LYS A CA 1
ATOM 3128 C C . LYS A 1 387 ? 37.411 -17.943 -18.790 1.00 79.94 387 LYS A C 1
ATOM 3130 O O . LYS A 1 387 ? 37.994 -19.015 -18.634 1.00 79.94 387 LYS A O 1
ATOM 3135 N N . GLU A 1 388 ? 36.212 -17.857 -19.355 1.00 62.16 388 GLU A N 1
ATOM 3136 C CA . GLU A 1 388 ? 35.507 -18.995 -19.946 1.00 62.16 388 GLU A CA 1
ATOM 3137 C C . GLU A 1 388 ? 35.817 -19.071 -21.443 1.00 62.16 388 GLU A C 1
ATOM 3139 O O . GLU A 1 388 ? 35.121 -18.492 -22.271 1.00 62.16 388 GLU A O 1
ATOM 3144 N N . LYS A 1 389 ? 36.882 -19.804 -21.799 1.00 69.00 389 LYS A N 1
ATOM 3145 C CA . LYS A 1 389 ? 37.348 -19.963 -23.191 1.00 69.00 389 LYS A CA 1
ATOM 3146 C C . LYS A 1 389 ? 36.271 -20.503 -24.145 1.00 69.00 389 LYS A C 1
ATOM 3148 O O . LYS A 1 389 ? 36.399 -20.332 -25.351 1.00 69.00 389 LYS A O 1
ATOM 3153 N N . GLU A 1 390 ? 35.212 -21.102 -23.605 1.00 66.44 390 GLU A N 1
ATOM 3154 C CA . GLU A 1 390 ? 33.986 -21.451 -24.313 1.00 66.44 390 GLU A CA 1
ATOM 3155 C C . GLU A 1 390 ? 32.808 -21.222 -23.349 1.00 66.44 390 GLU A C 1
ATOM 3157 O O . GLU A 1 390 ? 32.827 -21.782 -22.247 1.00 66.44 390 GLU A O 1
ATOM 3162 N N . PRO A 1 391 ? 31.787 -20.410 -23.699 1.00 58.31 391 PRO A N 1
ATOM 3163 C CA . PRO A 1 391 ? 30.575 -20.346 -22.892 1.00 58.31 391 PRO A CA 1
ATOM 3164 C C . PRO A 1 391 ? 30.011 -21.766 -22.819 1.00 58.31 391 PRO A C 1
ATOM 3166 O O . PRO A 1 391 ? 29.999 -22.434 -23.859 1.00 58.31 391 PRO A O 1
ATOM 3169 N N . PRO A 1 392 ? 29.539 -22.253 -21.656 1.00 60.91 392 PRO A N 1
ATOM 3170 C CA . PRO A 1 392 ? 28.940 -23.573 -21.570 1.00 60.91 392 PRO A CA 1
ATOM 3171 C C . PRO A 1 392 ? 27.807 -23.620 -22.590 1.00 60.91 392 PRO A C 1
ATOM 3173 O O . PRO A 1 392 ? 26.754 -23.000 -22.409 1.00 60.91 392 PRO A O 1
ATOM 3176 N N . MET A 1 393 ? 28.045 -24.296 -23.717 1.00 54.12 393 MET A N 1
ATOM 3177 C CA . MET A 1 393 ? 27.011 -24.536 -24.700 1.00 54.12 393 MET A CA 1
ATOM 3178 C C . MET A 1 393 ? 25.940 -25.285 -23.934 1.00 54.12 393 MET A C 1
ATOM 3180 O O . MET A 1 393 ? 26.149 -26.424 -23.526 1.00 54.12 393 MET A O 1
ATOM 3184 N N . ASN A 1 394 ? 24.812 -24.619 -23.681 1.00 57.19 394 ASN A N 1
ATOM 3185 C CA . ASN A 1 394 ? 23.643 -25.262 -23.114 1.00 57.19 394 ASN A CA 1
ATOM 3186 C C . ASN A 1 394 ? 23.370 -26.486 -23.987 1.00 57.19 394 ASN A C 1
ATOM 3188 O O . ASN A 1 394 ? 22.855 -26.335 -25.095 1.00 57.19 394 ASN A O 1
ATOM 3192 N N . ALA A 1 395 ? 23.725 -27.682 -23.512 1.00 58.53 395 ALA A N 1
ATOM 3193 C CA . ALA A 1 395 ? 23.584 -28.926 -24.266 1.00 58.53 395 ALA A CA 1
ATOM 3194 C C . ALA A 1 395 ? 22.129 -29.119 -24.742 1.00 58.53 395 ALA A C 1
ATOM 3196 O O . ALA A 1 395 ? 21.869 -29.677 -25.805 1.00 58.53 395 ALA A O 1
ATOM 3197 N N . ALA A 1 396 ? 21.177 -28.511 -24.023 1.00 57.41 396 ALA A N 1
ATOM 3198 C CA . ALA A 1 396 ? 19.769 -28.401 -24.390 1.00 57.41 396 ALA A CA 1
ATOM 3199 C C . ALA A 1 396 ? 19.495 -27.694 -25.739 1.00 57.41 396 ALA A C 1
ATOM 3201 O O . ALA A 1 396 ? 18.503 -28.003 -26.402 1.00 57.41 396 ALA A O 1
ATOM 3202 N N . ARG A 1 397 ? 20.344 -26.753 -26.178 1.00 57.31 397 ARG A N 1
ATOM 3203 C CA . ARG A 1 397 ? 20.212 -26.070 -27.480 1.00 57.31 397 ARG A CA 1
ATOM 3204 C C . ARG A 1 397 ? 20.846 -26.839 -28.638 1.00 57.31 397 ARG A C 1
ATOM 3206 O O . ARG A 1 397 ? 20.386 -26.658 -29.757 1.00 57.31 397 ARG A O 1
ATOM 3213 N N . ALA A 1 398 ? 21.839 -27.688 -28.374 1.00 61.16 398 ALA A N 1
ATOM 3214 C CA . ALA A 1 398 ? 22.461 -28.539 -29.392 1.00 61.16 398 ALA A CA 1
ATOM 3215 C C . ALA A 1 398 ? 21.638 -29.804 -29.700 1.00 61.16 398 ALA A C 1
ATOM 3217 O O . ALA A 1 398 ? 21.802 -30.407 -30.756 1.00 61.16 398 ALA A O 1
ATOM 3218 N N . SER A 1 399 ? 20.734 -30.201 -28.799 1.00 65.94 399 SER A N 1
ATOM 3219 C CA . SER A 1 399 ? 19.846 -31.344 -29.025 1.00 65.94 399 SER A CA 1
ATOM 3220 C C . SER A 1 399 ? 18.784 -31.043 -30.093 1.00 65.94 399 SER A C 1
ATOM 3222 O O . SER A 1 399 ? 18.131 -29.994 -30.066 1.00 65.94 399 SER A O 1
ATOM 3224 N N . THR A 1 400 ? 18.606 -31.974 -31.034 1.00 73.50 400 THR A N 1
ATOM 3225 C CA . THR A 1 400 ? 17.539 -31.921 -32.045 1.00 73.50 400 THR A CA 1
ATOM 3226 C C . THR A 1 400 ? 16.159 -31.784 -31.382 1.00 73.50 400 THR A C 1
ATOM 3228 O O . THR A 1 400 ? 15.969 -32.310 -30.284 1.00 73.50 400 THR A O 1
ATOM 3231 N N . PRO A 1 401 ? 15.166 -31.116 -32.006 1.00 73.19 401 PRO A N 1
ATOM 3232 C CA . PRO A 1 401 ? 13.860 -30.851 -31.386 1.00 73.19 401 PRO A CA 1
ATOM 3233 C C . PRO A 1 401 ? 13.165 -32.095 -30.810 1.00 73.19 401 PRO A C 1
ATOM 3235 O O . PRO A 1 401 ? 12.501 -31.995 -29.782 1.00 73.19 401 PRO A O 1
ATOM 3238 N N . ASN A 1 402 ? 13.386 -33.263 -31.421 1.00 77.69 402 ASN A N 1
ATOM 3239 C CA . ASN A 1 402 ? 12.783 -34.536 -31.018 1.00 77.69 402 ASN A CA 1
ATOM 3240 C C . ASN A 1 402 ? 13.550 -35.283 -29.914 1.00 77.69 402 ASN A C 1
ATOM 3242 O O . ASN A 1 402 ? 13.051 -36.280 -29.406 1.00 77.69 402 ASN A O 1
ATOM 3246 N N . SER A 1 403 ? 14.741 -34.821 -29.522 1.00 73.50 403 SER A N 1
ATOM 3247 C CA . SER A 1 403 ? 15.568 -35.444 -28.477 1.00 73.50 403 SER A CA 1
ATOM 3248 C C . SER A 1 403 ? 15.648 -34.601 -27.200 1.00 73.50 403 SER A C 1
ATOM 3250 O O . SER A 1 403 ? 16.522 -34.825 -26.361 1.00 73.50 403 SER A O 1
ATOM 3252 N N . ARG A 1 404 ? 14.785 -33.588 -27.053 1.00 70.12 404 ARG A N 1
ATOM 3253 C CA . ARG A 1 404 ? 14.748 -32.750 -25.852 1.00 70.12 404 ARG A CA 1
ATOM 3254 C C . ARG A 1 404 ? 14.108 -33.519 -24.708 1.00 70.12 404 ARG A C 1
ATOM 3256 O O . ARG A 1 404 ? 12.889 -33.641 -24.638 1.00 70.12 404 ARG A O 1
ATOM 3263 N N . VAL A 1 405 ? 14.941 -33.986 -23.784 1.00 74.00 405 VAL A N 1
ATOM 3264 C CA . VAL A 1 405 ? 14.466 -34.485 -22.494 1.00 74.00 405 VAL A CA 1
ATOM 3265 C C . VAL A 1 405 ? 13.784 -33.309 -21.775 1.00 74.00 405 VAL A C 1
ATOM 3267 O O . VAL A 1 405 ? 14.386 -32.232 -21.674 1.00 74.00 405 VAL A O 1
ATOM 3270 N N . PRO A 1 406 ? 12.513 -33.430 -21.358 1.00 76.94 406 PRO A N 1
ATOM 3271 C CA . PRO A 1 406 ? 11.800 -32.306 -20.769 1.00 76.94 406 PRO A CA 1
ATOM 3272 C C . PRO A 1 406 ? 12.484 -31.843 -19.479 1.00 76.94 406 PRO A C 1
ATOM 3274 O O . PRO A 1 406 ? 12.922 -32.655 -18.678 1.00 76.94 406 PRO A O 1
ATOM 3277 N N . PHE A 1 407 ? 12.578 -30.528 -19.261 1.00 78.12 407 PHE A N 1
ATOM 3278 C CA . PHE A 1 407 ? 13.469 -29.941 -18.245 1.00 78.12 407 PHE A CA 1
ATOM 3279 C C . PHE A 1 407 ? 13.275 -30.473 -16.811 1.00 78.12 407 PHE A C 1
ATOM 3281 O O . PHE A 1 407 ? 14.202 -30.409 -16.010 1.00 78.12 407 PHE A O 1
ATOM 3288 N N . TRP A 1 408 ? 12.091 -30.995 -16.477 1.00 71.44 408 TRP A N 1
ATOM 3289 C CA . TRP A 1 408 ? 11.807 -31.582 -15.166 1.00 71.44 408 TRP A CA 1
ATOM 3290 C C . TRP A 1 408 ? 12.552 -32.900 -14.909 1.00 71.44 408 TRP A C 1
ATOM 3292 O O . TRP A 1 408 ? 12.752 -33.255 -13.748 1.00 71.44 408 TRP A O 1
ATOM 3302 N N . THR A 1 409 ? 13.014 -33.599 -15.948 1.00 77.94 409 THR A N 1
ATOM 3303 C CA . THR A 1 409 ? 13.830 -34.817 -15.803 1.00 77.94 409 THR A CA 1
ATOM 3304 C C . THR A 1 409 ? 15.295 -34.511 -15.490 1.00 77.94 409 THR A C 1
ATOM 3306 O O . THR A 1 409 ? 16.008 -35.373 -14.990 1.00 77.94 409 THR A O 1
ATOM 3309 N N . LEU A 1 410 ? 15.745 -33.274 -15.734 1.00 74.62 410 LEU A N 1
ATOM 3310 C CA . LEU A 1 410 ? 17.106 -32.814 -15.433 1.00 74.62 410 LEU A CA 1
ATOM 3311 C C . LEU A 1 410 ? 17.287 -32.427 -13.957 1.00 74.62 410 LEU A C 1
ATOM 3313 O O . LEU A 1 410 ? 18.384 -32.057 -13.537 1.00 74.62 410 LEU A O 1
ATOM 3317 N N . THR A 1 411 ? 16.219 -32.481 -13.159 1.00 78.06 411 THR A N 1
ATOM 3318 C CA . THR A 1 411 ? 16.290 -32.199 -11.725 1.00 78.06 411 THR A CA 1
ATOM 3319 C C . THR A 1 411 ? 17.051 -33.326 -11.029 1.00 78.06 411 THR A C 1
ATOM 3321 O O . THR A 1 411 ? 16.674 -34.492 -11.145 1.00 78.06 411 THR A O 1
ATOM 3324 N N . ALA A 1 412 ? 18.113 -32.992 -10.290 1.00 74.31 412 ALA A N 1
ATOM 3325 C CA . ALA A 1 412 ? 18.871 -33.974 -9.519 1.00 74.31 412 ALA A CA 1
ATOM 3326 C C . ALA A 1 412 ? 17.927 -34.753 -8.581 1.00 74.31 412 ALA A C 1
ATOM 3328 O O . ALA A 1 412 ? 17.296 -34.160 -7.705 1.00 74.31 412 ALA A O 1
ATOM 3329 N N . GLY A 1 413 ? 17.808 -36.068 -8.799 1.00 77.56 413 GLY A N 1
ATOM 3330 C CA . GLY A 1 413 ? 16.911 -36.956 -8.049 1.00 77.56 413 GLY A CA 1
ATOM 3331 C C . GLY A 1 413 ? 15.630 -37.386 -8.777 1.00 77.56 413 GLY A C 1
ATOM 3332 O O . GLY A 1 413 ? 14.842 -38.128 -8.195 1.00 77.56 413 GLY A O 1
ATOM 3333 N N . TYR A 1 414 ? 15.404 -36.967 -10.027 1.00 80.25 414 TYR A N 1
ATOM 3334 C CA . TYR A 1 414 ? 14.307 -37.507 -10.834 1.00 80.25 414 TYR A CA 1
ATOM 3335 C C . TYR A 1 414 ? 14.580 -38.969 -11.225 1.00 80.25 414 TYR A C 1
ATOM 3337 O O . TYR A 1 414 ? 15.653 -39.299 -11.727 1.00 80.25 414 TYR A O 1
ATOM 3345 N N . GLN A 1 415 ? 13.600 -39.840 -10.993 1.00 81.44 415 GLN A N 1
ATOM 3346 C CA . GLN A 1 415 ? 13.604 -41.237 -11.425 1.00 81.44 415 GLN A CA 1
ATOM 3347 C C . GLN A 1 415 ? 12.383 -41.450 -12.324 1.00 81.44 415 GLN A C 1
ATOM 3349 O O . GLN A 1 415 ? 11.266 -41.172 -11.890 1.00 81.44 415 GLN A O 1
ATOM 3354 N N . ASP A 1 416 ? 12.587 -41.942 -13.553 1.00 79.19 416 ASP A N 1
ATOM 3355 C CA . ASP A 1 416 ? 11.500 -42.209 -14.519 1.00 79.19 416 ASP A CA 1
ATOM 3356 C C . ASP A 1 416 ? 10.460 -43.196 -13.965 1.00 79.19 416 ASP A C 1
ATOM 3358 O O . ASP A 1 416 ? 9.266 -43.093 -14.239 1.00 79.19 416 ASP A O 1
ATOM 3362 N N . ALA A 1 417 ? 10.918 -44.126 -13.129 1.00 78.69 417 ALA A N 1
ATOM 3363 C CA . ALA A 1 417 ? 10.087 -45.044 -12.371 1.00 78.69 417 ALA A CA 1
ATOM 3364 C C . ALA A 1 417 ? 10.526 -44.984 -10.901 1.00 78.69 417 ALA A C 1
ATOM 3366 O O . ALA A 1 417 ? 11.459 -45.698 -10.521 1.00 78.69 417 ALA A O 1
ATOM 3367 N N . PRO A 1 418 ? 9.919 -44.122 -10.063 1.00 74.94 418 PRO A N 1
ATOM 3368 C CA . PRO A 1 418 ? 10.215 -44.149 -8.640 1.00 74.94 418 PRO A CA 1
ATOM 3369 C C . PRO A 1 418 ? 9.838 -45.536 -8.091 1.00 74.94 418 PRO A C 1
ATOM 3371 O O . PRO A 1 418 ? 8.821 -46.104 -8.508 1.00 74.94 418 PRO A O 1
ATOM 3374 N N . PRO A 1 419 ? 10.630 -46.117 -7.175 1.00 76.44 419 PRO A N 1
ATOM 3375 C CA . PRO A 1 419 ? 10.358 -47.443 -6.644 1.00 76.44 419 PRO A CA 1
ATOM 3376 C C . PRO A 1 419 ? 8.959 -47.468 -6.026 1.00 76.44 419 PRO A C 1
ATOM 3378 O O . PRO A 1 419 ? 8.557 -46.522 -5.344 1.00 76.44 419 PRO A O 1
ATOM 3381 N N . ILE A 1 420 ? 8.216 -48.553 -6.266 1.00 67.06 420 ILE A N 1
ATOM 3382 C CA . ILE A 1 420 ? 6.818 -48.736 -5.826 1.00 67.06 420 ILE A CA 1
ATOM 3383 C C . ILE A 1 420 ? 6.673 -48.497 -4.308 1.00 67.06 420 ILE A C 1
ATOM 3385 O O . ILE A 1 420 ? 5.638 -48.008 -3.848 1.00 67.06 420 ILE A O 1
ATOM 3389 N N . SER A 1 421 ? 7.737 -48.751 -3.538 1.00 65.38 421 SER A N 1
ATOM 3390 C CA . SER A 1 421 ? 7.823 -48.449 -2.106 1.00 65.38 421 SER A CA 1
ATOM 3391 C C . SER A 1 421 ? 7.656 -46.960 -1.786 1.00 65.38 421 SER A C 1
ATOM 3393 O O . SER A 1 421 ? 6.935 -46.633 -0.852 1.00 65.38 421 SER A O 1
ATOM 3395 N N . SER A 1 422 ? 8.199 -46.045 -2.593 1.00 62.38 422 SER A N 1
ATOM 3396 C CA . SER A 1 422 ? 8.074 -44.596 -2.369 1.00 62.38 422 SER A CA 1
ATOM 3397 C C . SER A 1 422 ? 6.632 -44.097 -2.512 1.00 62.38 422 SER A C 1
ATOM 3399 O O . SER A 1 422 ? 6.210 -43.183 -1.804 1.00 62.38 422 SER A O 1
ATOM 3401 N N . ALA A 1 423 ? 5.836 -44.727 -3.384 1.00 60.09 423 ALA A N 1
ATOM 3402 C CA . ALA A 1 423 ? 4.419 -44.415 -3.550 1.00 60.09 423 ALA A CA 1
ATOM 3403 C C . ALA A 1 423 ? 3.575 -44.940 -2.373 1.00 60.09 423 ALA A C 1
ATOM 3405 O O . ALA A 1 423 ? 2.607 -44.288 -1.971 1.00 60.09 423 ALA A O 1
ATOM 3406 N N . MET A 1 424 ? 3.955 -46.088 -1.803 1.00 61.28 424 MET A N 1
ATOM 3407 C CA . MET A 1 424 ? 3.353 -46.649 -0.586 1.00 61.28 424 MET A CA 1
ATOM 3408 C C . MET A 1 424 ? 3.734 -45.832 0.658 1.00 61.28 424 MET A C 1
ATOM 3410 O O . MET A 1 424 ? 2.856 -45.442 1.420 1.00 61.28 424 MET A O 1
ATOM 3414 N N . GLU A 1 425 ? 4.995 -45.430 0.805 1.00 65.25 425 GLU A N 1
ATOM 3415 C CA . GLU A 1 425 ? 5.452 -44.541 1.885 1.00 65.25 425 GLU A CA 1
ATOM 3416 C C . GLU A 1 425 ? 4.813 -43.143 1.792 1.00 65.25 425 GLU A C 1
ATOM 3418 O O . GLU A 1 425 ? 4.452 -42.527 2.801 1.00 65.25 425 GLU A O 1
ATOM 3423 N N . LEU A 1 426 ? 4.571 -42.640 0.575 1.00 60.34 426 LEU A N 1
ATOM 3424 C CA . LEU A 1 426 ? 3.769 -41.433 0.354 1.00 60.34 426 LEU A CA 1
ATOM 3425 C C . LEU A 1 426 ? 2.297 -41.631 0.733 1.00 60.34 426 LEU A C 1
ATOM 3427 O O . LEU A 1 426 ? 1.671 -40.670 1.176 1.00 60.34 426 LEU A O 1
ATOM 3431 N N . ARG A 1 427 ? 1.729 -42.834 0.572 1.00 59.34 427 ARG A N 1
ATOM 3432 C CA . ARG A 1 427 ? 0.371 -43.165 1.045 1.00 59.34 427 ARG A CA 1
ATOM 3433 C C . ARG A 1 427 ? 0.303 -43.192 2.572 1.00 59.34 427 ARG A C 1
ATOM 3435 O O . ARG A 1 427 ? -0.646 -42.646 3.129 1.00 59.34 427 ARG A O 1
ATOM 3442 N N . GLU A 1 428 ? 1.312 -43.742 3.237 1.00 62.59 428 GLU A N 1
ATOM 3443 C CA . GLU A 1 428 ? 1.355 -43.871 4.700 1.00 62.59 428 GLU A CA 1
ATOM 3444 C C . GLU A 1 428 ? 1.680 -42.548 5.415 1.00 62.59 428 GLU A C 1
ATOM 3446 O O . GLU A 1 428 ? 1.105 -42.238 6.459 1.00 62.59 428 GLU A O 1
ATOM 3451 N N . SER A 1 429 ? 2.519 -41.692 4.827 1.00 57.62 429 SER A N 1
ATOM 3452 C CA . SER A 1 429 ? 2.910 -40.398 5.419 1.00 57.62 429 SER A CA 1
ATOM 3453 C C . SER A 1 429 ? 1.820 -39.310 5.370 1.00 57.62 429 SER A C 1
ATOM 3455 O O . SER A 1 429 ? 1.980 -38.215 5.923 1.00 57.62 429 SER A O 1
ATOM 3457 N N . LYS A 1 430 ? 0.657 -39.579 4.765 1.00 52.56 430 LYS A N 1
ATOM 3458 C CA . LYS A 1 430 ? -0.398 -38.582 4.533 1.00 52.56 430 LYS A CA 1
ATOM 3459 C C . LYS A 1 430 ? -1.453 -38.525 5.647 1.00 52.56 430 LYS A C 1
ATOM 3461 O O . LYS A 1 430 ? -2.631 -38.805 5.439 1.00 52.56 430 LYS A O 1
ATOM 3466 N N . LYS A 1 431 ? -1.094 -37.842 6.743 1.00 53.25 431 LYS A N 1
ATOM 3467 C CA . LYS A 1 431 ? -2.043 -37.063 7.587 1.00 53.25 431 LYS A CA 1
ATOM 3468 C C . LYS A 1 431 ? -2.825 -35.986 6.796 1.00 53.25 431 LYS A C 1
ATOM 3470 O O . LYS A 1 431 ? -3.696 -35.317 7.346 1.00 53.25 431 LYS A O 1
ATOM 3475 N N . TRP A 1 432 ? -2.532 -35.812 5.506 1.00 50.22 4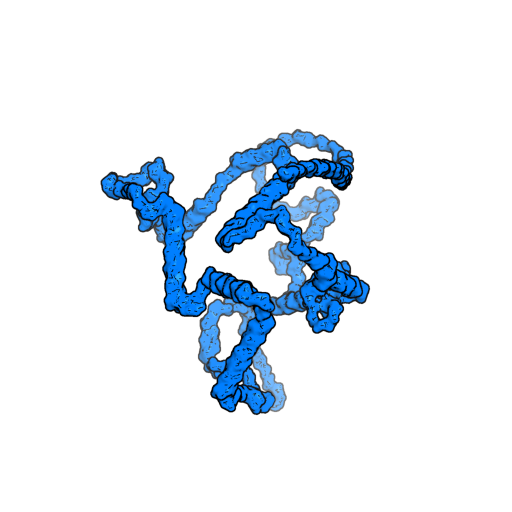32 TRP A N 1
ATOM 3476 C CA . TRP A 1 432 ? -3.081 -34.775 4.634 1.00 50.22 432 TRP A CA 1
ATOM 3477 C C . TRP A 1 432 ? -4.382 -35.168 3.902 1.00 50.22 432 TRP A C 1
ATOM 3479 O O . TRP A 1 432 ? -5.076 -34.288 3.402 1.00 50.22 432 TRP A O 1
ATOM 3489 N N . PHE A 1 433 ? -4.762 -36.454 3.863 1.00 48.38 433 PHE A N 1
ATOM 3490 C CA . PHE A 1 433 ? -5.887 -36.932 3.034 1.00 48.38 433 PHE A CA 1
ATOM 3491 C C . PHE A 1 433 ? -7.265 -36.995 3.712 1.00 48.38 433 PHE A C 1
ATOM 3493 O O . PHE A 1 433 ? -8.235 -37.365 3.059 1.00 48.38 433 PHE A O 1
ATOM 3500 N N . LYS A 1 434 ? -7.424 -36.504 4.950 1.00 52.44 434 LYS A N 1
ATOM 3501 C CA . LYS A 1 434 ? -8.739 -36.391 5.631 1.00 52.44 434 LYS A CA 1
ATOM 3502 C C . LYS A 1 434 ? -9.764 -35.448 4.950 1.00 52.44 434 LYS A C 1
ATOM 3504 O O . LYS A 1 434 ? -10.773 -35.110 5.557 1.00 52.44 434 LYS A O 1
ATOM 3509 N N . LYS A 1 435 ? -9.520 -34.971 3.724 1.00 53.53 435 LYS A N 1
ATOM 3510 C CA . LYS A 1 435 ? -10.398 -34.034 2.994 1.00 53.53 435 LYS A CA 1
ATOM 3511 C C . LYS A 1 435 ? -10.783 -34.469 1.579 1.00 53.53 435 LYS A C 1
ATOM 3513 O O . LYS A 1 435 ? -11.414 -33.681 0.880 1.00 53.53 435 LYS A O 1
ATOM 3518 N N . VAL A 1 436 ? -10.432 -35.679 1.144 1.00 50.56 436 VAL A N 1
ATOM 3519 C CA . VAL A 1 436 ? -10.953 -36.217 -0.121 1.00 50.56 436 VAL A CA 1
ATOM 3520 C C . VAL A 1 436 ? -12.180 -37.077 0.205 1.00 50.56 436 VAL A C 1
ATOM 3522 O O . VAL A 1 436 ? -12.033 -38.019 0.979 1.00 50.56 436 VAL A O 1
ATOM 3525 N N . PRO A 1 437 ? -13.382 -36.753 -0.310 1.00 58.94 437 PRO A N 1
ATOM 3526 C CA . PRO A 1 437 ? -14.572 -37.579 -0.115 1.00 58.94 437 PRO A CA 1
ATOM 3527 C C . PRO A 1 437 ? -14.345 -38.999 -0.650 1.00 58.94 437 PRO A C 1
ATOM 3529 O O . PRO A 1 437 ? -13.829 -39.159 -1.757 1.00 58.94 437 PRO A O 1
ATOM 3532 N N . GLU A 1 438 ? -14.769 -40.017 0.105 1.00 58.88 438 GLU A N 1
ATOM 3533 C CA . GLU A 1 438 ? -14.616 -41.446 -0.236 1.00 58.88 438 GLU A CA 1
ATOM 3534 C C . GLU A 1 438 ? -15.202 -41.828 -1.606 1.00 58.88 438 GLU A C 1
ATOM 3536 O O . GLU A 1 438 ? -14.766 -42.804 -2.212 1.00 58.88 438 GLU A O 1
ATOM 3541 N N . ALA A 1 439 ? -16.109 -41.013 -2.153 1.00 62.03 439 ALA A N 1
ATOM 3542 C CA . ALA A 1 439 ? -16.710 -41.204 -3.473 1.00 62.03 439 ALA A CA 1
ATOM 3543 C C . ALA A 1 439 ? -15.701 -41.241 -4.641 1.00 62.03 439 ALA A C 1
ATOM 3545 O O . ALA A 1 439 ? -16.026 -41.757 -5.704 1.00 62.03 439 ALA A O 1
ATOM 3546 N N . PHE A 1 440 ? -14.478 -40.726 -4.465 1.00 55.00 440 PHE A N 1
ATOM 3547 C CA . PHE A 1 440 ? -13.424 -40.795 -5.488 1.00 55.00 440 PHE A CA 1
ATOM 3548 C C . PHE A 1 440 ? -12.533 -42.044 -5.394 1.00 55.00 440 PHE A C 1
ATOM 3550 O O . PHE A 1 440 ? -11.652 -42.219 -6.233 1.00 55.00 440 PHE A O 1
ATOM 3557 N N . LEU A 1 441 ? -12.727 -42.902 -4.388 1.00 56.06 441 LEU A N 1
ATOM 3558 C CA . LEU A 1 441 ? -11.852 -44.051 -4.128 1.00 56.06 441 LEU A CA 1
ATOM 3559 C C . LEU A 1 441 ? -12.461 -45.405 -4.525 1.00 56.06 441 LEU A C 1
ATOM 3561 O O . LEU A 1 441 ? -11.747 -46.404 -4.494 1.00 56.06 441 LEU A O 1
ATOM 3565 N N . THR A 1 442 ? -13.732 -45.463 -4.939 1.00 53.16 442 THR A N 1
ATOM 3566 C CA . THR A 1 442 ? -14.422 -46.730 -5.263 1.00 53.16 442 THR A CA 1
ATOM 3567 C C . THR A 1 442 ? -14.611 -47.006 -6.755 1.00 53.16 442 THR A C 1
ATOM 3569 O O . THR A 1 442 ? -15.071 -48.090 -7.108 1.00 53.16 442 THR A O 1
ATOM 3572 N N . SER A 1 443 ? -14.199 -46.114 -7.661 1.00 45.78 443 SER A N 1
ATOM 3573 C CA . SER A 1 443 ? -14.233 -46.403 -9.100 1.00 45.78 443 SER A CA 1
ATOM 3574 C C . SER A 1 443 ? -13.005 -47.217 -9.523 1.00 45.78 443 SER A C 1
ATOM 3576 O O . SER A 1 443 ? -12.098 -46.709 -10.184 1.00 45.78 443 SER A O 1
ATOM 3578 N N . SER A 1 444 ? -12.959 -48.490 -9.127 1.00 49.50 444 SER A N 1
ATOM 3579 C CA . SER A 1 444 ? -12.166 -49.461 -9.885 1.00 49.50 444 SER A CA 1
ATOM 3580 C C . SER A 1 444 ? -12.820 -49.602 -11.263 1.00 49.50 444 SER A C 1
ATOM 3582 O O . SER A 1 444 ? -14.030 -49.835 -11.319 1.00 49.50 444 SER A O 1
ATOM 3584 N N . PRO A 1 445 ? -12.083 -49.435 -12.373 1.00 49.12 445 PRO A N 1
ATOM 3585 C CA . PRO A 1 445 ? -12.637 -49.704 -13.689 1.00 49.12 445 PRO A CA 1
ATOM 3586 C C . PRO A 1 445 ? -12.998 -51.190 -13.744 1.00 49.12 445 PRO A C 1
ATOM 3588 O O . PRO A 1 445 ? -12.120 -52.048 -13.648 1.00 49.12 445 PRO A O 1
ATOM 3591 N N . GLN A 1 446 ? -14.294 -51.501 -13.849 1.00 48.50 446 GLN A N 1
ATOM 3592 C CA . GLN A 1 446 ? -14.729 -52.841 -14.227 1.00 48.50 446 GLN A CA 1
ATOM 3593 C C . GLN A 1 446 ? -14.073 -53.155 -15.568 1.00 48.50 446 GLN A C 1
ATOM 3595 O O . GLN A 1 446 ? -14.298 -52.457 -16.558 1.00 48.50 446 GLN A O 1
ATOM 3600 N N . GLY A 1 447 ? -13.207 -54.168 -15.559 1.00 47.22 447 GLY A N 1
ATOM 3601 C CA . GLY A 1 447 ? -12.574 -54.687 -16.756 1.00 47.22 447 GLY A CA 1
ATOM 3602 C C . GLY A 1 447 ? -13.648 -55.034 -17.775 1.00 47.22 447 GLY A C 1
ATOM 3603 O O . GLY A 1 447 ? -14.500 -55.885 -17.523 1.00 47.22 447 GLY A O 1
ATOM 3604 N N . GLY A 1 448 ? -13.607 -54.347 -18.915 1.00 46.69 448 GLY A N 1
ATOM 3605 C CA . GLY A 1 448 ? -14.349 -54.743 -20.097 1.00 46.69 448 GLY A CA 1
ATOM 3606 C C . GLY A 1 448 ? -13.852 -56.116 -20.524 1.00 46.69 448 GLY A C 1
ATOM 3607 O O . GLY A 1 448 ? -12.745 -56.245 -21.043 1.00 46.69 448 GLY A O 1
ATOM 3608 N N . GLY A 1 449 ? -14.661 -57.137 -20.250 1.00 48.19 449 GLY A N 1
ATOM 3609 C CA . GLY A 1 449 ? -14.488 -58.463 -20.814 1.00 48.19 449 GLY A CA 1
ATOM 3610 C C . GLY A 1 449 ? -14.577 -58.365 -22.331 1.00 48.19 449 GLY A C 1
ATOM 3611 O O . GLY A 1 449 ? -15.633 -58.052 -22.878 1.00 48.19 449 GLY A O 1
ATOM 3612 N N . GLY A 1 450 ? -13.450 -58.608 -22.994 1.00 54.16 450 GLY A N 1
ATOM 3613 C CA . GLY A 1 450 ? -13.414 -58.905 -24.414 1.00 54.16 450 GLY A CA 1
ATOM 3614 C C . GLY A 1 450 ? -14.025 -60.282 -24.646 1.00 54.16 450 GLY A C 1
ATOM 3615 O O . GLY A 1 450 ? -13.521 -61.282 -24.139 1.00 54.16 450 GLY A O 1
ATOM 3616 N N . GLY A 1 451 ? -15.111 -60.318 -25.408 1.00 49.81 451 GLY A N 1
ATOM 3617 C CA . GLY A 1 451 ? -15.679 -61.527 -25.982 1.00 49.81 451 GLY A CA 1
ATOM 3618 C C . GLY A 1 451 ? -16.176 -61.212 -27.387 1.00 49.81 451 GLY A C 1
ATOM 3619 O O . GLY A 1 451 ? -17.072 -60.385 -27.541 1.00 49.81 451 GLY A O 1
ATOM 3620 N N . GLY A 1 452 ? -15.581 -61.854 -28.394 1.00 49.28 452 GLY A N 1
ATOM 3621 C CA . GLY A 1 452 ? -16.052 -61.833 -29.781 1.00 49.28 452 GLY A CA 1
ATOM 3622 C C . GLY A 1 452 ? -14.922 -61.752 -30.805 1.00 49.28 452 GLY A C 1
ATOM 3623 O O . GLY A 1 452 ? -14.585 -60.657 -31.248 1.00 49.28 452 GLY A O 1
ATOM 3624 N N . GLY A 1 453 ? -14.368 -62.912 -31.170 1.00 40.66 453 GLY A N 1
ATOM 3625 C CA . GLY A 1 453 ? -13.348 -63.110 -32.202 1.00 40.66 453 GLY A CA 1
ATOM 3626 C C . GLY A 1 453 ? -12.656 -64.448 -32.031 1.00 40.66 453 GLY A C 1
ATOM 3627 O O . GLY A 1 453 ? -11.584 -64.435 -31.392 1.00 40.66 453 GLY A O 1
#

pLDDT: mean 70.75, std 18.62, range [35.34, 97.94]

InterPro domains:
  IPR018247 EF-Hand 1, calcium-binding site [PS00018] (119-131)

Foldseek 3Di:
DDDDDDDDDDDDDDDDDDDDDDDDDDDDDDDDDDDDDDDDDDDDDDDDDDPDDPDDPVVVPPDDPPVCVVVVPPWQADQDPVPPRDRDTPPPPDDPPDPDPVRVVVVVVVVPDQDQQLVLPNPSDNDPLSVVLLCVLPPVNPRHADPVSSVVSNVVCVCPPVVNVCVVPVPPPPPPCVDPPDDPPPDPPDPVSVVVVVVVVVVVVVVVVVVVVVVVVVVPPPPVCVDPVVVVVVVVCVVVPDDPPPVVVVVVVVVQVVCVVVVNPRDPPPPPPVVCVPPVVNVVVPPDDDPDPVVPPPVDPDPDDPAPDPVRVVVVVVVVVVVVVVVVCCVPPVPDDDPVVVVVVVVVVVVVLVVVCVVDPVSPRDPVVVVVVVVVVVVVVVVVCVVCVDDPPPVQVVDDPVPRDPVVCVPPPDDPDDPPVVVVVVVVPPPPPPPDPCVVVPPDPDDDDDDDD

Secondary structure (DSSP, 8-state):
-----------------PPP------------------------------------GGGSSSS--GGGTTTSSSS-----TTSTT--PPTTTTSPPSSSSHHHHHHHHHHTTSPPGGG-SS-SSS--HHHHHHHHHH-SS-SSS--HHHHHHHHHHHHHH-HHHHHHHHS-SS----TT-TT------SSHHHHHHHHHHHHHHHHHHHHHHHHHHHHHTS-GGGGSHHHHHHHHHHHHHSPP---HHHHHHHHHHHHHHHTT--S----S-HHHHTT-HHHHHTT----S-TTS-------SS-SSSSHHHHHHHHHHHHHHHHHHHHHHH-TT---HHHHHHHHHHHHHHHHHHHHH-TT---SHHHHHHHHHHHHHHHHHHHHH-SS----HHHHS-GGG---GGGGSTT--SS--HHHHHHHHHT-TT-TTS-GGGS------------

Sequence (453 aa):
MTAEARAREDGRQAEGRLPSSSSKGRESSRREEGREAGERRQAQSKAVMFSLSPRTLDQTLKGAPAVFKCAQEVDLGRYDSSRLGMSVPGGWDQDPKYKTRTELLQARRKSKIPDATFDLDGDGIVSREEYTLSVKHDRDRDGRLCTPERESALRALKDNHPLTKFTNTRPQTVPMNVDEEGQGKERPRTRTELMRKRREENLQHNQKGYEQYEEAVSKVVPLWKSSEEYKKCQDKYEETKPPKKTRSQEIEKLRQTSRKLCDLHATTTCLNPDRNSLDPVAHISGQVQYEDPNSFTFMGYKEAPKFKTRSSLQDFRASRLLNELDKTVTQTAKNFKSMRRRLEDREDALFLKAQIALSDPNNRVRSDLKHDAKQNNMKQLMALWEKEKEPPMNAARASTPNSRVPFWTLTAGYQDAPPISSAMELRESKKWFKKVPEAFLTSSPQGGGGGGG